Protein AF-A0A928GZ69-F1 (afdb_monomer_lite)

Structure (mmCIF, N/CA/C/O backbone):
data_AF-A0A928GZ69-F1
#
_entry.id   AF-A0A928GZ69-F1
#
loop_
_atom_site.group_PDB
_atom_site.id
_atom_site.type_symbol
_atom_site.label_atom_id
_atom_site.label_alt_id
_atom_site.label_comp_id
_atom_site.label_asym_id
_atom_site.label_entity_id
_atom_site.label_seq_id
_atom_site.pdbx_PDB_ins_code
_atom_site.Cartn_x
_atom_site.Cartn_y
_atom_site.Cartn_z
_atom_site.occupancy
_atom_site.B_iso_or_equiv
_atom_site.auth_seq_id
_atom_site.auth_comp_id
_atom_site.auth_asym_id
_atom_site.auth_atom_id
_atom_site.pdbx_PDB_model_num
ATOM 1 N N . MET A 1 1 ? -12.660 -14.159 14.784 1.00 80.94 1 MET A N 1
ATOM 2 C CA . MET A 1 1 ? -13.234 -13.087 15.618 1.00 80.94 1 MET A CA 1
ATOM 3 C C . MET A 1 1 ? -12.268 -12.817 16.763 1.00 80.94 1 MET A C 1
ATOM 5 O O . MET A 1 1 ? -11.872 -13.768 17.428 1.00 80.94 1 MET A O 1
ATOM 9 N N . GLN A 1 2 ? -11.798 -11.580 16.925 1.00 91.12 2 GLN A N 1
ATOM 10 C CA . GLN A 1 2 ? -10.821 -11.214 17.961 1.00 91.12 2 GLN A CA 1
ATOM 11 C C . GLN A 1 2 ? -11.509 -11.059 19.325 1.00 91.12 2 GLN A C 1
ATOM 13 O O . GLN A 1 2 ? -12.469 -10.303 19.428 1.00 91.12 2 GLN A O 1
ATOM 18 N N . ASN A 1 3 ? -11.020 -11.733 20.370 1.00 96.00 3 ASN A N 1
ATOM 19 C CA . ASN A 1 3 ? -11.512 -11.522 21.735 1.00 96.00 3 ASN A CA 1
ATOM 20 C C . ASN A 1 3 ? -10.852 -10.280 22.341 1.00 96.00 3 ASN A C 1
ATOM 22 O O . ASN A 1 3 ? -9.626 -10.201 22.406 1.00 96.00 3 ASN A O 1
ATOM 26 N N . ILE A 1 4 ? -11.665 -9.338 22.806 1.00 97.19 4 ILE A N 1
ATOM 27 C CA . ILE A 1 4 ? -11.225 -8.090 23.422 1.00 97.19 4 ILE A CA 1
ATOM 28 C C . ILE A 1 4 ? -11.740 -8.084 24.857 1.00 97.19 4 ILE A C 1
ATOM 30 O O . ILE A 1 4 ? -12.937 -7.936 25.082 1.00 97.19 4 ILE A O 1
ATOM 34 N N . ILE A 1 5 ? -10.849 -8.276 25.827 1.00 97.19 5 ILE A N 1
ATOM 35 C CA . ILE A 1 5 ? -11.216 -8.282 27.247 1.00 97.19 5 ILE A CA 1
ATOM 36 C C . ILE A 1 5 ? -11.129 -6.855 27.783 1.00 97.19 5 ILE A C 1
ATOM 38 O O . ILE A 1 5 ? -10.110 -6.187 27.607 1.00 97.19 5 ILE A O 1
ATOM 42 N N . CYS A 1 6 ? -12.174 -6.405 28.468 1.00 97.25 6 CYS A N 1
ATOM 43 C CA . CYS A 1 6 ? -12.145 -5.178 29.253 1.00 97.25 6 CYS A CA 1
ATOM 44 C C . CYS A 1 6 ? -12.834 -5.381 30.595 1.00 97.25 6 CYS A C 1
ATOM 46 O O . CYS A 1 6 ? -13.737 -6.205 30.723 1.00 97.25 6 CYS A O 1
ATOM 48 N N . TYR A 1 7 ? -12.399 -4.619 31.592 1.00 98.19 7 TYR A N 1
ATOM 49 C CA . TYR A 1 7 ? -12.986 -4.629 32.923 1.00 98.19 7 TYR A CA 1
ATOM 50 C C . TYR A 1 7 ? -13.718 -3.310 33.133 1.00 98.19 7 TYR A C 1
ATOM 52 O O . TYR A 1 7 ? -13.179 -2.255 32.801 1.00 98.19 7 TYR A O 1
ATOM 60 N N . VAL A 1 8 ? -14.950 -3.357 33.630 1.00 98.25 8 VAL A N 1
ATOM 61 C CA . VAL A 1 8 ? -15.818 -2.181 33.736 1.00 98.25 8 VAL A CA 1
ATOM 62 C C . VAL A 1 8 ? -16.464 -2.144 35.113 1.00 98.25 8 VAL A C 1
ATOM 64 O O . VAL A 1 8 ? -17.086 -3.113 35.542 1.00 98.25 8 VAL A O 1
ATOM 67 N N . ALA A 1 9 ? -16.333 -1.015 35.806 1.00 97.75 9 ALA A N 1
ATOM 68 C CA . ALA A 1 9 ? -17.126 -0.745 36.999 1.00 97.75 9 ALA A CA 1
ATOM 69 C C . ALA A 1 9 ? -18.565 -0.421 36.579 1.00 97.75 9 ALA A C 1
ATOM 71 O O . ALA A 1 9 ? -18.782 0.561 35.874 1.00 97.75 9 ALA A O 1
ATOM 72 N N . ALA A 1 10 ? -19.523 -1.262 36.975 1.00 96.44 10 ALA A N 1
ATOM 73 C CA . ALA A 1 10 ? -20.925 -1.193 36.556 1.00 96.44 10 ALA A CA 1
ATOM 74 C C . ALA A 1 10 ? -21.869 -0.802 37.709 1.00 96.44 10 ALA A C 1
ATOM 76 O O . ALA A 1 10 ? -23.038 -1.176 37.726 1.00 96.44 10 ALA A O 1
ATOM 77 N N . ASN A 1 11 ? -21.365 -0.054 38.695 1.00 93.81 11 ASN A N 1
ATOM 78 C CA . ASN A 1 11 ? -22.141 0.426 39.845 1.00 93.81 11 ASN A CA 1
ATOM 79 C C . ASN A 1 11 ? -23.187 1.494 39.482 1.00 93.81 11 ASN A C 1
ATOM 81 O O . ASN A 1 11 ? -24.073 1.790 40.281 1.00 93.81 11 ASN A O 1
ATOM 85 N N . GLU A 1 12 ? -23.064 2.099 38.304 1.00 95.56 12 GLU A N 1
ATOM 86 C CA . GLU A 1 12 ? -23.971 3.110 37.771 1.00 95.56 12 GLU A CA 1
ATOM 87 C C . GLU A 1 12 ? -24.101 2.960 36.243 1.00 95.56 12 GLU A C 1
ATOM 89 O O . GLU A 1 12 ? -23.294 2.252 35.634 1.00 95.56 12 GLU A O 1
ATOM 94 N N . PRO A 1 13 ? -25.089 3.615 35.598 1.00 95.62 13 PRO A N 1
ATOM 95 C CA . PRO A 1 13 ? -25.310 3.480 34.158 1.00 95.62 13 PRO A CA 1
ATOM 96 C C . PRO A 1 13 ? -24.117 3.871 33.285 1.00 95.62 13 PRO A C 1
ATOM 98 O O . PRO A 1 13 ? -23.978 3.333 32.194 1.00 95.62 13 PRO A O 1
ATOM 101 N N . LEU A 1 14 ? -23.264 4.801 33.727 1.00 97.12 14 LEU A N 1
ATOM 102 C CA . LEU A 1 14 ? -22.037 5.157 33.016 1.00 97.12 14 LEU A CA 1
ATOM 103 C C . LEU A 1 14 ? -20.860 4.364 33.587 1.00 97.12 14 LEU A C 1
ATOM 105 O O . LEU A 1 14 ? -20.282 4.725 34.608 1.00 97.12 14 LEU A O 1
ATOM 109 N N . GLY A 1 15 ? -20.486 3.295 32.895 1.00 96.69 15 GLY A N 1
ATOM 110 C CA . GLY A 1 15 ? -19.374 2.446 33.277 1.00 96.69 15 GLY A CA 1
ATOM 111 C C . GLY A 1 15 ? -18.018 3.110 33.055 1.00 96.69 15 GLY A C 1
ATOM 112 O O . GLY A 1 15 ? -17.780 3.782 32.049 1.00 96.69 15 GLY A O 1
ATOM 113 N N . THR A 1 16 ? -17.095 2.863 33.982 1.00 97.19 16 THR A N 1
ATOM 114 C CA . THR A 1 16 ? -15.687 3.265 33.849 1.00 97.19 16 THR A CA 1
ATOM 115 C C . THR A 1 16 ? -14.833 2.045 33.541 1.00 97.19 16 THR A C 1
ATOM 117 O O . THR A 1 16 ? -14.914 1.046 34.256 1.00 97.19 16 THR A O 1
ATOM 120 N N . VAL A 1 17 ? -13.993 2.124 32.505 1.00 97.88 17 VAL A N 1
ATOM 121 C CA . VAL A 1 17 ? -13.047 1.050 32.173 1.00 97.88 17 VAL A CA 1
ATOM 122 C C . VAL A 1 17 ? -11.893 1.055 33.171 1.00 97.88 17 VAL A C 1
ATOM 124 O O . VAL A 1 17 ? -11.321 2.100 33.485 1.00 97.88 17 VAL A O 1
ATOM 127 N N . LYS A 1 18 ? -11.568 -0.123 33.693 1.00 97.75 18 LYS A N 1
ATOM 128 C CA . LYS A 1 18 ? -10.624 -0.335 34.787 1.00 97.75 18 LYS A CA 1
ATOM 129 C C . LYS A 1 18 ? -9.581 -1.385 34.411 1.00 97.75 18 LYS A C 1
ATOM 131 O O . LYS A 1 18 ? -9.714 -2.093 33.412 1.00 97.75 18 LYS A O 1
ATOM 136 N N . ASP A 1 19 ? -8.528 -1.480 35.209 1.00 96.69 19 ASP A N 1
ATOM 137 C CA . ASP A 1 19 ? -7.645 -2.642 35.204 1.00 96.69 19 ASP A CA 1
ATOM 138 C C . ASP A 1 19 ? -8.323 -3.871 35.840 1.00 96.69 19 ASP A C 1
ATOM 140 O O . ASP A 1 19 ? -9.409 -3.792 36.416 1.00 96.69 19 ASP A O 1
ATOM 144 N N . TYR A 1 20 ? -7.673 -5.033 35.728 1.00 96.00 20 TYR A N 1
ATOM 145 C CA . TYR A 1 20 ? -8.199 -6.302 36.246 1.00 96.00 20 TYR A CA 1
ATOM 146 C C . TYR A 1 20 ? -8.441 -6.289 37.766 1.00 96.00 20 TYR A C 1
ATOM 148 O O . TYR A 1 20 ? -9.225 -7.093 38.267 1.00 96.00 20 TYR A O 1
ATOM 156 N N . ALA A 1 21 ? -7.789 -5.375 38.490 1.00 95.00 21 ALA A N 1
ATOM 157 C CA . ALA A 1 21 ? -7.876 -5.237 39.938 1.00 95.00 21 ALA A CA 1
ATOM 158 C C . ALA A 1 21 ? -8.849 -4.133 40.407 1.00 95.00 21 ALA A C 1
ATOM 160 O O . ALA A 1 21 ? -8.928 -3.868 41.605 1.00 95.00 21 ALA A O 1
ATOM 161 N N . ASN A 1 22 ? -9.563 -3.465 39.489 1.00 96.50 22 ASN A N 1
ATOM 162 C CA . ASN A 1 22 ? -10.414 -2.300 39.775 1.00 96.50 22 ASN A CA 1
ATOM 163 C C . ASN A 1 22 ? -9.706 -1.171 40.555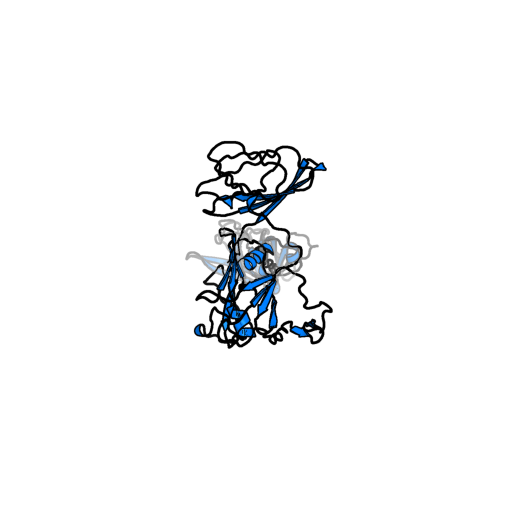 1.00 96.50 22 ASN A C 1
ATOM 165 O O . ASN A 1 22 ? -10.322 -0.442 41.333 1.00 96.50 22 ASN A O 1
ATOM 169 N N . ALA A 1 23 ? -8.395 -1.035 40.376 1.00 94.19 23 ALA A N 1
ATOM 170 C CA . ALA A 1 23 ? -7.560 -0.087 41.101 1.00 94.19 23 ALA A CA 1
ATOM 171 C C . ALA A 1 23 ? -7.291 1.181 40.284 1.00 94.19 23 ALA A C 1
ATOM 173 O O . ALA A 1 23 ? -7.097 2.259 40.848 1.00 94.19 23 ALA A O 1
ATOM 174 N N . LYS A 1 24 ? -7.261 1.072 38.950 1.00 95.50 24 LYS A N 1
ATOM 175 C CA . LYS A 1 24 ? -6.922 2.186 38.053 1.00 95.50 24 LYS A CA 1
ATOM 176 C C . LYS A 1 24 ? -7.869 2.254 36.870 1.00 95.50 24 LYS A C 1
ATOM 178 O O . LYS A 1 24 ? -8.248 1.231 36.311 1.00 95.50 24 LYS A O 1
ATOM 183 N N . THR A 1 25 ? -8.202 3.473 36.456 1.00 96.31 25 THR A N 1
ATOM 184 C CA . THR A 1 25 ? -8.897 3.711 35.188 1.00 96.31 25 THR A CA 1
ATOM 185 C C . THR A 1 25 ? -7.978 3.362 34.020 1.00 96.31 25 THR A C 1
ATOM 187 O O . THR A 1 25 ? -6.791 3.688 34.036 1.00 96.31 25 THR A O 1
ATOM 190 N N . GLN A 1 26 ? -8.540 2.706 33.013 1.00 96.88 26 GLN A N 1
ATOM 191 C CA . GLN A 1 26 ? -7.871 2.316 31.777 1.00 96.88 26 GLN A CA 1
ATOM 192 C C . GLN A 1 26 ? -8.601 2.923 30.580 1.00 96.88 26 GLN A C 1
ATOM 194 O O . GLN A 1 26 ? -9.770 3.297 30.671 1.00 96.88 26 GLN A O 1
ATOM 199 N N . ALA A 1 27 ? -7.911 3.016 29.447 1.00 95.81 27 ALA A N 1
ATOM 200 C CA . ALA A 1 27 ? -8.563 3.377 28.196 1.00 95.81 27 ALA A CA 1
ATOM 201 C C . ALA A 1 27 ? -9.542 2.272 27.773 1.00 95.81 27 ALA A C 1
ATOM 203 O O . ALA A 1 27 ? -9.270 1.082 27.965 1.00 95.81 27 ALA A O 1
ATOM 204 N N . ALA A 1 28 ? -10.665 2.661 27.169 1.00 96.69 28 ALA A N 1
ATOM 205 C CA . ALA A 1 28 ? -11.551 1.687 26.557 1.00 96.69 28 ALA A CA 1
ATOM 206 C C . ALA A 1 28 ? -10.852 0.983 25.376 1.00 96.69 28 ALA A C 1
ATOM 208 O O . ALA A 1 28 ? -9.940 1.542 24.755 1.00 96.69 28 ALA A O 1
ATOM 209 N N . PRO A 1 29 ? -11.241 -0.264 25.065 1.00 96.31 29 PRO A N 1
ATOM 210 C CA . PRO A 1 29 ? -10.559 -1.037 24.044 1.00 96.31 29 PRO A CA 1
ATOM 211 C C . PRO A 1 29 ? -10.583 -0.422 22.648 1.00 96.31 29 PRO A C 1
ATOM 213 O O . PRO A 1 29 ? -11.470 0.349 22.276 1.00 96.31 29 PRO A O 1
ATOM 216 N N . THR A 1 30 ? -9.612 -0.852 21.846 1.00 96.06 30 THR A N 1
ATOM 217 C CA . THR A 1 30 ? -9.536 -0.531 20.422 1.00 96.06 30 THR A CA 1
ATOM 218 C C . THR A 1 30 ? -10.082 -1.678 19.574 1.00 96.06 30 THR A C 1
ATOM 220 O O . THR A 1 30 ? -9.744 -2.838 19.798 1.00 96.06 30 THR A O 1
ATOM 223 N N . MET A 1 31 ? -10.876 -1.341 18.563 1.00 95.25 31 MET A N 1
ATOM 224 C CA . MET A 1 31 ? -11.388 -2.228 17.521 1.00 95.25 31 MET A CA 1
ATOM 225 C C . MET A 1 31 ? -10.881 -1.771 16.148 1.00 95.25 31 MET A C 1
ATOM 227 O O . MET A 1 31 ? -10.373 -0.659 15.999 1.00 95.25 31 MET A O 1
ATOM 231 N N . VAL A 1 32 ? -11.014 -2.618 15.128 1.00 93.88 32 VAL A N 1
ATOM 232 C CA . VAL A 1 32 ? -10.545 -2.325 13.765 1.00 93.88 32 VAL A CA 1
ATOM 233 C C . VAL A 1 32 ? -11.709 -2.438 12.787 1.00 93.8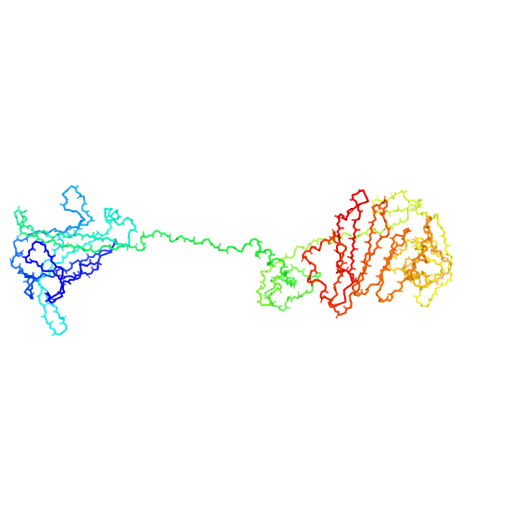8 32 VAL A C 1
ATOM 235 O O . VAL A 1 32 ? -12.452 -3.418 12.815 1.00 93.88 32 VAL A O 1
ATOM 238 N N . LEU A 1 33 ? -11.850 -1.439 11.914 1.00 91.94 33 LEU A N 1
ATOM 239 C CA . LEU A 1 33 ? -12.828 -1.428 10.829 1.00 91.94 33 LEU A CA 1
ATOM 240 C C . LEU A 1 33 ? -12.725 -2.721 9.999 1.00 91.94 33 LEU A C 1
ATOM 242 O O . LEU A 1 33 ? -11.638 -3.121 9.581 1.00 91.94 33 LEU A O 1
ATOM 246 N N . GLY A 1 34 ? -13.860 -3.381 9.782 1.00 89.62 34 GLY A N 1
ATOM 247 C CA . GLY A 1 34 ? -13.978 -4.621 9.013 1.00 89.62 34 GLY A CA 1
ATOM 248 C C . GLY A 1 34 ? -13.470 -5.897 9.689 1.00 89.62 34 GLY A C 1
ATOM 249 O O . GLY A 1 34 ? -13.639 -6.979 9.129 1.00 89.62 34 GLY A O 1
ATOM 250 N N . ALA A 1 35 ? -12.897 -5.825 10.893 1.00 92.31 35 ALA A N 1
ATOM 251 C CA . ALA A 1 35 ? -12.445 -7.004 11.627 1.00 92.31 35 ALA A CA 1
ATOM 252 C C . ALA A 1 35 ? -13.452 -7.399 12.718 1.00 92.31 35 ALA A C 1
ATOM 254 O O . ALA A 1 35 ? -13.575 -6.712 13.726 1.00 92.31 35 ALA A O 1
ATOM 255 N N . ALA A 1 36 ? -14.133 -8.538 12.549 1.00 94.44 36 ALA A N 1
ATOM 256 C CA . ALA A 1 36 ? -15.070 -9.062 13.546 1.00 94.44 36 ALA A CA 1
ATOM 257 C C . ALA A 1 36 ? -14.408 -9.260 14.923 1.00 94.44 36 ALA A C 1
ATOM 259 O O . ALA A 1 36 ? -13.347 -9.898 15.034 1.00 94.44 36 ALA A O 1
ATOM 260 N N . CYS A 1 37 ? -15.073 -8.807 15.983 1.00 97.00 37 CYS A N 1
ATOM 261 C CA . CYS A 1 37 ? -14.581 -8.885 17.356 1.00 97.00 37 CYS A CA 1
ATOM 262 C C . CYS A 1 37 ? -15.648 -9.418 18.322 1.00 97.00 37 CYS A C 1
ATOM 264 O O . CYS A 1 37 ? -16.825 -9.512 17.993 1.00 97.00 37 CYS A O 1
ATOM 266 N N . GLN A 1 38 ? -15.212 -9.813 19.513 1.00 98.19 38 GLN A N 1
ATOM 267 C CA . GLN A 1 38 ? -16.071 -10.161 20.635 1.00 98.19 38 GLN A CA 1
ATOM 268 C C . GLN A 1 38 ? -15.565 -9.406 21.857 1.00 98.19 38 GLN A C 1
ATOM 270 O O . GLN A 1 38 ? -14.460 -9.675 22.338 1.00 98.19 38 GLN A O 1
ATOM 275 N N . ILE A 1 39 ? -16.367 -8.471 22.359 1.00 98.12 39 ILE A N 1
ATOM 276 C CA . ILE A 1 39 ? -16.063 -7.770 23.605 1.00 98.12 39 ILE A CA 1
ATOM 277 C C . ILE A 1 39 ? -16.421 -8.713 24.753 1.00 98.12 39 ILE A C 1
ATOM 279 O O . ILE A 1 39 ? -17.549 -9.183 24.855 1.00 98.12 39 ILE A O 1
ATOM 283 N N . ARG A 1 40 ? -15.449 -9.017 25.606 1.00 98.06 40 ARG A N 1
ATOM 284 C CA . ARG A 1 40 ? -15.626 -9.766 26.851 1.00 98.06 40 ARG A CA 1
ATOM 285 C C . ARG A 1 40 ? -15.531 -8.779 27.997 1.00 98.06 40 ARG A C 1
ATOM 287 O O . ARG A 1 40 ? -14.439 -8.471 28.475 1.00 98.06 40 ARG A O 1
ATOM 294 N N . MET A 1 41 ? -16.682 -8.235 28.367 1.00 98.31 41 MET A N 1
ATOM 295 C CA . MET A 1 41 ? -16.791 -7.203 29.383 1.00 98.31 41 MET A CA 1
ATOM 296 C C . MET A 1 41 ? -16.955 -7.852 30.755 1.00 98.31 41 MET A C 1
ATOM 298 O O . MET A 1 41 ? -17.962 -8.502 31.023 1.00 98.31 41 MET A O 1
ATOM 302 N N . ARG A 1 42 ? -15.958 -7.686 31.618 1.00 98.25 42 ARG A N 1
ATOM 303 C CA . ARG A 1 42 ? -15.937 -8.210 32.986 1.00 98.25 42 ARG A CA 1
ATOM 304 C C . ARG A 1 42 ? -16.367 -7.121 33.954 1.00 98.25 42 ARG A C 1
ATOM 306 O O . ARG A 1 42 ? -15.737 -6.069 34.014 1.00 98.25 42 ARG A O 1
ATOM 313 N N . LEU A 1 43 ? -17.456 -7.355 34.675 1.00 98.31 43 LEU A N 1
ATOM 314 C CA . LEU A 1 43 ? -18.140 -6.323 35.446 1.00 98.31 43 LEU A CA 1
ATOM 315 C C . LEU A 1 43 ? -17.785 -6.378 36.931 1.00 98.31 43 LEU A C 1
ATOM 317 O O . LEU A 1 43 ? -17.931 -7.426 37.566 1.00 98.31 43 LEU A O 1
ATOM 321 N N . PHE A 1 44 ? -17.420 -5.227 37.493 1.00 98.31 44 PHE A N 1
ATOM 322 C CA . PHE A 1 44 ? -17.376 -5.006 38.937 1.00 98.31 44 PHE A CA 1
ATOM 323 C C . PHE A 1 44 ? -18.707 -4.437 39.431 1.00 98.31 44 PHE A C 1
ATOM 325 O O . PHE A 1 44 ? -19.322 -3.601 38.766 1.00 98.31 44 PHE A O 1
ATOM 332 N N . ALA A 1 45 ? -19.137 -4.866 40.617 1.00 96.88 45 ALA A N 1
ATOM 333 C CA . ALA A 1 45 ? -20.349 -4.374 41.271 1.00 96.88 45 ALA A CA 1
ATOM 334 C C . ALA A 1 45 ? -20.218 -2.918 41.742 1.00 96.88 45 ALA A C 1
ATOM 336 O O . ALA A 1 45 ? -21.208 -2.194 41.805 1.00 96.88 45 ALA A O 1
ATOM 337 N N . ASN A 1 46 ? -18.994 -2.507 42.080 1.00 95.62 46 ASN A N 1
ATOM 338 C CA . ASN A 1 46 ? -18.686 -1.267 42.782 1.00 95.62 46 ASN A CA 1
ATOM 339 C C . ASN A 1 46 ? -17.654 -0.430 42.006 1.00 95.62 46 ASN A C 1
ATOM 341 O O . ASN A 1 46 ? -16.884 -0.953 41.196 1.00 95.62 46 ASN A O 1
ATOM 345 N N . ALA A 1 47 ? -17.606 0.875 42.292 1.00 93.75 47 ALA A N 1
ATOM 346 C CA . ALA A 1 47 ? -16.642 1.803 41.683 1.00 93.75 47 ALA A CA 1
ATOM 347 C C . ALA A 1 47 ? -15.174 1.476 42.032 1.00 93.75 47 ALA A C 1
ATOM 349 O O . ALA A 1 47 ? -14.259 1.847 41.290 1.00 93.75 47 ALA A O 1
ATOM 350 N N . GLU A 1 48 ? -14.978 0.782 43.155 1.00 92.31 48 GLU A N 1
ATOM 351 C CA . GLU A 1 48 ? -13.712 0.272 43.675 1.00 92.31 48 GLU A CA 1
ATOM 352 C C . GLU A 1 48 ? -13.935 -1.120 44.285 1.00 92.31 48 GLU A C 1
ATOM 354 O O . GLU A 1 48 ? -15.048 -1.458 44.695 1.00 92.31 48 GLU A O 1
ATOM 359 N N . GLY A 1 49 ? -12.870 -1.919 44.377 1.00 93.12 49 GLY A N 1
ATOM 360 C CA . GLY A 1 49 ? -12.922 -3.275 44.928 1.00 93.12 49 GLY A CA 1
ATOM 361 C C . GLY A 1 49 ? -13.195 -4.357 43.881 1.00 93.12 49 GLY A C 1
ATOM 362 O O . GLY A 1 49 ? -13.548 -4.080 42.738 1.00 93.12 49 GLY A O 1
ATOM 363 N N . LEU A 1 50 ? -12.987 -5.613 44.275 1.00 95.56 50 LEU A N 1
ATOM 364 C CA . LEU A 1 50 ? -12.939 -6.756 43.354 1.00 95.56 50 LEU A CA 1
ATOM 365 C C . LEU A 1 50 ? -14.272 -7.495 43.198 1.00 95.56 50 LEU A C 1
ATOM 367 O O . LEU A 1 50 ? -14.329 -8.474 42.458 1.00 95.56 50 LEU A O 1
ATOM 371 N N . ASP A 1 51 ? -15.325 -7.059 43.890 1.00 97.06 51 ASP A N 1
ATOM 372 C CA . ASP A 1 51 ? -16.599 -7.773 43.887 1.00 97.06 51 ASP A CA 1
ATOM 373 C C . ASP A 1 51 ? -17.191 -7.820 42.467 1.00 97.06 51 ASP A C 1
ATOM 375 O O . ASP A 1 51 ? -17.429 -6.762 41.866 1.00 97.06 51 ASP A O 1
ATOM 379 N N . PRO A 1 52 ? -17.455 -9.017 41.911 1.00 97.81 52 PRO A N 1
ATOM 380 C CA . PRO A 1 52 ? -18.072 -9.138 40.600 1.00 97.81 52 PRO A CA 1
ATOM 381 C C . PRO A 1 52 ? -19.522 -8.655 40.643 1.00 97.81 52 PRO A C 1
ATOM 383 O O . PRO A 1 52 ? -20.233 -8.862 41.629 1.00 97.81 52 PRO A O 1
ATOM 386 N N . TYR A 1 53 ? -19.989 -8.048 39.551 1.00 97.88 53 TYR A N 1
ATOM 387 C CA . TYR A 1 53 ? -21.392 -7.646 39.439 1.00 97.88 53 TYR A CA 1
ATOM 388 C C . TYR A 1 53 ? -22.312 -8.869 39.616 1.00 97.88 53 TYR A C 1
ATOM 390 O O . TYR A 1 53 ? -22.083 -9.878 38.950 1.00 97.88 53 TYR A O 1
ATOM 398 N N . PRO A 1 54 ? -23.349 -8.851 40.469 1.00 96.69 54 PRO A N 1
ATOM 399 C CA . PRO A 1 54 ? -24.106 -10.066 40.769 1.00 96.69 54 PRO A CA 1
ATOM 400 C C . PRO A 1 54 ? -24.825 -10.640 39.538 1.00 96.69 54 PRO A C 1
ATOM 402 O O . PRO A 1 54 ? -25.730 -10.010 38.997 1.00 96.69 54 PRO A O 1
ATOM 405 N N . VAL A 1 55 ? -24.501 -11.875 39.128 1.00 95.62 55 VAL A N 1
ATOM 406 C CA . VAL A 1 55 ? -25.197 -12.559 38.012 1.00 95.62 55 VAL A CA 1
ATOM 407 C C . VAL A 1 55 ? -26.701 -12.696 38.288 1.00 95.62 55 VAL A C 1
ATOM 409 O O . VAL A 1 55 ? -27.517 -12.611 37.375 1.00 95.62 55 VAL A O 1
ATOM 412 N N . SER A 1 56 ? -27.092 -12.843 39.558 1.00 94.88 56 SER A N 1
ATOM 413 C CA . SER A 1 56 ? -28.498 -12.889 39.976 1.00 94.88 56 SER A CA 1
ATOM 414 C C . SER A 1 56 ? -29.266 -11.601 39.669 1.00 94.88 56 SER A C 1
ATOM 416 O O . SER A 1 56 ? -30.463 -11.674 39.399 1.00 94.88 56 SER A O 1
ATOM 418 N N . ALA A 1 57 ? -28.601 -10.441 39.649 1.00 94.81 57 ALA A N 1
ATOM 419 C CA . ALA A 1 57 ? -29.221 -9.174 39.261 1.00 94.81 57 ALA A CA 1
ATOM 420 C C . ALA A 1 57 ? -29.549 -9.123 37.758 1.00 94.81 57 ALA A C 1
ATOM 422 O O . ALA A 1 57 ? -30.399 -8.344 37.340 1.00 94.81 57 ALA A O 1
ATOM 423 N N . LEU A 1 58 ? -28.919 -9.986 36.956 1.00 96.38 58 LEU A N 1
ATOM 424 C CA . LEU A 1 58 ? -29.127 -10.088 35.512 1.00 96.38 58 LEU A CA 1
ATOM 425 C C . LEU A 1 58 ? -30.121 -11.201 35.133 1.00 96.38 58 LEU A C 1
ATOM 427 O O . LEU A 1 58 ? -30.463 -11.348 33.965 1.00 96.38 58 LEU A O 1
ATOM 431 N N . ALA A 1 59 ? -30.617 -11.975 36.106 1.00 94.50 59 ALA A N 1
ATOM 432 C CA . ALA A 1 59 ? -31.433 -13.167 35.858 1.00 94.50 59 ALA A CA 1
ATOM 433 C C . ALA A 1 59 ? -32.814 -12.877 35.240 1.00 94.50 59 ALA A C 1
ATOM 435 O O . ALA A 1 59 ? -33.398 -13.756 34.612 1.00 94.50 59 ALA A O 1
ATOM 436 N N . ALA A 1 60 ? -33.347 -11.664 35.426 1.00 94.38 60 ALA A N 1
ATOM 437 C CA . ALA A 1 60 ? -34.633 -11.255 34.857 1.00 94.38 60 ALA A CA 1
ATOM 438 C C . ALA A 1 60 ? -34.540 -10.836 33.377 1.00 94.38 60 ALA A C 1
ATOM 440 O O . ALA A 1 60 ? -35.572 -10.658 32.729 1.00 94.38 60 ALA A O 1
ATOM 441 N N . ILE A 1 61 ? -33.325 -10.665 32.845 1.00 97.81 61 ILE A N 1
ATOM 442 C CA . ILE A 1 61 ? -33.089 -10.195 31.480 1.00 97.81 61 ILE A CA 1
ATOM 443 C C . ILE A 1 61 ? -33.243 -11.368 30.514 1.00 97.81 61 ILE A C 1
ATOM 445 O O . ILE A 1 61 ? -32.573 -12.391 30.636 1.00 97.81 61 ILE A O 1
ATOM 449 N N . THR A 1 62 ? -34.132 -11.207 29.540 1.00 96.94 62 THR A N 1
ATOM 450 C CA . THR A 1 62 ? -34.468 -12.236 28.546 1.00 96.94 62 THR A CA 1
ATOM 451 C C . THR A 1 62 ? -33.838 -11.977 27.184 1.00 96.94 62 THR A C 1
ATOM 453 O O . THR A 1 62 ? -33.623 -12.914 26.418 1.00 96.94 62 THR A O 1
ATOM 456 N N . SER A 1 63 ? -33.502 -10.721 26.890 1.00 97.69 63 SER A N 1
ATOM 457 C CA . SER A 1 63 ? -32.802 -10.336 25.670 1.00 97.69 63 SER A CA 1
ATOM 458 C C . SER A 1 63 ? -31.860 -9.173 25.928 1.00 97.69 63 SER A C 1
ATOM 460 O O . SER A 1 63 ? -32.163 -8.279 26.723 1.00 97.69 63 SER A O 1
ATOM 462 N N . TRP A 1 64 ? -30.749 -9.175 25.205 1.00 98.44 64 TRP A N 1
ATOM 463 C CA . TRP A 1 64 ? -29.724 -8.148 25.265 1.00 98.44 64 TRP A CA 1
ATOM 464 C C . TRP A 1 64 ? -29.658 -7.388 23.953 1.00 98.44 64 TRP A C 1
ATOM 466 O O . TRP A 1 64 ? -29.940 -7.941 22.892 1.00 98.44 64 TRP A O 1
ATOM 476 N N . GLN A 1 65 ? -29.237 -6.135 24.030 1.00 97.69 65 GLN A N 1
ATOM 477 C CA . GLN A 1 65 ? -28.916 -5.334 22.867 1.00 97.69 65 GLN A CA 1
ATOM 478 C C . GLN A 1 65 ? -27.639 -4.546 23.122 1.00 97.69 65 GLN A C 1
ATOM 480 O O . GLN A 1 65 ? -27.515 -3.906 24.164 1.00 97.69 65 GLN A O 1
ATOM 485 N N . TRP A 1 66 ? -26.711 -4.577 22.168 1.00 97.56 66 TRP A N 1
ATOM 486 C CA . TRP A 1 66 ? -25.522 -3.731 22.193 1.00 97.56 66 TRP A CA 1
ATOM 487 C C . TRP A 1 66 ? -25.432 -2.893 20.926 1.00 97.56 66 TRP A C 1
ATOM 489 O O . TRP A 1 66 ? -25.438 -3.423 19.814 1.00 97.56 66 TRP A O 1
ATOM 499 N N . GLN A 1 67 ? -25.328 -1.581 21.109 1.00 95.12 67 GLN A N 1
ATOM 500 C CA . GLN A 1 67 ? -25.239 -0.603 20.027 1.00 95.12 67 GLN A CA 1
ATOM 501 C C . GLN A 1 67 ? -24.074 0.343 20.291 1.00 95.12 67 GLN A C 1
ATOM 503 O O . GLN A 1 67 ? -23.754 0.630 21.445 1.00 95.12 67 GLN A O 1
ATOM 508 N N . MET A 1 68 ? -23.454 0.852 19.227 1.00 96.94 68 MET A N 1
ATOM 509 C CA . MET A 1 68 ? -22.414 1.870 19.339 1.00 96.94 68 MET A CA 1
ATOM 510 C C . MET A 1 68 ? -22.661 3.033 18.385 1.00 96.94 68 MET A C 1
ATOM 512 O O . MET A 1 68 ? -23.001 2.842 17.212 1.00 96.94 68 MET A O 1
ATOM 516 N N . ASP A 1 69 ? -22.462 4.245 18.897 1.00 95.81 69 ASP A N 1
ATOM 517 C CA . ASP A 1 69 ? -22.614 5.486 18.143 1.00 95.81 69 ASP A CA 1
ATOM 518 C C . ASP A 1 69 ? -21.778 6.634 18.743 1.00 95.81 69 ASP A C 1
ATOM 520 O O . ASP A 1 69 ? -21.230 6.542 19.845 1.00 95.81 69 ASP A O 1
ATOM 524 N N . THR A 1 70 ? -21.630 7.716 17.983 1.00 94.31 70 THR A N 1
ATOM 525 C CA . THR A 1 70 ? -20.979 8.962 18.414 1.00 94.31 70 THR A CA 1
ATOM 526 C C . THR A 1 70 ? -21.952 9.946 19.049 1.00 94.31 70 THR A C 1
ATOM 528 O O . THR A 1 70 ? -21.530 10.887 19.721 1.00 94.31 70 THR A O 1
ATOM 531 N N . ASP A 1 71 ? -23.248 9.749 18.824 1.00 87.12 71 ASP A N 1
ATOM 532 C CA . ASP A 1 71 ? -24.321 10.552 19.387 1.00 87.12 71 ASP A CA 1
ATOM 533 C C . ASP A 1 71 ? -25.374 9.666 20.063 1.00 87.12 71 ASP A C 1
ATOM 535 O O . ASP A 1 71 ? -25.483 8.472 19.813 1.00 87.12 71 ASP A O 1
ATOM 539 N N . PHE A 1 72 ? -26.146 10.264 20.966 1.00 86.62 72 PHE A N 1
ATOM 540 C CA . PHE A 1 72 ? -27.187 9.568 21.726 1.00 86.62 72 PHE A CA 1
ATOM 541 C C . PHE A 1 72 ? -28.588 9.910 21.197 1.00 86.62 72 PHE A C 1
ATOM 543 O O . PHE A 1 72 ? -29.560 9.891 21.950 1.00 86.62 72 PHE A O 1
ATOM 550 N N . THR A 1 73 ? -28.713 10.284 19.916 1.00 85.62 73 THR A N 1
ATOM 551 C CA . THR A 1 73 ? -30.028 10.573 19.324 1.00 85.62 73 THR A CA 1
ATOM 552 C C . THR A 1 73 ? -30.654 9.302 18.760 1.00 85.62 73 THR A C 1
ATOM 554 O O . THR A 1 73 ? -29.976 8.425 18.237 1.00 85.62 73 THR A O 1
ATOM 557 N N . ALA A 1 74 ? -31.973 9.172 18.890 1.00 80.25 74 ALA A N 1
ATOM 558 C CA . ALA A 1 74 ? -32.717 8.042 18.331 1.00 80.25 74 ALA A CA 1
ATOM 559 C C . ALA A 1 74 ? -32.983 8.191 16.821 1.00 80.25 74 ALA A C 1
ATOM 561 O O . ALA A 1 74 ? -33.474 7.261 16.191 1.00 80.25 74 ALA A O 1
ATOM 562 N N . ALA A 1 75 ? -32.702 9.367 16.246 1.00 83.19 75 ALA A N 1
ATOM 563 C CA . ALA A 1 75 ? -32.946 9.657 14.834 1.00 83.19 75 ALA A CA 1
ATOM 564 C C . ALA A 1 75 ? -31.796 9.227 13.904 1.00 83.19 75 ALA A C 1
ATOM 566 O O . ALA A 1 75 ? -31.973 9.226 12.687 1.00 83.19 75 ALA A O 1
ATOM 567 N N . THR A 1 76 ? -30.620 8.912 14.450 1.00 85.25 76 THR A N 1
ATOM 568 C CA . THR A 1 76 ? -29.437 8.497 13.690 1.00 85.25 76 THR A CA 1
ATOM 569 C C . THR A 1 76 ? -29.360 6.980 13.617 1.00 85.25 76 THR A C 1
ATOM 571 O O . THR A 1 76 ? -29.618 6.269 14.590 1.00 85.25 76 THR A O 1
ATOM 574 N N . THR A 1 77 ? -28.988 6.470 12.443 1.00 90.44 77 THR A N 1
ATOM 575 C CA . THR A 1 77 ? -28.642 5.058 12.304 1.00 90.44 77 THR A CA 1
ATOM 576 C C . THR A 1 77 ? -27.359 4.777 13.073 1.00 90.44 77 THR A C 1
ATOM 578 O O . THR A 1 77 ? -26.372 5.524 12.967 1.00 90.44 77 THR A O 1
ATOM 581 N N . ARG A 1 78 ? -27.389 3.682 13.832 1.00 92.31 78 ARG A N 1
ATOM 582 C CA . ARG A 1 78 ? -26.260 3.218 14.632 1.00 92.31 78 ARG A CA 1
ATOM 583 C C . ARG A 1 78 ? -25.075 2.887 13.751 1.00 92.31 78 ARG A C 1
ATOM 585 O O . ARG A 1 78 ? -25.240 2.400 12.639 1.00 92.31 78 ARG A O 1
ATOM 592 N N . LYS A 1 79 ? -23.872 3.141 14.264 1.00 95.06 79 LYS A N 1
ATOM 593 C CA . LYS A 1 79 ? -22.642 2.833 13.525 1.00 95.06 79 LYS A CA 1
ATOM 594 C C . LYS A 1 79 ? -22.284 1.363 13.642 1.00 95.06 79 LYS A C 1
ATOM 596 O O . LYS A 1 79 ? -21.722 0.809 12.715 1.00 95.06 79 LYS A O 1
ATOM 601 N N . ILE A 1 80 ? -22.563 0.744 14.785 1.00 95.69 80 ILE A N 1
ATOM 602 C CA . ILE A 1 80 ? -22.321 -0.681 15.017 1.00 95.69 80 ILE A CA 1
ATOM 603 C C . ILE A 1 80 ? -23.482 -1.231 15.841 1.00 95.69 80 ILE A C 1
ATOM 605 O O . ILE A 1 80 ? -23.917 -0.601 16.807 1.00 95.69 80 ILE A O 1
ATOM 609 N N . GLU A 1 81 ? -23.935 -2.429 15.490 1.00 95.44 81 GLU A N 1
ATOM 610 C CA . GLU A 1 81 ? -24.823 -3.249 16.308 1.00 95.44 81 GLU A CA 1
ATOM 611 C C . GLU A 1 81 ? -24.197 -4.639 16.480 1.00 95.44 81 GLU A C 1
ATOM 613 O O . GLU A 1 81 ? -23.581 -5.174 15.555 1.00 95.44 81 GLU A O 1
ATOM 618 N N . ALA A 1 82 ? -24.291 -5.195 17.687 1.00 97.31 82 ALA A N 1
ATOM 619 C CA . ALA A 1 82 ? -23.804 -6.540 17.970 1.00 97.31 82 ALA A CA 1
ATOM 620 C C . ALA A 1 82 ? -24.741 -7.619 17.413 1.00 97.31 82 ALA A C 1
ATOM 622 O O . ALA A 1 82 ? -25.901 -7.374 17.080 1.00 97.31 82 ALA A O 1
ATOM 623 N N . ASP A 1 83 ? -24.272 -8.865 17.424 1.00 97.75 83 ASP A N 1
ATOM 624 C CA . ASP A 1 83 ? -25.124 -10.028 17.204 1.00 97.75 83 ASP A CA 1
ATOM 625 C C . ASP A 1 83 ? -25.961 -10.277 18.477 1.00 97.75 83 ASP A C 1
ATOM 627 O O . ASP A 1 83 ? -25.687 -11.189 19.253 1.00 97.75 83 ASP A O 1
ATOM 631 N N . ASN A 1 84 ? -26.967 -9.432 18.720 1.00 97.50 84 ASN A N 1
ATOM 632 C CA . ASN A 1 84 ? -27.727 -9.331 19.977 1.00 97.50 84 ASN A CA 1
ATOM 633 C C . ASN A 1 84 ? -28.226 -10.677 20.535 1.00 97.50 84 ASN A C 1
ATOM 635 O O . ASN A 1 84 ? -28.142 -10.937 21.734 1.00 97.50 84 ASN A O 1
ATOM 639 N N . SER A 1 85 ? -28.703 -11.562 19.654 1.00 96.88 85 SER A N 1
ATOM 640 C CA . SER A 1 85 ? -29.189 -12.904 20.019 1.00 96.88 85 SER A CA 1
ATOM 641 C C . SER A 1 85 ? -28.101 -13.840 20.561 1.00 96.88 85 SER A C 1
ATOM 643 O O . SER A 1 85 ? -28.422 -14.832 21.210 1.00 96.88 85 SER A O 1
ATOM 645 N N . ASN A 1 86 ? -26.830 -13.513 20.323 1.00 97.69 86 ASN A N 1
ATOM 646 C CA . ASN A 1 86 ? -25.659 -14.282 20.732 1.00 97.69 86 ASN A CA 1
ATOM 647 C C . ASN A 1 86 ? -24.911 -13.640 21.913 1.00 97.69 86 ASN A C 1
ATOM 649 O O . ASN A 1 86 ? -23.827 -14.107 22.267 1.00 97.69 86 ASN A O 1
ATOM 653 N N . ILE A 1 87 ? -25.447 -12.576 22.522 1.00 98.56 87 ILE A N 1
ATOM 654 C CA . ILE A 1 87 ? -24.872 -12.003 23.742 1.00 98.56 87 ILE A CA 1
ATOM 655 C C . ILE A 1 87 ? -25.111 -12.975 24.901 1.00 98.56 87 ILE A C 1
ATOM 657 O O . ILE A 1 87 ? -26.246 -13.362 25.181 1.00 98.56 87 ILE A O 1
ATOM 661 N N . THR A 1 88 ? -24.041 -13.356 25.599 1.00 97.81 88 THR A N 1
ATOM 662 C CA . THR A 1 88 ? -24.108 -14.309 26.718 1.00 97.81 88 THR A CA 1
ATOM 663 C C . THR A 1 88 ? -23.563 -13.704 28.001 1.00 97.81 88 THR A C 1
ATOM 665 O O . THR A 1 88 ? -22.573 -12.976 27.967 1.00 97.81 88 THR A O 1
ATOM 668 N N . VAL A 1 89 ? -24.155 -14.078 29.134 1.00 97.94 89 VAL A N 1
ATOM 669 C CA . VAL A 1 89 ? -23.707 -13.695 30.479 1.00 97.94 89 VAL A CA 1
ATOM 670 C C . VAL A 1 89 ? -23.252 -14.942 31.226 1.00 97.94 89 VAL A C 1
ATOM 672 O O . VAL A 1 89 ? -23.928 -15.970 31.184 1.00 97.94 89 VAL A O 1
ATOM 675 N N . GLY A 1 90 ? -22.130 -14.859 31.932 1.00 96.62 90 GLY A N 1
ATOM 676 C CA . GLY A 1 90 ? -21.634 -15.957 32.753 1.00 96.62 90 GLY A CA 1
ATOM 677 C C . GLY A 1 90 ? -20.692 -15.498 33.855 1.00 96.62 90 GLY A C 1
ATOM 678 O O . GLY A 1 90 ? -20.320 -14.331 33.933 1.00 96.62 90 GLY A O 1
ATOM 679 N N . SER A 1 91 ? -20.301 -16.442 34.708 1.00 97.06 91 SER A N 1
ATOM 680 C CA . SER A 1 91 ? -19.182 -16.264 35.632 1.00 97.06 91 SER A CA 1
ATOM 681 C C . SER A 1 91 ? -17.922 -16.840 34.993 1.00 97.06 91 SER A C 1
ATOM 683 O O . SER A 1 91 ? -17.968 -17.938 34.432 1.00 97.06 91 SER A O 1
ATOM 685 N N . VAL A 1 92 ? -16.812 -16.114 35.066 1.00 97.56 92 VAL A N 1
ATOM 686 C CA . VAL A 1 92 ? -15.504 -16.563 34.587 1.00 97.56 92 VAL A CA 1
ATOM 687 C C . VAL A 1 92 ? -14.479 -16.417 35.700 1.00 97.56 92 VAL A C 1
ATOM 689 O O . VAL A 1 92 ? -14.381 -15.363 36.325 1.00 97.56 92 VAL A O 1
ATOM 692 N N . THR A 1 93 ? -13.696 -17.466 35.922 1.00 97.38 93 THR A N 1
ATOM 693 C CA . THR A 1 93 ? -12.537 -17.433 36.814 1.00 97.38 93 THR A CA 1
ATOM 694 C C . THR A 1 93 ? -11.277 -17.435 35.963 1.00 97.38 93 THR A C 1
ATOM 696 O O . THR A 1 93 ? -11.168 -18.205 35.007 1.00 97.38 93 THR A O 1
ATOM 699 N N . VAL A 1 94 ? -10.351 -16.533 36.269 1.00 95.94 94 VAL A N 1
ATOM 700 C CA . VAL A 1 94 ? -9.058 -16.413 35.595 1.00 95.94 94 VAL A CA 1
ATOM 701 C C . VAL A 1 94 ? -7.946 -16.313 36.620 1.00 95.94 94 VAL A C 1
ATOM 703 O O . VAL A 1 94 ? -8.112 -15.689 37.663 1.00 95.94 94 VAL A O 1
ATOM 706 N N . GLU A 1 95 ? -6.806 -16.899 36.292 1.00 96.44 95 GLU A N 1
ATOM 707 C CA . GLU A 1 95 ? -5.587 -16.785 37.081 1.00 96.44 95 GLU A CA 1
ATOM 708 C C . GLU A 1 95 ? -4.732 -15.641 36.524 1.00 96.44 95 GLU A C 1
ATOM 710 O O . GLU A 1 95 ? -4.467 -15.584 35.319 1.00 96.44 95 GLU A O 1
ATOM 715 N N . ILE A 1 96 ? -4.354 -14.698 37.384 1.00 93.94 96 ILE A N 1
ATOM 716 C CA . ILE A 1 96 ? -3.478 -13.566 37.067 1.00 93.94 96 ILE A CA 1
ATOM 717 C C . ILE A 1 96 ? -2.452 -13.483 38.195 1.00 93.94 96 ILE A C 1
ATOM 719 O O . ILE A 1 96 ? -2.841 -13.381 39.354 1.00 93.94 96 ILE A O 1
ATOM 723 N N . ASP A 1 97 ? -1.162 -13.538 37.861 1.00 93.31 97 ASP A N 1
ATOM 724 C CA . ASP A 1 97 ? -0.057 -13.519 38.832 1.00 93.31 97 ASP A CA 1
ATOM 725 C C . ASP A 1 97 ? -0.226 -14.557 39.968 1.00 93.31 97 ASP A C 1
ATOM 727 O O . ASP A 1 97 ? -0.110 -14.228 41.147 1.00 93.31 97 ASP A O 1
ATOM 731 N N . ASP A 1 98 ? -0.544 -15.807 39.603 1.00 93.88 98 ASP A N 1
ATOM 732 C CA . ASP A 1 98 ? -0.791 -16.942 40.513 1.00 93.88 98 ASP A CA 1
ATOM 733 C C . ASP A 1 98 ? -1.976 -16.746 41.491 1.00 93.88 98 ASP A C 1
ATOM 735 O O . ASP A 1 98 ? -2.115 -17.472 42.481 1.00 93.88 98 ASP A O 1
ATOM 739 N N . GLN A 1 99 ? -2.855 -15.770 41.229 1.00 95.06 99 GLN A N 1
ATOM 740 C CA . GLN A 1 99 ? -4.071 -15.521 41.999 1.00 95.06 99 GLN A CA 1
ATOM 741 C C . GLN A 1 99 ? -5.321 -15.689 41.128 1.00 95.06 99 GLN A C 1
ATOM 743 O O . GLN A 1 99 ? -5.420 -15.150 40.026 1.00 95.06 99 GLN A O 1
ATOM 748 N N . GLU A 1 100 ? -6.316 -16.410 41.646 1.00 96.50 100 GLU A N 1
ATOM 749 C CA . GLU A 1 100 ? -7.615 -16.547 40.990 1.00 96.50 100 GLU A CA 1
ATOM 750 C C . GLU A 1 100 ? -8.501 -15.321 41.236 1.00 96.50 100 GLU A C 1
ATOM 752 O O . GLU A 1 100 ? -8.719 -14.883 42.369 1.00 96.50 100 GLU A O 1
ATOM 757 N N . TYR A 1 101 ? -9.078 -14.809 40.155 1.00 96.38 101 TYR A N 1
ATOM 758 C CA . TYR A 1 101 ? -10.070 -13.745 40.158 1.00 96.38 101 TYR A CA 1
ATOM 759 C C . TYR A 1 101 ? -11.326 -14.228 39.448 1.00 96.38 101 TYR A C 1
ATOM 761 O O . TYR A 1 101 ? -11.256 -14.815 38.369 1.00 96.38 101 TYR A O 1
ATOM 769 N N . THR A 1 102 ? -12.487 -13.963 40.042 1.00 97.44 102 THR A N 1
ATOM 770 C CA . THR A 1 102 ? -13.784 -14.318 39.459 1.00 97.44 102 THR A CA 1
ATOM 771 C C . THR A 1 102 ? -14.536 -13.061 39.057 1.00 97.44 102 THR A C 1
ATOM 773 O O . THR A 1 102 ? -14.672 -12.135 39.852 1.00 97.44 102 THR A O 1
ATOM 776 N N . TYR A 1 103 ? -15.048 -13.051 37.830 1.00 98.25 103 TYR A N 1
ATOM 777 C CA . TYR A 1 103 ? -15.771 -11.931 37.244 1.00 98.25 103 TYR A CA 1
ATOM 778 C C . TYR A 1 103 ? -17.101 -12.389 36.658 1.00 98.25 103 TYR A C 1
ATOM 780 O O . TYR A 1 103 ? -17.214 -13.496 36.134 1.00 98.25 103 TYR A O 1
ATOM 788 N N . THR A 1 104 ? -18.080 -11.490 36.649 1.00 98.38 104 THR A N 1
ATOM 789 C CA . THR A 1 104 ? -19.241 -11.622 35.763 1.00 98.38 104 THR A CA 1
ATOM 790 C C . THR A 1 104 ? -18.843 -11.124 34.383 1.00 98.38 104 THR A C 1
ATOM 792 O O . THR A 1 104 ? -18.482 -9.959 34.238 1.00 98.38 104 THR A O 1
ATOM 795 N N . GLU A 1 105 ? -18.866 -11.996 33.378 1.00 98.50 105 GLU A N 1
ATOM 796 C CA . GLU A 1 105 ? -18.496 -11.688 31.996 1.00 98.50 105 GLU A CA 1
ATOM 797 C C . GLU A 1 105 ? -19.746 -11.608 31.120 1.00 98.50 105 GLU A C 1
ATOM 799 O O . GLU A 1 105 ? -20.554 -12.539 31.074 1.00 98.50 105 GLU A O 1
ATOM 804 N N . ILE A 1 106 ? -19.874 -10.499 30.394 1.00 98.44 106 ILE A N 1
ATOM 805 C CA . ILE A 1 106 ? -20.804 -10.350 29.280 1.00 98.44 106 ILE A CA 1
ATOM 806 C C . ILE A 1 106 ? -19.990 -10.444 27.993 1.00 98.44 106 ILE A C 1
ATOM 808 O O . ILE A 1 106 ? -19.125 -9.610 27.717 1.00 98.44 106 ILE A O 1
ATOM 812 N N . ALA A 1 107 ? -20.251 -11.488 27.217 1.00 98.38 107 ALA A N 1
ATOM 813 C CA . ALA A 1 107 ? -19.647 -11.705 25.914 1.00 98.38 107 ALA A CA 1
ATOM 814 C C . ALA A 1 107 ? -20.566 -11.145 24.826 1.00 98.38 107 ALA A C 1
ATOM 816 O O . ALA A 1 107 ? -21.696 -11.599 24.667 1.00 98.38 107 ALA A O 1
ATOM 817 N N . ILE A 1 108 ? -20.052 -10.171 24.079 1.00 98.56 108 ILE A N 1
ATOM 818 C CA . ILE A 1 108 ? -20.780 -9.381 23.087 1.00 98.56 108 ILE A CA 1
ATOM 819 C C . ILE A 1 108 ? -20.113 -9.597 21.722 1.00 98.56 108 ILE A C 1
ATOM 821 O O . ILE A 1 108 ? -19.108 -8.943 21.420 1.00 98.56 108 ILE A O 1
ATOM 825 N N . PRO A 1 109 ? -20.591 -10.561 20.919 1.00 98.31 109 PRO A N 1
ATOM 826 C CA . PRO A 1 109 ? -20.077 -10.793 19.573 1.00 98.31 109 PRO A CA 1
ATOM 827 C C . PRO A 1 109 ? -20.535 -9.694 18.608 1.00 98.31 109 PRO A C 1
ATOM 829 O O . PRO A 1 109 ? -21.700 -9.306 18.594 1.00 98.31 109 PRO A O 1
ATOM 832 N N . ILE A 1 110 ? -19.605 -9.199 17.795 1.00 97.56 110 ILE A N 1
ATOM 833 C CA . ILE A 1 110 ? -19.839 -8.193 16.760 1.00 97.56 110 ILE A CA 1
ATOM 834 C C . ILE A 1 110 ? -19.242 -8.732 15.459 1.00 97.56 110 ILE A C 1
ATOM 836 O O . ILE A 1 110 ? -18.047 -8.580 15.173 1.00 97.56 110 ILE A O 1
ATOM 840 N N . SER A 1 111 ? -20.071 -9.426 14.680 1.00 94.19 111 SER A N 1
ATOM 841 C CA . SER A 1 111 ? -19.657 -10.016 13.406 1.00 94.19 111 SER A CA 1
ATOM 842 C C . SER A 1 111 ? -19.440 -8.974 12.304 1.00 94.19 111 SER A C 1
ATOM 844 O O . SER A 1 111 ? -18.499 -9.109 11.518 1.00 94.19 111 SER A O 1
ATOM 846 N N . ASN A 1 112 ? -20.262 -7.919 12.266 1.00 92.19 112 ASN A N 1
ATOM 847 C CA . ASN A 1 112 ? -20.230 -6.904 11.219 1.00 92.19 112 ASN A CA 1
ATOM 848 C C . ASN A 1 112 ? -19.594 -5.590 11.693 1.00 92.19 112 ASN A C 1
ATOM 850 O O . ASN A 1 112 ? -20.263 -4.696 12.201 1.00 92.19 112 ASN A O 1
ATOM 854 N N . MET A 1 113 ? -18.287 -5.463 11.465 1.00 93.56 113 MET A N 1
ATOM 855 C CA . MET A 1 113 ? -17.525 -4.230 11.703 1.00 93.56 113 MET A CA 1
ATOM 856 C C . MET A 1 113 ? -17.316 -3.401 10.419 1.00 93.56 113 MET A C 1
ATOM 858 O O . MET A 1 113 ? -16.481 -2.498 10.417 1.00 93.56 113 MET A O 1
ATOM 862 N N . LEU A 1 114 ? -18.017 -3.711 9.317 1.00 91.69 114 LEU A N 1
ATOM 863 C CA . LEU A 1 114 ? -17.931 -3.005 8.028 1.00 91.69 114 LEU A CA 1
ATOM 864 C C . LEU A 1 114 ? -19.310 -2.491 7.582 1.00 91.69 114 LEU A C 1
ATOM 866 O O . LEU A 1 114 ? -19.819 -2.841 6.521 1.00 91.69 114 LEU A O 1
ATOM 870 N N . THR A 1 115 ? -19.933 -1.670 8.415 1.00 93.19 115 THR A N 1
ATOM 871 C CA . THR A 1 115 ? -21.191 -0.975 8.095 1.00 93.19 115 THR A CA 1
ATOM 872 C C . THR A 1 115 ? -20.921 0.298 7.288 1.00 93.19 115 THR A C 1
ATOM 874 O O . THR A 1 115 ? -19.887 0.942 7.500 1.00 93.19 115 THR A O 1
ATOM 877 N N . GLU A 1 116 ? -21.868 0.734 6.458 1.00 93.06 116 GLU A N 1
ATOM 878 C CA . GLU A 1 116 ? -21.759 1.986 5.693 1.00 93.06 116 GLU A CA 1
ATOM 879 C C . GLU A 1 116 ? -21.565 3.205 6.606 1.00 93.06 116 GLU A C 1
ATOM 881 O O . GLU A 1 116 ? -20.731 4.071 6.338 1.00 93.06 116 GLU A O 1
ATOM 886 N N . GLU A 1 117 ? -22.269 3.243 7.735 1.00 94.75 117 GLU A N 1
ATOM 887 C CA . GLU A 1 117 ? -22.247 4.353 8.679 1.00 94.75 117 GLU A CA 1
ATOM 888 C C . GLU A 1 117 ? -20.893 4.479 9.387 1.00 94.75 117 GLU A C 1
ATOM 890 O O . GLU A 1 117 ? -20.373 5.586 9.545 1.00 94.75 117 GLU A O 1
ATOM 895 N N . LEU A 1 118 ? -20.287 3.357 9.791 1.00 92.81 118 LEU A N 1
ATOM 896 C CA . LEU A 1 118 ? -18.941 3.351 10.368 1.00 92.81 118 LEU A CA 1
ATOM 897 C C . LEU A 1 118 ? -17.871 3.724 9.335 1.00 92.81 118 LEU A C 1
ATOM 899 O O . LEU A 1 118 ? -16.959 4.484 9.658 1.00 92.81 118 LEU A O 1
ATOM 903 N N . VAL A 1 119 ? -17.984 3.248 8.089 1.00 91.69 119 VAL A N 1
ATOM 904 C CA . VAL A 1 119 ? -17.084 3.657 6.995 1.00 91.69 119 VAL A CA 1
ATOM 905 C C . VAL A 1 119 ? -17.183 5.168 6.762 1.00 91.69 119 VAL A C 1
ATOM 907 O O . VAL A 1 119 ? -16.155 5.845 6.673 1.00 91.69 119 VAL A O 1
ATOM 910 N N . ALA A 1 120 ? -18.403 5.713 6.744 1.00 92.88 120 ALA A N 1
ATOM 911 C CA . ALA A 1 120 ? -18.648 7.146 6.617 1.00 92.88 120 ALA A CA 1
ATOM 912 C C . ALA A 1 120 ? -18.110 7.949 7.815 1.00 92.88 120 ALA A C 1
ATOM 914 O O . ALA A 1 120 ? -17.570 9.037 7.627 1.00 92.88 120 ALA A O 1
ATOM 915 N N . LEU A 1 121 ? -18.200 7.421 9.040 1.00 92.44 121 LEU A N 1
ATOM 916 C CA . LEU A 1 121 ? -17.617 8.058 10.226 1.00 92.44 121 LEU A CA 1
ATOM 917 C C . LEU A 1 121 ? -16.081 8.100 10.158 1.00 92.44 121 LEU A C 1
ATOM 919 O O . LEU A 1 121 ? -15.458 9.122 10.493 1.00 92.44 121 LEU A O 1
ATOM 923 N N . MET A 1 122 ? -15.482 6.989 9.720 1.00 92.62 122 MET A N 1
ATOM 924 C CA . MET A 1 122 ? -14.040 6.851 9.559 1.00 92.62 122 MET A CA 1
ATOM 925 C C . MET A 1 122 ? -13.521 7.801 8.482 1.00 92.62 122 MET A C 1
ATOM 927 O O . MET A 1 122 ? -12.551 8.496 8.748 1.00 92.62 122 MET A O 1
ATOM 931 N N . ASN A 1 123 ? -14.164 7.895 7.313 1.00 88.75 123 ASN A N 1
ATOM 932 C CA . ASN A 1 123 ? -13.828 8.844 6.236 1.00 88.75 123 ASN A CA 1
ATOM 933 C C . ASN A 1 123 ? -12.308 9.002 5.979 1.00 88.75 123 ASN A C 1
ATOM 935 O O . ASN A 1 123 ? -11.786 10.115 5.912 1.00 88.75 123 ASN A O 1
ATOM 939 N N . GLY A 1 124 ? -11.569 7.888 5.937 1.00 81.69 124 GLY A N 1
ATOM 940 C CA . GLY A 1 124 ? -10.111 7.878 5.738 1.00 81.69 124 GLY A CA 1
ATOM 941 C C . GLY A 1 124 ? -9.255 8.301 6.944 1.00 81.69 124 GLY A C 1
ATOM 942 O O . GLY A 1 124 ? -8.035 8.375 6.817 1.00 81.69 124 GLY A O 1
ATOM 943 N N . LYS A 1 125 ? -9.847 8.562 8.114 1.00 89.62 125 LYS A N 1
ATOM 944 C CA . LYS A 1 125 ? -9.120 8.818 9.368 1.00 89.62 125 LYS A CA 1
ATOM 945 C C . LYS A 1 125 ? -8.390 7.559 9.835 1.00 89.62 125 LYS A C 1
ATOM 947 O O . LYS A 1 125 ? -8.875 6.442 9.666 1.00 89.62 125 LYS A O 1
ATOM 952 N N . GLU A 1 126 ? -7.259 7.751 10.512 1.00 92.19 126 GLU A N 1
ATOM 953 C CA . GLU A 1 126 ? -6.542 6.656 11.176 1.00 92.19 126 GLU A CA 1
ATOM 954 C C . GLU A 1 126 ? -7.388 6.024 12.293 1.00 92.19 126 GLU A C 1
ATOM 956 O O . GLU A 1 126 ? -7.392 4.802 12.462 1.00 92.19 126 GLU A O 1
ATOM 961 N N . SER A 1 127 ? -8.116 6.847 13.050 1.00 95.62 127 SER A N 1
ATOM 962 C CA . SER A 1 127 ? -8.978 6.397 14.136 1.00 95.62 127 SER A CA 1
ATOM 963 C C . SER A 1 127 ? -10.128 7.361 14.435 1.00 95.62 127 SER A C 1
ATOM 965 O O . SER A 1 127 ? -10.117 8.533 14.045 1.00 95.62 127 SER A O 1
ATOM 967 N N . THR A 1 128 ? -11.138 6.858 15.143 1.00 96.12 128 THR A N 1
ATOM 968 C CA . THR A 1 128 ? -12.228 7.646 15.727 1.00 96.12 128 THR A CA 1
ATOM 969 C C . THR A 1 128 ? -12.667 7.054 17.069 1.00 96.12 128 THR A C 1
ATOM 971 O O . THR A 1 128 ? -12.348 5.903 17.368 1.00 96.12 128 THR A O 1
ATOM 974 N N . SER A 1 129 ? -13.370 7.847 17.879 1.00 96.38 129 SER A N 1
ATOM 975 C CA . SER A 1 129 ? -13.908 7.438 19.180 1.00 96.38 129 SER A CA 1
ATOM 976 C C . SER A 1 129 ? -15.414 7.217 19.075 1.00 96.38 129 SER A C 1
ATOM 978 O O . SER A 1 129 ? -16.099 7.995 18.408 1.00 96.38 129 SER A O 1
ATOM 980 N N . ILE A 1 130 ? -15.924 6.173 19.724 1.00 96.44 130 ILE A N 1
ATOM 981 C CA . ILE A 1 130 ? -17.341 5.814 19.740 1.00 96.44 130 ILE A CA 1
ATOM 982 C C . ILE A 1 130 ? -17.762 5.341 21.141 1.00 96.44 130 ILE A C 1
ATOM 984 O O . ILE A 1 130 ? -16.972 4.737 21.869 1.00 96.44 130 ILE A O 1
ATOM 988 N N . ALA A 1 131 ? -19.003 5.621 21.539 1.00 97.06 131 ALA A N 1
ATOM 989 C CA . ALA A 1 131 ? -19.582 5.105 22.776 1.00 97.06 131 ALA A CA 1
ATOM 990 C C . ALA A 1 131 ? -20.385 3.832 22.492 1.00 97.06 131 ALA A C 1
ATOM 992 O O . ALA A 1 131 ? -20.957 3.688 21.415 1.00 97.06 131 ALA A O 1
ATOM 993 N N . GLY A 1 132 ? -20.426 2.915 23.455 1.00 96.38 132 GLY A N 1
ATOM 994 C CA . GLY A 1 132 ? -21.250 1.711 23.411 1.00 96.38 132 GLY A CA 1
ATOM 995 C C . GLY A 1 132 ? -22.280 1.694 24.535 1.00 96.38 132 GLY A C 1
ATOM 996 O O . GLY A 1 132 ? -22.017 2.204 25.624 1.00 96.38 132 GLY A O 1
ATOM 997 N N . GLU A 1 133 ? -23.437 1.101 24.275 1.00 96.31 133 GLU A N 1
ATOM 998 C CA . GLU A 1 133 ? -24.524 0.935 25.236 1.00 96.31 133 GLU A CA 1
ATOM 999 C C . GLU A 1 133 ? -25.006 -0.515 25.236 1.00 96.31 133 GLU A C 1
ATOM 1001 O O . GLU A 1 133 ? -25.378 -1.052 24.192 1.00 96.31 133 GLU A O 1
ATOM 1006 N N . LEU A 1 134 ? -25.003 -1.132 26.420 1.00 97.88 134 LEU A N 1
ATOM 1007 C CA . LEU A 1 134 ? -25.601 -2.433 26.684 1.00 97.88 134 LEU A CA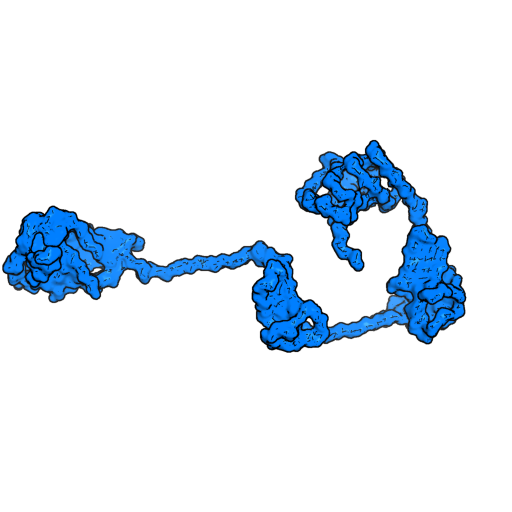 1
ATOM 1008 C C . LEU A 1 134 ? -26.960 -2.241 27.342 1.00 97.88 134 LEU A C 1
ATOM 1010 O O . LEU A 1 134 ? -27.035 -1.720 28.453 1.00 97.88 134 LEU A O 1
ATOM 1014 N N . CYS A 1 135 ? -28.003 -2.745 26.701 1.00 97.81 135 CYS A N 1
ATOM 1015 C CA . CYS A 1 135 ? -29.369 -2.738 27.198 1.00 97.81 135 CYS A CA 1
ATOM 1016 C C . CYS A 1 135 ? -29.830 -4.169 27.485 1.00 97.81 135 CYS A C 1
ATOM 1018 O O . CYS A 1 135 ? -29.684 -5.059 26.646 1.00 97.81 135 CYS A O 1
ATOM 1020 N N . GLY A 1 136 ? -30.391 -4.387 28.672 1.00 98.06 136 GLY A N 1
ATOM 1021 C CA . GLY A 1 136 ? -31.015 -5.642 29.076 1.00 98.06 136 GLY A CA 1
ATOM 1022 C C . GLY A 1 136 ? -32.517 -5.465 29.251 1.00 98.06 136 GLY A C 1
ATOM 1023 O O . GLY A 1 136 ? -32.955 -4.627 30.045 1.00 98.06 136 GLY A O 1
ATOM 1024 N N . PHE A 1 137 ? -33.299 -6.263 28.525 1.00 97.94 137 PHE A N 1
ATOM 1025 C CA . PHE A 1 137 ? -34.759 -6.221 28.557 1.00 97.94 137 PHE A CA 1
ATOM 1026 C C . PHE A 1 137 ? -35.341 -7.436 29.272 1.00 97.94 137 PHE A C 1
ATOM 1028 O O . PHE A 1 137 ? -34.912 -8.571 29.041 1.00 97.94 137 PHE A O 1
ATOM 1035 N N . ASP A 1 138 ? -36.334 -7.212 30.127 1.00 97.19 138 ASP A N 1
ATOM 1036 C CA . ASP A 1 138 ? -37.054 -8.294 30.797 1.00 97.19 138 ASP A CA 1
ATOM 1037 C C . ASP A 1 138 ? -38.059 -8.997 29.867 1.00 97.19 138 ASP A C 1
ATOM 1039 O O . ASP A 1 138 ? -38.224 -8.635 28.701 1.00 97.19 138 ASP A O 1
ATOM 1043 N N . GLY A 1 139 ? -38.753 -10.018 30.378 1.00 94.81 139 GLY A N 1
ATOM 1044 C CA . GLY A 1 139 ? -39.747 -10.777 29.607 1.00 94.81 139 GLY A CA 1
ATOM 1045 C C . GLY A 1 139 ? -40.990 -9.981 29.181 1.00 94.81 139 GLY A C 1
ATOM 1046 O O . GLY A 1 139 ? -41.809 -10.502 28.428 1.00 94.81 139 GLY A O 1
ATOM 1047 N N . THR A 1 140 ? -41.148 -8.739 29.652 1.00 95.44 140 THR A N 1
ATOM 1048 C CA . THR A 1 140 ? -42.201 -7.808 29.215 1.00 95.44 140 THR A CA 1
ATOM 1049 C C . THR A 1 140 ? -41.717 -6.839 28.132 1.00 95.44 140 THR A C 1
ATOM 1051 O O . THR A 1 140 ? -42.526 -6.109 27.561 1.00 95.44 140 THR A O 1
ATOM 1054 N N . GLY A 1 141 ? -40.414 -6.845 27.831 1.00 91.94 141 GLY A N 1
ATOM 1055 C CA . GLY A 1 141 ? -39.765 -5.898 26.928 1.00 91.94 141 GLY A CA 1
ATOM 1056 C C . GLY A 1 141 ? -39.376 -4.578 27.598 1.00 91.94 141 GLY A C 1
ATOM 1057 O O . GLY A 1 141 ? -38.987 -3.641 26.902 1.00 91.94 141 GLY A O 1
ATOM 1058 N N . ALA A 1 142 ? -39.470 -4.471 28.927 1.00 95.50 142 ALA A N 1
ATOM 1059 C CA . ALA A 1 142 ? -39.027 -3.283 29.643 1.00 95.50 142 ALA A CA 1
ATOM 1060 C C . ALA A 1 142 ? -37.498 -3.268 29.756 1.00 95.50 142 ALA A C 1
ATOM 1062 O O . ALA A 1 142 ? -36.879 -4.292 30.047 1.00 95.50 142 ALA A O 1
ATOM 1063 N N . LEU A 1 143 ? -36.886 -2.099 29.553 1.00 96.31 143 LEU A N 1
ATOM 1064 C CA . LEU A 1 143 ? -35.464 -1.890 29.815 1.00 96.31 143 LEU A CA 1
ATOM 1065 C C . LEU A 1 143 ? -35.228 -1.919 31.332 1.00 96.31 143 LEU A C 1
ATOM 1067 O O . LEU A 1 143 ? -35.667 -1.014 32.040 1.00 96.31 143 LEU A O 1
ATOM 1071 N N . VAL A 1 144 ? -34.539 -2.949 31.820 1.00 96.62 144 VAL A N 1
ATOM 1072 C CA . VAL A 1 144 ? -34.289 -3.170 33.259 1.00 96.62 144 VAL A CA 1
ATOM 1073 C C . VAL A 1 144 ? -32.811 -3.101 33.633 1.00 96.62 144 VAL A C 1
ATOM 1075 O O . VAL A 1 144 ? -32.475 -3.047 34.813 1.00 96.62 144 VAL A O 1
ATOM 1078 N N . PHE A 1 145 ? -31.924 -3.070 32.639 1.00 97.12 145 PHE A N 1
ATOM 1079 C CA . PHE A 1 145 ? -30.492 -2.881 32.827 1.00 97.12 145 PHE A CA 1
ATOM 1080 C C . PHE A 1 145 ? -29.926 -2.029 31.697 1.00 97.12 145 PHE A C 1
ATOM 1082 O O . PHE A 1 145 ? -30.255 -2.250 30.532 1.00 97.12 145 PHE A O 1
ATOM 1089 N N . ILE A 1 146 ? -29.056 -1.083 32.040 1.00 96.88 146 ILE A N 1
ATOM 1090 C CA . ILE A 1 146 ? -28.346 -0.255 31.072 1.00 96.88 146 ILE A CA 1
ATOM 1091 C C . ILE A 1 146 ? -26.921 0.004 31.557 1.00 96.88 146 ILE A C 1
ATOM 1093 O O . ILE A 1 146 ? -26.711 0.363 32.716 1.00 96.88 146 ILE A O 1
ATOM 1097 N N . LEU A 1 147 ? -25.952 -0.172 30.662 1.00 97.94 147 LEU A N 1
ATOM 1098 C CA . LEU A 1 147 ? -24.552 0.156 30.902 1.00 97.94 147 LEU A CA 1
ATOM 1099 C C . LEU A 1 147 ? -23.952 0.808 29.657 1.00 97.94 147 LEU A C 1
ATOM 1101 O O . LEU A 1 147 ? -23.809 0.176 28.613 1.00 97.94 147 LEU A O 1
ATOM 1105 N N . GLN A 1 148 ? -23.575 2.070 29.785 1.00 97.31 148 GLN A N 1
ATOM 1106 C CA . GLN A 1 148 ? -22.898 2.852 28.765 1.00 97.31 148 GLN A CA 1
ATOM 1107 C C . GLN A 1 148 ? -21.403 2.897 29.054 1.00 97.31 148 GLN A C 1
ATOM 1109 O O . GLN A 1 148 ? -20.992 3.121 30.189 1.00 97.31 148 GLN A O 1
ATOM 1114 N N . VAL A 1 149 ? -20.577 2.743 28.026 1.00 97.38 149 VAL A N 1
ATOM 1115 C CA . VAL A 1 149 ? -19.122 2.883 28.123 1.00 97.38 149 VAL A CA 1
ATOM 1116 C C . VAL A 1 149 ? -18.649 3.794 26.997 1.00 97.38 149 VAL A C 1
ATOM 1118 O O . VAL A 1 149 ? -19.022 3.620 25.836 1.00 97.38 149 VAL A O 1
ATOM 1121 N N . LYS A 1 150 ? -17.847 4.798 27.346 1.00 96.19 150 LYS A N 1
ATOM 1122 C CA . LYS A 1 150 ? -17.344 5.803 26.404 1.00 96.19 150 LYS A CA 1
ATOM 1123 C C . LYS A 1 150 ? -15.961 5.439 25.877 1.00 96.19 150 LYS A C 1
ATOM 1125 O O . LYS A 1 150 ? -15.258 4.609 26.447 1.00 96.19 150 LYS A O 1
ATOM 1130 N N . ASP A 1 151 ? -15.584 6.129 24.810 1.00 95.75 151 ASP A N 1
ATOM 1131 C CA . ASP A 1 151 ? -14.217 6.218 24.302 1.00 95.75 151 ASP A CA 1
ATOM 1132 C C . ASP A 1 151 ? -13.609 4.933 23.729 1.00 95.75 151 ASP A C 1
ATOM 1134 O O . ASP A 1 151 ? -12.385 4.787 23.681 1.00 95.75 151 ASP A O 1
ATOM 1138 N N . PHE A 1 152 ? -14.438 4.013 23.221 1.00 97.25 152 PHE A N 1
ATOM 1139 C CA . PHE A 1 152 ? -13.914 2.930 22.392 1.00 97.25 152 PHE A CA 1
ATOM 1140 C C . PHE A 1 152 ? -13.261 3.521 21.149 1.00 97.25 152 PHE A C 1
ATOM 1142 O O . PHE A 1 152 ? -13.851 4.342 20.450 1.00 97.25 152 PHE A O 1
ATOM 1149 N N . THR A 1 153 ? -12.052 3.069 20.839 1.00 97.44 153 THR A N 1
ATOM 1150 C CA . THR A 1 153 ? -11.354 3.523 19.635 1.00 97.44 153 THR A CA 1
ATOM 1151 C C . THR A 1 153 ? -11.642 2.566 18.487 1.00 97.44 153 THR A C 1
ATOM 1153 O O . THR A 1 153 ? -11.459 1.363 18.629 1.00 97.44 153 THR A O 1
ATOM 1156 N N . VAL A 1 154 ? -12.033 3.073 17.321 1.00 96.06 154 VAL A N 1
ATOM 1157 C CA . VAL A 1 154 ? -12.064 2.297 16.073 1.00 96.06 154 VAL A CA 1
ATOM 1158 C C . VAL A 1 154 ? -10.922 2.770 15.188 1.00 96.06 154 VAL A C 1
ATOM 1160 O O . VAL A 1 154 ? -10.799 3.967 14.935 1.00 96.06 154 VAL A O 1
ATOM 1163 N N . ARG A 1 155 ? -10.074 1.849 14.722 1.00 94.94 155 ARG A N 1
ATOM 1164 C CA . ARG A 1 155 ? -8.973 2.141 13.793 1.00 94.94 155 ARG A CA 1
ATOM 1165 C C . ARG A 1 155 ? -9.316 1.764 12.362 1.00 94.94 155 ARG A C 1
ATOM 1167 O O . ARG A 1 155 ? -9.990 0.764 12.110 1.00 94.94 155 ARG A O 1
ATOM 1174 N N . GLY A 1 156 ? -8.801 2.557 11.430 1.00 89.44 156 GLY A N 1
ATOM 1175 C CA . GLY A 1 156 ? -8.876 2.290 10.003 1.00 89.44 156 GLY A CA 1
ATOM 1176 C C . GLY A 1 156 ? -8.053 1.063 9.631 1.00 89.44 156 GLY A C 1
ATOM 1177 O O . GLY A 1 156 ? -7.048 0.740 10.270 1.00 89.44 156 GLY A O 1
ATOM 1178 N N . ARG A 1 157 ? -8.484 0.370 8.578 1.00 81.69 157 ARG A N 1
ATOM 1179 C CA . ARG A 1 157 ? -7.795 -0.802 8.046 1.00 81.69 157 ARG A CA 1
ATOM 1180 C C . ARG A 1 157 ? -6.976 -0.398 6.824 1.00 81.69 157 ARG A C 1
ATOM 1182 O O . ARG A 1 157 ? -7.532 0.033 5.822 1.00 81.69 157 ARG A O 1
ATOM 1189 N N . ILE A 1 158 ? -5.655 -0.577 6.895 1.00 75.56 158 ILE A N 1
ATOM 1190 C CA . ILE A 1 158 ? -4.742 -0.248 5.784 1.00 75.56 158 ILE A CA 1
ATOM 1191 C C . ILE A 1 158 ? -5.047 -1.112 4.554 1.00 75.56 158 ILE A C 1
ATOM 1193 O O . ILE A 1 158 ? -5.019 -0.621 3.436 1.00 75.56 158 ILE A O 1
ATOM 1197 N N . SER A 1 159 ? -5.399 -2.385 4.734 1.00 65.19 159 SER A N 1
ATOM 1198 C CA . SER A 1 159 ? -5.651 -3.284 3.599 1.00 65.19 159 SER A CA 1
ATOM 1199 C C . SER A 1 159 ? -6.937 -2.988 2.815 1.00 65.19 159 SER A C 1
ATOM 1201 O O . SER A 1 159 ? -7.104 -3.567 1.751 1.00 65.19 159 SER A O 1
ATOM 1203 N N . ASP A 1 160 ? -7.827 -2.132 3.332 1.00 60.62 160 ASP A N 1
ATOM 1204 C CA . ASP A 1 160 ? -9.013 -1.649 2.601 1.00 60.62 160 ASP A CA 1
ATOM 1205 C C . ASP A 1 160 ? -8.782 -0.251 1.995 1.00 60.62 160 ASP A C 1
ATOM 1207 O O . ASP A 1 160 ? -9.675 0.321 1.371 1.00 60.62 160 ASP A O 1
ATOM 1211 N N . THR A 1 161 ? -7.576 0.309 2.154 1.00 57.44 161 THR A N 1
ATOM 1212 C CA . THR A 1 161 ? -7.140 1.452 1.347 1.00 57.44 161 THR A CA 1
ATOM 1213 C C . THR A 1 161 ? -6.799 0.934 -0.049 1.00 57.44 161 THR A C 1
ATOM 1215 O O . THR A 1 161 ? -6.280 -0.174 -0.182 1.00 57.44 161 THR A O 1
ATOM 1218 N N . GLY A 1 162 ? -7.185 1.677 -1.091 1.00 58.50 162 GLY A N 1
ATOM 1219 C CA . GLY A 1 162 ? -7.030 1.249 -2.484 1.00 58.50 162 GLY A CA 1
ATOM 1220 C C . GLY A 1 162 ? -5.604 0.811 -2.837 1.00 58.50 162 GLY A C 1
ATOM 1221 O O . GLY A 1 162 ? -4.661 1.003 -2.073 1.00 58.50 162 GLY A O 1
ATOM 1222 N N . THR A 1 163 ? -5.436 0.221 -4.020 1.00 63.50 163 THR A N 1
ATOM 1223 C CA . THR A 1 163 ? -4.115 -0.194 -4.513 1.00 63.50 163 THR A CA 1
ATOM 1224 C C . THR A 1 163 ? -3.103 0.947 -4.358 1.00 63.50 163 THR A C 1
ATOM 1226 O O . THR A 1 163 ? -3.408 2.055 -4.816 1.00 63.50 163 THR A O 1
ATOM 1229 N N . PRO A 1 164 ? -1.931 0.712 -3.731 1.00 66.00 164 PRO A N 1
ATOM 1230 C CA . PRO A 1 164 ? -0.892 1.727 -3.626 1.00 66.00 164 PRO A CA 1
ATOM 1231 C C . PRO A 1 164 ? -0.611 2.333 -4.998 1.00 66.00 164 PRO A C 1
ATOM 1233 O O . PRO A 1 164 ? -0.489 1.600 -5.980 1.00 66.00 164 PRO A O 1
ATOM 1236 N N . THR A 1 165 ? -0.528 3.659 -5.080 1.00 62.28 165 THR A N 1
ATOM 1237 C CA . THR A 1 165 ? -0.140 4.320 -6.326 1.00 62.28 165 THR A CA 1
ATOM 1238 C C . THR A 1 165 ? 1.270 3.871 -6.690 1.00 62.28 165 THR A C 1
ATOM 1240 O O . THR A 1 165 ? 2.212 4.136 -5.941 1.00 62.28 165 THR A O 1
ATOM 1243 N N . GLU A 1 166 ? 1.423 3.196 -7.828 1.00 55.91 166 GLU A N 1
ATOM 1244 C CA . GLU A 1 166 ? 2.746 2.905 -8.371 1.00 55.91 166 GLU A CA 1
ATOM 1245 C C . GLU A 1 166 ? 3.439 4.227 -8.713 1.00 55.91 166 GLU A C 1
ATOM 1247 O O . GLU A 1 166 ? 2.894 5.074 -9.426 1.00 55.91 166 GLU A O 1
ATOM 1252 N N . LEU A 1 167 ? 4.641 4.425 -8.172 1.00 58.09 167 LEU A N 1
ATOM 1253 C CA . LEU A 1 167 ? 5.487 5.533 -8.594 1.00 58.09 167 LEU A CA 1
ATOM 1254 C C . LEU A 1 167 ? 5.902 5.292 -10.055 1.00 58.09 167 LEU A C 1
ATOM 1256 O O . LEU A 1 167 ? 6.236 4.155 -10.400 1.00 58.09 167 LEU A O 1
ATOM 1260 N N . PRO A 1 168 ? 5.906 6.324 -10.920 1.00 56.03 168 PRO A N 1
ATOM 1261 C CA . PRO A 1 168 ? 6.433 6.191 -12.269 1.00 56.03 168 PRO A CA 1
ATOM 1262 C C . PRO A 1 168 ? 7.866 5.674 -12.188 1.00 56.03 168 PRO A C 1
ATOM 1264 O O . PRO A 1 168 ? 8.683 6.243 -11.464 1.00 56.03 168 PRO A O 1
ATOM 1267 N N . VAL A 1 169 ? 8.176 4.607 -12.922 1.00 54.53 169 VAL A N 1
ATOM 1268 C CA . VAL A 1 169 ? 9.564 4.178 -13.099 1.00 54.53 169 VAL A CA 1
ATOM 1269 C C . VAL A 1 169 ? 10.372 5.374 -13.610 1.00 54.53 169 VAL A C 1
ATOM 1271 O O . VAL A 1 169 ? 9.998 6.009 -14.600 1.00 54.53 169 VAL A O 1
ATOM 1274 N N . GLU A 1 170 ? 11.447 5.726 -12.906 1.00 58.31 170 GLU A N 1
ATOM 1275 C CA . GLU A 1 170 ? 12.375 6.760 -13.356 1.00 58.31 170 GLU A CA 1
ATOM 1276 C C . GLU A 1 170 ? 13.069 6.251 -14.622 1.00 58.31 170 GLU A C 1
ATOM 1278 O O . GLU A 1 170 ? 14.080 5.551 -14.579 1.00 58.31 170 GLU A O 1
ATOM 1283 N N . TYR A 1 171 ? 12.492 6.559 -15.783 1.00 65.88 171 TYR A N 1
ATOM 1284 C CA . TYR A 1 171 ? 13.199 6.397 -17.040 1.00 65.88 171 TYR A CA 1
ATOM 1285 C C . TYR A 1 171 ? 14.421 7.308 -17.018 1.00 65.88 171 TYR A C 1
ATOM 1287 O O . TYR A 1 171 ? 14.342 8.464 -16.592 1.00 65.88 171 TYR A O 1
ATOM 1295 N N . LEU A 1 172 ? 15.542 6.800 -17.530 1.00 71.69 172 LEU A N 1
ATOM 1296 C CA . LEU A 1 172 ? 16.691 7.641 -17.832 1.00 71.69 172 LEU A CA 1
ATOM 1297 C C . LEU A 1 172 ? 16.209 8.844 -18.646 1.00 71.69 172 LEU A C 1
ATOM 1299 O O . LEU A 1 172 ? 15.528 8.704 -19.665 1.00 71.69 172 LEU A O 1
ATOM 1303 N N . THR A 1 173 ? 16.562 10.040 -18.191 1.00 82.06 173 THR A N 1
ATOM 1304 C CA . THR A 1 173 ? 16.257 11.268 -18.919 1.00 82.06 173 THR A CA 1
ATOM 1305 C C . THR A 1 173 ? 16.886 11.218 -20.310 1.00 82.06 173 THR A C 1
ATOM 1307 O O . THR A 1 173 ? 17.912 10.571 -20.532 1.00 82.06 173 THR A O 1
ATOM 1310 N N . ALA A 1 174 ? 16.339 11.980 -21.258 1.00 77.25 174 ALA A N 1
ATOM 1311 C CA . ALA A 1 174 ? 16.925 12.087 -22.595 1.00 77.25 174 ALA A CA 1
ATOM 1312 C C . ALA A 1 174 ? 18.397 12.552 -22.575 1.00 77.25 174 ALA A C 1
ATOM 1314 O O . ALA A 1 174 ? 19.123 12.306 -23.536 1.00 77.25 174 ALA A O 1
ATOM 1315 N N . ALA A 1 175 ? 18.837 13.241 -21.516 1.00 74.88 175 ALA A N 1
ATOM 1316 C CA . ALA A 1 175 ? 20.235 13.613 -21.313 1.00 74.88 175 ALA A CA 1
ATOM 1317 C C . ALA A 1 175 ? 21.086 12.411 -20.877 1.00 74.88 175 ALA A C 1
ATOM 1319 O O . ALA A 1 175 ? 22.152 12.191 -21.442 1.00 74.88 175 ALA A O 1
ATOM 1320 N N . GLN A 1 176 ? 20.597 11.595 -19.940 1.00 78.50 176 GLN A N 1
ATOM 1321 C CA . GLN A 1 176 ? 21.280 10.375 -19.499 1.00 78.50 176 GLN A CA 1
ATOM 1322 C C . GLN A 1 176 ? 21.348 9.321 -20.611 1.00 78.50 176 GLN A C 1
ATOM 1324 O O . GLN A 1 176 ? 22.401 8.729 -20.820 1.00 78.50 176 GLN A O 1
ATOM 1329 N N . VAL A 1 177 ? 20.274 9.137 -21.388 1.00 83.12 177 VAL A N 1
ATOM 1330 C CA . VAL A 1 177 ? 20.295 8.251 -22.566 1.00 83.12 177 VAL A CA 1
ATOM 1331 C C . VAL A 1 177 ? 21.303 8.752 -23.600 1.00 83.12 177 VAL A C 1
ATOM 1333 O O . VAL A 1 177 ? 22.099 7.969 -24.109 1.00 83.12 177 VAL A O 1
ATOM 1336 N N . ARG A 1 178 ? 21.332 10.063 -23.878 1.00 84.88 178 ARG A N 1
ATOM 1337 C CA . ARG A 1 178 ? 22.334 10.647 -24.783 1.00 84.88 178 ARG A CA 1
ATOM 1338 C C . ARG A 1 178 ? 23.757 10.486 -24.259 1.00 84.88 178 ARG A C 1
ATOM 1340 O O . ARG A 1 178 ? 24.640 10.200 -25.054 1.00 84.88 178 ARG A O 1
ATOM 1347 N N . ALA A 1 179 ? 23.980 10.615 -22.953 1.00 83.00 179 ALA A N 1
ATOM 1348 C CA . ALA A 1 179 ? 25.288 10.379 -22.350 1.00 83.00 179 ALA A CA 1
ATOM 1349 C C . ALA A 1 179 ? 25.746 8.923 -22.531 1.00 83.00 179 ALA A C 1
ATOM 1351 O O . ALA A 1 179 ? 26.896 8.696 -22.892 1.00 83.00 179 ALA A O 1
ATOM 1352 N N . LEU A 1 180 ? 24.845 7.949 -22.364 1.00 83.38 180 LEU A N 1
ATOM 1353 C CA . LEU A 1 180 ? 25.150 6.534 -22.597 1.00 83.38 180 LEU A CA 1
ATOM 1354 C C . LEU A 1 180 ? 25.454 6.238 -24.069 1.00 83.38 180 LEU A C 1
ATOM 1356 O O . LEU A 1 180 ? 26.423 5.546 -24.357 1.00 83.38 180 LEU A O 1
ATOM 1360 N N . VAL A 1 181 ? 24.673 6.795 -25.001 1.00 83.94 181 VAL A N 1
ATOM 1361 C CA . VAL A 1 181 ? 24.924 6.641 -26.446 1.00 83.94 181 VAL A CA 1
ATOM 1362 C C . VAL A 1 181 ? 26.245 7.304 -26.853 1.00 83.94 181 VAL A C 1
ATOM 1364 O O . VAL A 1 181 ? 27.015 6.717 -27.608 1.00 83.94 181 VAL A O 1
ATOM 1367 N N . ASN A 1 182 ? 26.543 8.493 -26.320 1.00 85.44 182 ASN A N 1
ATOM 1368 C CA . ASN A 1 182 ? 27.799 9.204 -26.581 1.00 85.44 182 ASN A CA 1
ATOM 1369 C C . ASN A 1 182 ? 29.017 8.515 -25.951 1.00 85.44 182 ASN A C 1
ATOM 1371 O O . ASN A 1 182 ? 30.128 8.704 -26.435 1.00 85.44 182 ASN A O 1
ATOM 1375 N N . GLY A 1 183 ? 28.818 7.716 -24.898 1.00 84.38 183 GLY A N 1
ATOM 1376 C CA . GLY A 1 183 ? 29.864 6.896 -24.283 1.00 84.38 183 GLY A CA 1
ATOM 1377 C C . GLY A 1 183 ? 30.408 5.795 -25.199 1.00 84.38 183 GLY A C 1
ATOM 1378 O O . GLY A 1 183 ? 31.433 5.200 -24.879 1.00 84.38 183 GLY A O 1
ATOM 1379 N N . GLY A 1 184 ? 29.756 5.548 -26.340 1.00 88.62 184 GLY A N 1
ATOM 1380 C CA . GLY A 1 184 ? 30.202 4.598 -27.349 1.00 88.62 184 GLY A CA 1
ATOM 1381 C C . GLY A 1 184 ? 29.932 3.140 -26.979 1.00 88.62 184 GLY A C 1
ATOM 1382 O O . GLY A 1 184 ? 29.544 2.801 -25.856 1.00 88.62 184 GLY A O 1
ATOM 1383 N N . PHE A 1 185 ? 30.141 2.264 -27.961 1.00 91.25 185 PHE A N 1
ATOM 1384 C CA . PHE A 1 185 ? 29.921 0.831 -27.819 1.00 91.25 185 PHE A CA 1
ATOM 1385 C C . PHE A 1 185 ? 31.153 0.039 -28.249 1.00 91.25 185 PHE A C 1
ATOM 1387 O O . PHE A 1 185 ? 31.719 0.303 -29.309 1.00 91.25 185 PHE A O 1
ATOM 1394 N N . ASP A 1 186 ? 31.506 -0.973 -27.460 1.00 93.12 186 ASP A N 1
ATOM 1395 C CA . ASP A 1 186 ? 32.365 -2.061 -27.922 1.00 93.12 186 ASP A CA 1
ATOM 1396 C C . ASP A 1 186 ? 31.531 -2.989 -28.804 1.00 93.12 186 ASP A C 1
ATOM 1398 O O . ASP A 1 186 ? 30.386 -3.294 -28.459 1.00 93.12 186 ASP A O 1
ATOM 1402 N N . VAL A 1 187 ? 32.107 -3.485 -29.902 1.00 93.94 187 VAL A N 1
ATOM 1403 C CA . VAL A 1 187 ? 31.438 -4.410 -30.828 1.00 93.94 187 VAL A CA 1
ATOM 1404 C C . VAL A 1 187 ? 32.321 -5.627 -31.086 1.00 93.94 187 VAL A C 1
ATOM 1406 O O . VAL A 1 187 ? 33.522 -5.496 -31.318 1.00 93.94 187 VAL A O 1
ATOM 1409 N N . VAL A 1 188 ? 31.715 -6.813 -31.063 1.00 95.06 188 VAL A N 1
ATOM 1410 C CA . VAL A 1 188 ? 32.348 -8.080 -31.462 1.00 95.06 188 VAL A CA 1
ATOM 1411 C C . VAL A 1 188 ? 31.514 -8.789 -32.522 1.00 95.06 188 VAL A C 1
ATOM 1413 O O . VAL A 1 188 ? 30.297 -8.608 -32.597 1.00 95.06 188 VAL A O 1
ATOM 1416 N N . PHE A 1 189 ? 32.177 -9.609 -33.330 1.00 95.75 189 PHE A N 1
ATOM 1417 C CA . PHE A 1 189 ? 31.651 -10.227 -34.543 1.00 95.75 189 PHE A CA 1
ATOM 1418 C C . PHE A 1 189 ? 31.744 -11.752 -34.470 1.00 95.75 189 PHE A C 1
ATOM 1420 O O . PHE A 1 189 ? 32.644 -12.287 -33.823 1.00 95.75 189 PHE A O 1
ATOM 1427 N N . ALA A 1 190 ? 30.819 -12.441 -35.139 1.00 95.81 190 ALA A N 1
ATOM 1428 C CA . ALA A 1 190 ? 30.844 -13.891 -35.296 1.00 95.81 190 ALA A CA 1
ATOM 1429 C C . ALA A 1 190 ? 30.213 -14.345 -36.624 1.00 95.81 190 ALA A C 1
ATOM 1431 O O . ALA A 1 190 ? 29.312 -13.706 -37.181 1.00 95.81 190 ALA A O 1
ATOM 1432 N N . GLN A 1 191 ? 30.638 -15.516 -37.105 1.00 94.00 191 GLN A N 1
ATOM 1433 C CA . GLN A 1 191 ? 30.105 -16.149 -38.321 1.00 94.00 191 GLN A CA 1
ATOM 1434 C C . GLN A 1 191 ? 28.762 -16.855 -38.087 1.00 94.00 191 GLN A C 1
ATOM 1436 O O . GLN A 1 191 ? 27.948 -16.975 -39.002 1.00 94.00 191 GLN A O 1
ATOM 1441 N N . THR A 1 192 ? 28.509 -17.320 -36.862 1.00 91.75 192 THR A N 1
ATOM 1442 C CA . THR A 1 192 ? 27.282 -18.034 -36.475 1.00 91.75 192 THR A CA 1
ATOM 1443 C C . THR A 1 192 ? 26.661 -17.407 -35.229 1.00 91.75 192 THR A C 1
ATOM 1445 O O . THR A 1 192 ? 27.327 -16.669 -34.505 1.00 91.75 192 THR A O 1
ATOM 1448 N N . ALA A 1 193 ? 25.386 -17.702 -34.959 1.00 91.19 193 ALA A N 1
ATOM 1449 C CA . ALA A 1 193 ? 24.694 -17.267 -33.745 1.00 91.19 193 ALA A CA 1
ATOM 1450 C C . ALA A 1 193 ? 25.141 -18.095 -32.521 1.00 91.19 193 ALA A C 1
ATOM 1452 O O . ALA A 1 193 ? 24.343 -18.802 -31.906 1.00 91.19 193 ALA A O 1
ATOM 1453 N N . SER A 1 194 ? 26.438 -18.056 -32.205 1.00 86.94 194 SER A N 1
ATOM 1454 C CA . SER A 1 194 ? 27.039 -18.853 -31.138 1.00 86.94 194 SER A CA 1
ATOM 1455 C C . SER A 1 194 ? 26.909 -18.182 -29.772 1.00 86.94 194 SER A C 1
ATOM 1457 O O . SER A 1 194 ? 27.127 -16.979 -29.608 1.00 86.94 194 SER A O 1
ATOM 1459 N N . THR A 1 195 ? 26.604 -18.986 -28.758 1.00 89.06 195 THR A N 1
ATOM 1460 C CA . THR A 1 195 ? 26.636 -18.584 -27.347 1.00 89.06 195 THR A CA 1
ATOM 1461 C C . THR A 1 195 ? 28.018 -18.769 -26.712 1.00 89.06 195 THR A C 1
ATOM 1463 O O . THR A 1 195 ? 28.227 -18.323 -25.584 1.00 89.06 195 THR A O 1
ATOM 1466 N N . THR A 1 196 ? 28.971 -19.385 -27.419 1.00 90.69 196 THR A N 1
ATOM 1467 C CA . THR A 1 196 ? 30.325 -19.655 -26.921 1.00 90.69 196 THR A CA 1
ATOM 1468 C C . THR A 1 196 ? 31.221 -18.423 -27.094 1.00 90.69 196 THR A C 1
ATOM 1470 O O . THR A 1 196 ? 31.378 -17.957 -28.221 1.00 90.69 196 THR A O 1
ATOM 1473 N N . PRO A 1 197 ? 31.876 -17.905 -26.035 1.00 87.69 197 PRO A N 1
ATOM 1474 C CA . PRO A 1 197 ? 32.706 -16.697 -26.126 1.00 87.69 197 PRO A CA 1
ATOM 1475 C C . PRO A 1 197 ? 33.875 -16.772 -27.119 1.00 87.69 197 PRO A C 1
ATOM 1477 O O . PRO A 1 197 ? 34.250 -15.752 -27.681 1.00 87.69 197 PRO A O 1
ATOM 1480 N N . ALA A 1 198 ? 34.440 -17.962 -27.349 1.00 91.19 198 ALA A N 1
ATOM 1481 C CA . ALA A 1 198 ? 35.593 -18.155 -28.235 1.00 91.19 198 ALA A CA 1
ATOM 1482 C C . ALA A 1 198 ? 35.285 -17.928 -29.727 1.00 91.19 198 ALA A C 1
ATOM 1484 O O . ALA A 1 198 ? 36.208 -17.720 -30.508 1.00 91.19 198 ALA A O 1
ATOM 1485 N N . ASP A 1 199 ? 34.007 -17.949 -30.114 1.00 93.62 199 ASP A N 1
ATOM 1486 C CA . ASP A 1 199 ? 33.582 -17.741 -31.503 1.00 93.62 199 ASP A CA 1
ATOM 1487 C C . ASP A 1 199 ? 33.450 -16.250 -31.865 1.00 93.62 199 ASP A C 1
ATOM 1489 O O . ASP A 1 199 ? 33.183 -15.914 -33.020 1.00 93.62 199 ASP A O 1
ATOM 1493 N N . TRP A 1 200 ? 33.625 -15.363 -30.878 1.00 95.81 200 TRP A N 1
ATOM 1494 C CA . TRP A 1 200 ? 33.499 -13.916 -31.014 1.00 95.81 200 TRP A CA 1
ATOM 1495 C C . TRP A 1 200 ? 34.869 -13.245 -31.063 1.00 95.81 200 TRP A C 1
ATOM 1497 O O . TRP A 1 200 ? 35.754 -13.540 -30.260 1.00 95.81 200 TRP A O 1
ATOM 1507 N N . HIS A 1 201 ? 35.038 -12.296 -31.981 1.00 94.75 201 HIS A N 1
ATOM 1508 C CA . HIS A 1 201 ? 36.297 -11.574 -32.174 1.00 94.75 201 HIS A CA 1
ATOM 1509 C C . HIS A 1 201 ? 36.052 -10.091 -32.489 1.00 94.75 201 HIS A C 1
ATOM 1511 O O . HIS A 1 201 ? 34.937 -9.686 -32.807 1.00 94.75 201 HIS A O 1
ATOM 1517 N N . SER A 1 202 ? 37.074 -9.249 -32.337 1.00 93.19 202 SER A N 1
ATOM 1518 C CA . SER A 1 202 ? 36.941 -7.785 -32.423 1.00 93.19 202 SER A CA 1
ATOM 1519 C C . SER A 1 202 ? 37.134 -7.204 -33.829 1.00 93.19 202 SER A C 1
ATOM 1521 O O . SER A 1 202 ? 36.884 -6.020 -34.031 1.00 93.19 202 SER A O 1
ATOM 1523 N N . THR A 1 203 ? 37.596 -7.995 -34.803 1.00 93.56 203 THR A N 1
ATOM 1524 C CA . THR A 1 203 ? 37.950 -7.503 -36.146 1.00 93.56 203 THR A CA 1
ATOM 1525 C C . THR A 1 203 ? 36.994 -8.056 -37.188 1.00 93.56 203 THR A C 1
ATOM 1527 O O . THR A 1 203 ? 37.074 -9.227 -37.528 1.00 93.56 203 THR A O 1
ATOM 1530 N N . GLN A 1 204 ? 36.124 -7.221 -37.750 1.00 91.44 204 GLN A N 1
ATOM 1531 C CA . GLN A 1 204 ? 35.140 -7.675 -38.731 1.00 91.44 204 GLN A CA 1
ATOM 1532 C C . GLN A 1 204 ? 35.780 -8.328 -39.970 1.00 91.44 204 GLN A C 1
ATOM 1534 O O . GLN A 1 204 ? 36.706 -7.794 -40.580 1.00 91.44 204 GLN A O 1
ATOM 1539 N N . THR A 1 205 ? 35.213 -9.455 -40.392 1.00 89.62 205 THR A N 1
ATOM 1540 C CA . THR A 1 205 ? 35.557 -10.183 -41.616 1.00 89.62 205 THR A CA 1
ATOM 1541 C C . THR A 1 205 ? 34.346 -10.309 -42.542 1.00 89.62 205 THR A C 1
ATOM 1543 O O . THR A 1 205 ? 33.194 -10.135 -42.143 1.00 89.62 205 THR A O 1
ATOM 1546 N N . THR A 1 206 ? 34.582 -10.670 -43.805 1.00 86.94 206 THR A N 1
ATOM 1547 C CA . THR A 1 206 ? 33.511 -10.902 -44.794 1.00 86.94 206 THR A CA 1
ATOM 1548 C C . THR A 1 206 ? 32.637 -12.123 -44.480 1.00 86.94 206 THR A C 1
ATOM 1550 O O . THR A 1 206 ? 31.516 -12.231 -44.995 1.00 86.94 206 THR A O 1
ATOM 1553 N N . ALA A 1 207 ? 33.136 -13.036 -43.641 1.00 88.56 207 ALA A N 1
ATOM 1554 C CA . ALA A 1 207 ? 32.430 -14.236 -43.207 1.00 88.56 207 ALA A CA 1
ATOM 1555 C C . ALA A 1 207 ? 31.459 -13.973 -42.047 1.00 88.56 207 ALA A C 1
ATOM 1557 O O . ALA A 1 207 ? 30.567 -14.789 -41.816 1.00 88.56 207 ALA A O 1
ATOM 1558 N N . ASP A 1 208 ? 31.602 -12.855 -41.328 1.00 92.12 208 ASP A N 1
ATOM 1559 C CA . ASP A 1 208 ? 30.760 -12.571 -40.171 1.00 92.12 208 ASP A CA 1
ATOM 1560 C C . ASP A 1 208 ? 29.313 -12.279 -40.584 1.00 92.12 208 ASP A C 1
ATOM 1562 O O . ASP A 1 208 ? 29.012 -11.676 -41.624 1.00 92.12 208 ASP A O 1
ATOM 1566 N N . ARG A 1 209 ? 28.394 -12.766 -39.753 1.00 92.88 209 ARG A N 1
ATOM 1567 C CA . ARG A 1 209 ? 26.943 -12.671 -39.950 1.00 92.88 209 ARG A CA 1
ATOM 1568 C C . ARG A 1 209 ? 26.217 -12.173 -38.710 1.00 92.88 209 ARG A C 1
ATOM 1570 O O . ARG A 1 209 ? 25.028 -11.885 -38.798 1.00 92.88 209 ARG A O 1
ATOM 1577 N N . TYR A 1 210 ? 26.915 -12.036 -37.585 1.00 94.81 210 TYR A N 1
ATOM 1578 C CA . TYR A 1 210 ? 26.338 -11.619 -36.316 1.00 94.81 210 TYR A CA 1
ATOM 1579 C C . TYR A 1 210 ? 27.246 -10.638 -35.575 1.00 94.81 210 TYR A C 1
ATOM 1581 O O . TYR A 1 210 ? 28.470 -10.715 -35.688 1.00 94.81 210 TYR A O 1
ATOM 1589 N N . ILE A 1 211 ? 26.631 -9.743 -34.803 1.00 95.25 211 ILE A N 1
ATOM 1590 C CA . ILE A 1 211 ? 27.299 -8.823 -33.882 1.00 95.25 211 ILE A CA 1
ATOM 1591 C C . ILE A 1 211 ? 26.711 -8.921 -32.478 1.00 95.25 211 ILE A C 1
ATOM 1593 O O . ILE A 1 211 ? 25.547 -9.282 -32.286 1.00 95.25 211 ILE A O 1
ATOM 1597 N N . LYS A 1 212 ? 27.526 -8.525 -31.508 1.00 95.12 212 LYS A N 1
ATOM 1598 C CA . LYS A 1 212 ? 27.109 -8.136 -30.164 1.00 95.12 212 LYS A CA 1
ATOM 1599 C C . LYS A 1 212 ? 27.763 -6.815 -29.817 1.00 95.12 212 LYS A C 1
ATOM 1601 O O . LYS A 1 212 ? 28.871 -6.540 -30.273 1.00 95.12 212 LYS A O 1
ATOM 1606 N N . PHE A 1 213 ? 27.094 -6.024 -28.991 1.00 93.38 213 PHE A N 1
ATOM 1607 C CA . PHE A 1 213 ? 27.635 -4.761 -28.513 1.00 93.38 213 PHE A CA 1
ATOM 1608 C C . PHE A 1 213 ? 27.389 -4.564 -27.018 1.00 93.38 213 PHE A C 1
ATOM 1610 O O . PHE A 1 213 ? 26.496 -5.178 -26.438 1.00 93.38 213 PHE A O 1
ATOM 1617 N N . ARG A 1 214 ? 28.197 -3.722 -26.380 1.00 92.38 214 ARG A N 1
ATOM 1618 C CA . ARG A 1 214 ? 28.033 -3.288 -24.981 1.00 92.38 214 ARG A CA 1
ATOM 1619 C C . ARG A 1 214 ? 28.559 -1.868 -24.818 1.00 92.38 214 ARG A C 1
ATOM 1621 O O . ARG A 1 214 ? 29.269 -1.389 -25.695 1.00 92.38 214 ARG A O 1
ATOM 1628 N N . LEU A 1 215 ? 28.239 -1.203 -23.712 1.00 90.25 215 LEU A N 1
ATOM 1629 C CA . LEU A 1 215 ? 28.769 0.134 -23.420 1.00 90.25 215 LEU A CA 1
ATOM 1630 C C . LEU A 1 215 ? 30.299 0.089 -23.296 1.00 90.25 215 LEU A C 1
ATOM 1632 O O . LEU A 1 215 ? 30.824 -0.700 -22.516 1.00 90.25 215 LEU A O 1
ATOM 1636 N N . ALA A 1 216 ? 31.005 0.949 -24.032 1.00 86.06 216 ALA A N 1
ATOM 1637 C CA . ALA A 1 216 ? 32.473 0.963 -24.042 1.00 86.06 216 ALA A CA 1
ATOM 1638 C C . ALA A 1 216 ? 33.075 1.425 -22.700 1.00 86.06 216 ALA A C 1
ATOM 1640 O O . ALA A 1 216 ? 34.160 1.000 -22.310 1.00 86.06 216 ALA A O 1
ATOM 1641 N N . GLY A 1 217 ? 32.349 2.268 -21.957 1.00 79.44 217 GLY A N 1
ATOM 1642 C CA . GLY A 1 217 ? 32.773 2.780 -20.649 1.00 79.44 217 GLY A CA 1
ATOM 1643 C C . GLY A 1 217 ? 32.790 1.747 -19.515 1.00 79.44 217 GLY A C 1
ATOM 1644 O O . GLY A 1 217 ? 33.228 2.077 -18.416 1.00 79.44 217 GLY A O 1
ATOM 1645 N N . ASP A 1 218 ? 32.322 0.518 -19.756 1.00 83.38 218 ASP A N 1
ATOM 1646 C CA . ASP A 1 218 ? 32.299 -0.554 -18.762 1.00 83.38 218 ASP A CA 1
ATOM 1647 C C . ASP A 1 218 ? 32.697 -1.900 -19.389 1.00 83.38 218 ASP A C 1
ATOM 1649 O O . ASP A 1 218 ? 31.888 -2.635 -19.957 1.00 83.38 218 ASP A O 1
ATOM 1653 N N . ALA A 1 219 ? 33.969 -2.268 -19.220 1.00 82.44 219 ALA A N 1
ATOM 1654 C CA . ALA A 1 219 ? 34.509 -3.535 -19.709 1.00 82.44 219 ALA A CA 1
ATOM 1655 C C . ALA A 1 219 ? 33.909 -4.780 -19.020 1.00 82.44 219 ALA A C 1
ATOM 1657 O O . ALA A 1 219 ? 34.132 -5.900 -19.491 1.00 82.44 219 ALA A O 1
ATOM 1658 N N . SER A 1 220 ? 33.164 -4.607 -17.924 1.00 85.12 220 SER A N 1
ATOM 1659 C CA . SER A 1 220 ? 32.429 -5.669 -17.231 1.00 85.12 220 SER A CA 1
ATOM 1660 C C . SER A 1 220 ? 30.955 -5.751 -17.635 1.00 85.12 220 SER A C 1
ATOM 1662 O O . SER A 1 220 ? 30.276 -6.708 -17.257 1.00 85.12 220 SER A O 1
ATOM 1664 N N . ALA A 1 221 ? 30.472 -4.805 -18.450 1.00 85.38 221 ALA A N 1
ATOM 1665 C CA . ALA A 1 221 ? 29.103 -4.804 -18.932 1.00 85.38 221 ALA A CA 1
ATOM 1666 C C . ALA A 1 221 ? 28.788 -6.077 -19.726 1.00 85.38 221 ALA A C 1
ATOM 1668 O O . ALA A 1 221 ? 29.601 -6.587 -20.511 1.00 85.38 221 ALA A O 1
ATOM 1669 N N . ALA A 1 222 ? 27.565 -6.569 -19.528 1.00 89.56 222 ALA A N 1
ATOM 1670 C CA . ALA A 1 222 ? 27.036 -7.685 -20.290 1.00 89.56 222 ALA A CA 1
ATOM 1671 C C . ALA A 1 222 ? 26.927 -7.314 -21.776 1.00 89.56 222 ALA A C 1
ATOM 1673 O O . ALA A 1 222 ? 26.548 -6.198 -22.134 1.00 89.56 222 ALA A O 1
ATOM 1674 N N . TRP A 1 223 ? 27.241 -8.275 -22.642 1.00 92.56 223 TRP A N 1
ATOM 1675 C CA . TRP A 1 223 ? 26.988 -8.147 -24.072 1.00 92.56 223 TRP A CA 1
ATOM 1676 C C . TRP A 1 223 ? 25.489 -8.149 -24.361 1.00 92.56 223 TRP A C 1
ATOM 1678 O O . TRP A 1 223 ? 24.734 -8.862 -23.699 1.00 92.56 223 TRP A O 1
ATOM 1688 N N . SER A 1 224 ? 25.085 -7.406 -25.391 1.00 93.38 224 SER A N 1
ATOM 1689 C CA . SER A 1 224 ? 23.740 -7.474 -25.956 1.00 93.38 224 SER A CA 1
ATOM 1690 C C . SER A 1 224 ? 23.370 -8.900 -26.372 1.00 93.38 224 SER A C 1
ATOM 1692 O O . SER A 1 224 ? 24.225 -9.780 -26.542 1.00 93.38 224 SER A O 1
ATOM 1694 N N . ASP A 1 225 ? 22.086 -9.099 -26.657 1.00 95.12 225 ASP A N 1
ATOM 1695 C CA . ASP A 1 225 ? 21.647 -10.238 -27.454 1.00 95.12 225 ASP A CA 1
ATOM 1696 C C . ASP A 1 225 ? 22.329 -10.243 -28.831 1.00 95.12 225 ASP A C 1
ATOM 1698 O O . ASP A 1 225 ? 22.856 -9.231 -29.308 1.00 95.12 225 ASP A O 1
ATOM 1702 N N . ILE A 1 226 ? 22.349 -11.419 -29.458 1.00 95.19 226 ILE A N 1
ATOM 1703 C CA . ILE A 1 226 ? 22.943 -11.619 -30.780 1.00 95.19 226 ILE A CA 1
ATOM 1704 C C . ILE A 1 226 ? 22.107 -10.873 -31.821 1.00 95.19 226 ILE A C 1
ATOM 1706 O O . ILE A 1 226 ? 20.917 -11.145 -31.976 1.00 95.19 226 ILE A O 1
ATOM 1710 N N . VAL A 1 227 ? 22.745 -9.988 -32.585 1.00 94.00 227 VAL A N 1
ATOM 1711 C CA . VAL A 1 227 ? 22.109 -9.251 -33.682 1.00 94.00 227 VAL A CA 1
ATOM 1712 C C . VAL A 1 227 ? 22.642 -9.766 -35.013 1.00 94.00 227 VAL A C 1
ATOM 1714 O O . VAL A 1 227 ? 23.850 -9.811 -35.228 1.00 94.00 227 VAL A O 1
ATOM 1717 N N . ALA A 1 228 ? 21.752 -10.158 -35.922 1.00 92.81 228 ALA A N 1
ATOM 1718 C CA . ALA A 1 228 ? 22.138 -10.569 -37.269 1.00 92.81 228 ALA A CA 1
ATOM 1719 C C . ALA A 1 228 ? 22.511 -9.350 -38.130 1.00 92.81 228 ALA A C 1
ATOM 1721 O O . ALA A 1 228 ? 21.781 -8.360 -38.181 1.00 92.81 228 ALA A O 1
ATOM 1722 N N . LEU A 1 229 ? 23.634 -9.441 -38.840 1.00 87.06 229 LEU A N 1
ATOM 1723 C CA . LEU A 1 229 ? 24.045 -8.464 -39.845 1.00 87.06 229 LEU A CA 1
ATOM 1724 C C . LEU A 1 229 ? 23.197 -8.634 -41.107 1.00 87.06 229 LEU A C 1
ATOM 1726 O O . LEU A 1 229 ? 23.115 -9.724 -41.677 1.00 87.06 229 LEU A O 1
ATOM 1730 N N . VAL A 1 230 ? 22.624 -7.534 -41.594 1.00 78.81 230 VAL A N 1
ATOM 1731 C CA . VAL A 1 230 ? 22.036 -7.492 -42.935 1.00 78.81 230 VAL A CA 1
ATOM 1732 C C . VAL A 1 230 ? 23.174 -7.344 -43.939 1.00 78.81 230 VAL A C 1
ATOM 1734 O O . VAL A 1 230 ? 23.770 -6.278 -44.070 1.00 78.81 230 VAL A O 1
ATOM 1737 N N . VAL A 1 231 ? 23.497 -8.429 -44.637 1.00 69.81 231 VAL A N 1
ATOM 1738 C CA . VAL A 1 231 ? 24.543 -8.429 -45.664 1.00 69.81 231 VAL A CA 1
ATOM 1739 C C . VAL A 1 231 ? 23.902 -8.040 -46.993 1.00 69.81 231 VAL A C 1
ATOM 1741 O O . VAL A 1 231 ? 23.157 -8.821 -47.584 1.00 69.81 231 VAL A O 1
ATOM 1744 N N . GLY A 1 232 ? 24.163 -6.813 -47.443 1.00 66.50 232 GLY A N 1
ATOM 1745 C CA . GLY A 1 232 ? 23.782 -6.368 -48.780 1.00 66.50 232 GLY A CA 1
ATOM 1746 C C . GLY A 1 232 ? 24.658 -7.009 -49.865 1.00 66.50 232 GLY A C 1
ATOM 1747 O O . GLY A 1 232 ? 25.769 -7.458 -49.572 1.00 66.50 232 GLY A O 1
ATOM 1748 N N . PRO A 1 233 ? 24.196 -7.049 -51.128 1.00 63.59 233 PRO A N 1
ATOM 1749 C CA . PRO A 1 233 ? 25.069 -7.359 -52.254 1.00 63.59 233 PRO A CA 1
ATOM 1750 C C . PRO A 1 233 ? 26.234 -6.364 -52.291 1.00 63.59 233 PRO A C 1
ATOM 1752 O O . PRO A 1 233 ? 26.028 -5.173 -52.049 1.00 63.59 233 PRO A O 1
ATOM 1755 N N . ASN A 1 234 ? 27.439 -6.821 -52.637 1.00 61.78 234 ASN A N 1
ATOM 1756 C CA . ASN A 1 234 ? 28.513 -5.884 -52.964 1.00 61.78 234 ASN A CA 1
ATOM 1757 C C . ASN A 1 234 ? 28.049 -4.957 -54.096 1.00 61.78 234 ASN A C 1
ATOM 1759 O O . ASN A 1 234 ? 27.400 -5.405 -55.047 1.00 61.78 234 ASN A O 1
ATOM 1763 N N . GLY A 1 235 ? 28.401 -3.672 -54.001 1.00 65.81 235 GLY A N 1
ATOM 1764 C CA . GLY A 1 235 ? 28.252 -2.753 -55.125 1.00 65.81 235 GLY A CA 1
ATOM 1765 C C . GLY A 1 235 ? 29.019 -3.281 -56.338 1.00 65.81 235 GLY A C 1
ATOM 1766 O O . GLY A 1 235 ? 30.068 -3.910 -56.188 1.00 65.81 235 GLY A O 1
ATOM 1767 N N . ALA A 1 236 ? 28.488 -3.055 -57.540 1.00 63.41 236 ALA A N 1
ATOM 1768 C CA . ALA A 1 236 ? 29.218 -3.372 -58.760 1.00 63.41 236 ALA A CA 1
ATOM 1769 C C . ALA A 1 236 ? 30.541 -2.587 -58.790 1.00 63.41 236 ALA A C 1
ATOM 1771 O O . ALA A 1 236 ? 30.593 -1.439 -58.342 1.00 63.41 236 ALA A O 1
ATOM 1772 N N . ASN A 1 237 ? 31.598 -3.198 -59.329 1.00 63.41 237 ASN A N 1
ATOM 1773 C CA . ASN A 1 237 ? 32.861 -2.498 -59.548 1.00 63.41 237 ASN A CA 1
ATOM 1774 C C . ASN A 1 237 ? 32.618 -1.241 -60.399 1.00 63.41 237 ASN A C 1
ATOM 1776 O O . ASN A 1 237 ? 31.835 -1.272 -61.352 1.00 63.41 237 ASN A O 1
ATOM 1780 N N . GLY A 1 238 ? 33.297 -0.142 -60.062 1.00 62.06 238 GLY A N 1
ATOM 1781 C CA . GLY A 1 238 ? 33.283 1.063 -60.889 1.00 62.06 238 GLY A CA 1
ATOM 1782 C C . GLY A 1 238 ? 33.881 0.796 -62.274 1.00 62.06 238 GLY A C 1
ATOM 1783 O O . GLY A 1 238 ? 34.746 -0.067 -62.429 1.00 62.06 238 GLY A O 1
ATOM 1784 N N . VAL A 1 239 ? 33.421 1.539 -63.280 1.00 67.75 239 VAL A N 1
ATOM 1785 C CA . VAL A 1 239 ? 34.017 1.533 -64.623 1.00 67.75 239 VAL A CA 1
ATOM 1786 C C . VAL A 1 239 ? 35.130 2.576 -64.646 1.00 67.75 239 VAL A C 1
ATOM 1788 O O . VAL A 1 239 ? 34.871 3.749 -64.377 1.00 67.75 239 VAL A O 1
ATOM 1791 N N . SER A 1 240 ? 36.362 2.163 -64.946 1.00 65.56 240 SER A N 1
ATOM 1792 C CA . SER A 1 240 ? 37.465 3.101 -65.177 1.00 65.56 240 SER A CA 1
ATOM 1793 C C . SER A 1 240 ? 37.211 3.900 -66.464 1.00 65.56 240 SER A C 1
ATOM 1795 O O . SER A 1 240 ? 36.858 3.284 -67.475 1.00 65.56 240 SER A O 1
ATOM 1797 N N . PRO A 1 241 ? 37.391 5.235 -66.468 1.00 76.88 241 PRO A N 1
ATOM 1798 C CA . PRO A 1 241 ? 37.298 6.033 -67.688 1.00 76.88 241 PRO A CA 1
ATOM 1799 C C . PRO A 1 241 ? 38.293 5.562 -68.758 1.00 76.88 241 PRO A C 1
ATOM 1801 O O . PRO A 1 241 ? 39.388 5.107 -68.423 1.00 76.88 241 PRO A O 1
ATOM 1804 N N . TYR A 1 242 ? 37.938 5.693 -70.038 1.00 72.56 242 TYR A N 1
ATOM 1805 C CA . TYR A 1 242 ? 38.800 5.334 -71.174 1.00 72.56 242 TYR A CA 1
ATOM 1806 C C . TYR A 1 242 ? 38.709 6.369 -72.302 1.00 72.56 242 TYR A C 1
ATOM 1808 O O . TYR A 1 242 ? 37.801 7.194 -72.318 1.00 72.56 242 TYR A O 1
ATOM 1816 N N . ILE A 1 243 ? 39.654 6.347 -73.246 1.00 76.06 243 ILE A N 1
ATOM 1817 C CA . ILE A 1 243 ? 39.637 7.234 -74.419 1.00 76.06 243 ILE A CA 1
ATOM 1818 C C . ILE A 1 243 ? 38.920 6.518 -75.568 1.00 76.06 243 ILE A C 1
ATOM 1820 O O . ILE A 1 243 ? 39.311 5.420 -75.968 1.00 76.06 243 ILE A O 1
ATOM 1824 N N . GLY A 1 244 ? 37.857 7.128 -76.087 1.00 75.69 244 GLY A N 1
ATOM 1825 C CA . GLY A 1 244 ? 37.085 6.596 -77.207 1.00 75.69 244 GLY A CA 1
ATOM 1826 C C . GLY A 1 244 ? 37.782 6.771 -78.556 1.00 75.69 244 GLY A C 1
ATOM 1827 O O . GLY A 1 244 ? 38.706 7.565 -78.711 1.00 75.69 244 GLY A O 1
ATOM 1828 N N . ALA A 1 245 ? 37.301 6.062 -79.582 1.00 74.81 245 ALA A N 1
ATOM 1829 C CA . ALA A 1 245 ? 37.877 6.103 -80.935 1.00 74.81 245 ALA A CA 1
ATOM 1830 C C . ALA A 1 245 ? 37.805 7.488 -81.616 1.00 74.81 245 ALA A C 1
ATOM 1832 O O . ALA A 1 245 ? 38.516 7.735 -82.586 1.00 74.81 245 ALA A O 1
ATOM 1833 N N . ASN A 1 246 ? 36.951 8.385 -81.121 1.00 78.88 246 ASN A N 1
ATOM 1834 C CA . ASN A 1 246 ? 36.861 9.784 -81.542 1.00 78.88 246 ASN A CA 1
ATOM 1835 C C . ASN A 1 246 ? 37.833 10.714 -80.794 1.00 78.88 246 ASN A C 1
ATOM 1837 O O . ASN A 1 246 ? 37.814 11.916 -81.036 1.00 78.88 246 ASN A O 1
ATOM 1841 N N . GLY A 1 247 ? 38.658 10.177 -79.890 1.00 72.00 247 GLY A N 1
ATOM 1842 C CA . GLY A 1 247 ? 39.619 10.944 -79.106 1.00 72.00 247 GLY A CA 1
ATOM 1843 C C . GLY A 1 247 ? 39.008 11.695 -77.925 1.00 72.00 247 GLY A C 1
ATOM 1844 O O . GLY A 1 247 ? 39.643 12.613 -77.431 1.00 72.00 247 GLY A O 1
ATOM 1845 N N . HIS A 1 248 ? 37.798 11.355 -77.471 1.00 81.56 248 HIS A N 1
ATOM 1846 C CA . HIS A 1 248 ? 37.177 11.941 -76.277 1.00 81.56 248 HIS A CA 1
ATOM 1847 C C . HIS A 1 248 ? 37.314 11.035 -75.045 1.00 81.56 248 HIS A C 1
ATOM 1849 O O . HIS A 1 248 ? 37.524 9.828 -75.171 1.00 81.56 248 HIS A O 1
ATOM 1855 N N . TRP A 1 249 ? 37.150 11.601 -73.849 1.00 78.75 249 TRP A N 1
ATOM 1856 C CA . TRP A 1 249 ? 36.993 10.838 -72.609 1.00 78.75 249 TRP A CA 1
ATOM 1857 C C . TRP A 1 249 ? 35.621 10.155 -72.549 1.00 78.75 249 TRP A C 1
ATOM 1859 O O . TRP A 1 249 ? 34.598 10.793 -72.797 1.00 78.75 249 TRP A O 1
ATOM 1869 N N . PHE A 1 250 ? 35.597 8.877 -72.176 1.00 80.44 250 PHE A N 1
ATOM 1870 C CA . PHE A 1 250 ? 34.394 8.081 -71.930 1.00 80.44 250 PHE A CA 1
ATOM 1871 C C . PHE A 1 250 ? 34.326 7.659 -70.463 1.00 80.44 250 PHE A C 1
ATOM 1873 O O . PHE A 1 250 ? 35.341 7.277 -69.875 1.00 80.44 250 PHE A O 1
ATOM 1880 N N . ASP A 1 251 ? 33.122 7.671 -69.895 1.00 83.00 251 ASP A N 1
ATOM 1881 C CA . ASP A 1 251 ? 32.819 7.099 -68.583 1.00 83.00 251 ASP A CA 1
ATOM 1882 C C . ASP A 1 251 ? 31.745 5.995 -68.683 1.00 83.00 251 ASP A C 1
ATOM 1884 O O . ASP A 1 251 ? 31.481 5.452 -69.760 1.00 83.00 251 ASP A O 1
ATOM 1888 N N . LYS A 1 252 ? 31.136 5.619 -67.549 1.00 78.31 252 LYS A N 1
ATOM 1889 C CA . LYS A 1 252 ? 30.077 4.596 -67.502 1.00 78.31 252 LYS A CA 1
ATOM 1890 C C . LYS A 1 252 ? 28.821 4.963 -68.310 1.00 78.31 252 LYS A C 1
ATOM 1892 O O . LYS A 1 252 ? 28.060 4.062 -68.654 1.00 78.31 252 LYS A O 1
ATOM 1897 N N . ASP A 1 253 ? 28.595 6.249 -68.570 1.00 82.62 253 ASP A N 1
ATOM 1898 C CA . ASP A 1 253 ? 27.421 6.781 -69.262 1.00 82.62 253 ASP A CA 1
ATOM 1899 C C . ASP A 1 253 ? 27.714 7.080 -70.747 1.00 82.62 253 ASP A C 1
ATOM 1901 O O . ASP A 1 253 ? 26.792 7.364 -71.515 1.00 82.62 253 ASP A O 1
ATOM 1905 N N . GLY A 1 254 ? 28.972 6.922 -71.177 1.00 83.88 254 GLY A N 1
ATOM 1906 C CA . GLY A 1 254 ? 29.400 6.998 -72.572 1.00 83.88 254 GLY A CA 1
ATOM 1907 C C . GLY A 1 254 ? 30.359 8.154 -72.840 1.00 83.88 254 GLY A C 1
ATOM 1908 O O . GLY A 1 254 ? 31.168 8.514 -71.990 1.00 83.88 254 GLY A O 1
ATOM 1909 N N . ASP A 1 255 ? 30.305 8.695 -74.058 1.00 84.94 255 ASP A N 1
ATOM 1910 C CA . ASP A 1 255 ? 31.139 9.825 -74.475 1.00 84.94 255 ASP A CA 1
ATOM 1911 C C . ASP A 1 255 ? 30.803 11.069 -73.645 1.00 84.94 255 ASP A C 1
ATOM 1913 O O . ASP A 1 255 ? 29.661 11.533 -73.639 1.00 84.94 255 ASP A O 1
ATOM 1917 N N . THR A 1 256 ? 31.800 11.639 -72.975 1.00 77.75 256 THR A N 1
ATOM 1918 C CA . THR A 1 256 ? 31.627 12.863 -72.180 1.00 77.75 256 THR A CA 1
ATOM 1919 C C . THR A 1 256 ? 31.586 14.131 -73.039 1.00 77.75 256 THR A C 1
ATOM 1921 O O . THR A 1 256 ? 31.252 15.205 -72.541 1.00 77.75 256 THR A O 1
ATOM 1924 N N . GLY A 1 257 ? 31.955 14.045 -74.322 1.00 76.25 257 GLY A N 1
ATOM 1925 C CA . GLY A 1 257 ? 32.125 15.194 -75.212 1.00 76.25 257 GLY A CA 1
ATOM 1926 C C . GLY A 1 257 ? 33.378 16.021 -74.915 1.00 76.25 257 GLY A C 1
ATOM 1927 O O . GLY A 1 257 ? 33.578 17.061 -75.541 1.00 76.25 257 GLY A O 1
ATOM 1928 N N . VAL A 1 258 ? 34.211 15.583 -73.965 1.00 66.12 258 VAL A N 1
ATOM 1929 C CA . VAL A 1 258 ? 35.474 16.230 -73.608 1.00 66.12 258 VAL A CA 1
ATOM 1930 C C . VAL A 1 258 ? 36.590 15.600 -74.439 1.00 66.12 258 VAL A C 1
ATOM 1932 O O . VAL A 1 258 ? 36.891 14.422 -74.233 1.00 66.12 258 VAL A O 1
ATOM 1935 N N . PRO A 1 259 ? 37.244 16.351 -75.343 1.00 66.75 259 PRO A N 1
ATOM 1936 C CA . PRO A 1 259 ? 38.410 15.855 -76.057 1.00 66.75 259 PRO A CA 1
ATOM 1937 C C . PRO A 1 259 ? 39.503 15.428 -75.074 1.00 66.75 259 PRO A C 1
ATOM 1939 O O . PRO A 1 259 ? 39.868 16.176 -74.166 1.00 66.75 259 PRO A O 1
ATOM 1942 N N . ALA A 1 260 ? 40.053 14.234 -75.268 1.00 65.69 260 ALA A N 1
ATOM 1943 C CA . ALA A 1 260 ? 41.267 13.757 -74.618 1.00 65.69 260 ALA A CA 1
ATOM 1944 C C . ALA A 1 260 ? 42.499 14.369 -75.311 1.00 65.69 260 ALA A C 1
ATOM 1946 O O . ALA A 1 260 ? 43.419 13.676 -75.738 1.00 65.69 260 ALA A O 1
ATOM 1947 N N . GLU A 1 261 ? 42.492 15.695 -75.447 1.00 64.81 261 GLU A N 1
ATOM 1948 C CA . GLU A 1 261 ? 43.575 16.485 -76.019 1.00 64.81 261 GLU A CA 1
ATOM 1949 C C . GLU A 1 261 ? 44.263 17.289 -74.912 1.00 64.81 261 GLU A C 1
ATOM 1951 O O . GLU A 1 261 ? 43.611 17.874 -74.044 1.00 64.81 261 GLU A O 1
ATOM 1956 N N . ILE A 1 262 ? 45.594 17.373 -74.958 1.00 57.47 262 ILE A N 1
ATOM 1957 C CA . ILE A 1 262 ? 46.348 18.355 -74.175 1.00 57.47 262 ILE A CA 1
ATOM 1958 C C . ILE A 1 262 ? 46.927 19.415 -75.112 1.00 57.47 262 ILE A C 1
ATOM 1960 O O . ILE A 1 262 ? 47.751 19.127 -75.974 1.00 57.47 262 ILE A O 1
ATOM 1964 N N . SER A 1 263 ? 46.553 20.672 -74.866 1.00 53.34 263 SER A N 1
ATOM 1965 C CA . SER A 1 263 ? 47.244 21.865 -75.366 1.00 53.34 263 SER A CA 1
ATOM 1966 C C . SER A 1 263 ? 48.075 22.467 -74.229 1.00 53.34 263 SER A C 1
ATOM 1968 O O . SER A 1 263 ? 47.736 23.529 -73.717 1.00 53.34 263 SER A O 1
ATOM 1970 N N . GLY A 1 264 ? 49.123 21.770 -73.781 1.00 59.28 264 GLY A N 1
ATOM 1971 C CA . GLY A 1 264 ? 49.956 22.159 -72.637 1.00 59.28 264 GLY A CA 1
ATOM 1972 C C . GLY A 1 264 ? 51.449 21.942 -72.888 1.00 59.28 264 GLY A C 1
ATOM 1973 O O . GLY A 1 264 ? 51.833 21.116 -73.716 1.00 59.28 264 GLY A O 1
ATOM 1974 N N . SER A 1 265 ? 52.298 22.697 -72.183 1.00 68.38 265 SER A N 1
ATOM 1975 C CA . SER A 1 265 ? 53.755 22.505 -72.206 1.00 68.38 265 SER A CA 1
ATOM 1976 C C . SER A 1 265 ? 54.120 21.119 -71.668 1.00 68.38 265 SER A C 1
ATOM 1978 O O . SER A 1 265 ? 53.464 20.620 -70.752 1.00 68.38 265 SER A O 1
ATOM 1980 N N . TYR A 1 266 ? 55.180 20.509 -72.201 1.00 79.31 266 TYR A N 1
ATOM 1981 C CA . TYR A 1 266 ? 55.661 19.199 -71.760 1.00 79.31 266 TYR A CA 1
ATOM 1982 C C . TYR A 1 266 ? 57.170 19.186 -71.516 1.00 79.31 266 TYR A C 1
ATOM 1984 O O . TYR A 1 266 ? 57.907 20.027 -72.032 1.00 79.31 266 TYR A O 1
ATOM 1992 N N . VAL A 1 267 ? 57.618 18.197 -70.744 1.00 82.19 267 VAL A N 1
ATOM 1993 C CA . VAL A 1 267 ? 59.029 17.822 -70.602 1.00 82.19 267 VAL A CA 1
ATOM 1994 C C . VAL A 1 267 ? 59.212 16.410 -71.148 1.00 82.19 267 VAL A C 1
ATOM 1996 O O . VAL A 1 267 ? 58.457 15.506 -70.795 1.00 82.19 267 VAL A O 1
ATOM 1999 N N . GLU A 1 268 ? 60.205 16.229 -72.016 1.00 88.44 268 GLU A N 1
ATOM 2000 C CA . GLU A 1 268 ? 60.632 14.912 -72.497 1.00 88.44 268 GLU A CA 1
ATOM 2001 C C . GLU A 1 268 ? 61.678 14.312 -71.563 1.00 88.44 268 GLU A C 1
ATOM 2003 O O . GLU A 1 268 ? 62.588 15.004 -71.099 1.00 88.44 268 GLU A O 1
ATOM 2008 N N . PHE A 1 269 ? 61.557 13.012 -71.313 1.00 89.44 269 PHE A N 1
ATOM 2009 C CA . PHE A 1 269 ? 62.540 12.256 -70.557 1.00 89.44 269 PHE A CA 1
ATOM 2010 C C . PHE A 1 269 ? 62.708 10.850 -71.120 1.00 89.44 269 PHE A C 1
ATOM 2012 O O . PHE A 1 269 ? 61.758 10.220 -71.577 1.00 89.44 269 PHE A O 1
ATOM 2019 N N . SER A 1 270 ? 63.946 10.368 -71.092 1.00 92.00 270 SER A N 1
ATOM 2020 C CA . SER A 1 270 ? 64.343 9.083 -71.675 1.00 92.00 270 SER A CA 1
ATOM 2021 C C . SER A 1 270 ? 65.108 8.200 -70.686 1.00 92.00 270 SER A C 1
ATOM 2023 O O . SER A 1 270 ? 65.744 7.222 -71.078 1.00 92.00 270 SER A O 1
ATOM 2025 N N . SER A 1 271 ? 65.086 8.545 -69.398 1.00 91.12 271 SER A N 1
ATOM 2026 C CA . SER A 1 271 ? 65.675 7.746 -68.325 1.00 91.12 271 SER A CA 1
ATOM 2027 C C . SER A 1 271 ? 64.969 7.983 -66.988 1.00 91.12 271 SER A C 1
ATOM 2029 O O . SER A 1 271 ? 64.415 9.055 -66.738 1.00 91.12 271 SER A O 1
ATOM 2031 N N . VAL A 1 272 ? 65.018 6.966 -66.126 1.00 91.94 272 VAL A N 1
ATOM 2032 C CA . VAL A 1 272 ? 64.547 6.980 -64.733 1.00 91.94 272 VAL A CA 1
ATOM 2033 C C . VAL A 1 272 ? 65.657 6.463 -63.815 1.00 91.94 272 VAL A C 1
ATOM 2035 O O . VAL A 1 272 ? 66.593 5.806 -64.279 1.00 91.94 272 VAL A O 1
ATOM 2038 N N . ASP A 1 273 ? 65.583 6.772 -62.523 1.00 91.44 273 ASP A N 1
ATOM 2039 C CA . ASP A 1 273 ? 66.515 6.244 -61.526 1.00 91.44 273 ASP A CA 1
ATOM 2040 C C . ASP A 1 273 ? 66.285 4.746 -61.227 1.00 91.44 273 ASP A C 1
ATOM 2042 O O . ASP A 1 273 ? 65.351 4.115 -61.726 1.00 91.44 273 ASP A O 1
ATOM 2046 N N . ALA A 1 274 ? 67.144 4.157 -60.386 1.00 85.88 274 ALA A N 1
ATOM 2047 C CA . ALA A 1 274 ? 67.073 2.738 -60.020 1.00 85.88 274 ALA A CA 1
ATOM 2048 C C . ALA A 1 274 ? 65.786 2.342 -59.269 1.00 85.88 274 ALA A C 1
ATOM 2050 O O . ALA A 1 274 ? 65.487 1.156 -59.159 1.00 85.88 274 ALA A O 1
ATOM 2051 N N . SER A 1 275 ? 65.041 3.321 -58.747 1.00 87.62 275 SER A N 1
ATOM 2052 C CA . SER A 1 275 ? 63.751 3.119 -58.082 1.00 87.62 275 SER A CA 1
ATOM 2053 C C . SER A 1 275 ? 62.565 3.363 -59.024 1.00 87.62 275 SER A C 1
ATOM 2055 O O . SER A 1 275 ? 61.423 3.293 -58.582 1.00 87.62 275 SER A O 1
ATOM 2057 N N . GLY A 1 276 ? 62.816 3.633 -60.310 1.00 89.00 276 GLY A N 1
ATOM 2058 C CA . GLY A 1 276 ? 61.775 3.893 -61.300 1.00 89.00 276 GLY A CA 1
ATOM 2059 C C . GLY A 1 276 ? 61.210 5.310 -61.236 1.00 89.00 276 GLY A C 1
ATOM 2060 O O . GLY A 1 276 ? 60.067 5.524 -61.635 1.00 89.00 276 GLY A O 1
ATOM 2061 N N . ASN A 1 277 ? 61.977 6.286 -60.744 1.00 91.75 277 ASN A N 1
ATOM 2062 C CA . ASN A 1 277 ? 61.519 7.667 -60.679 1.00 91.75 277 ASN A CA 1
ATOM 2063 C C . ASN A 1 277 ? 62.202 8.565 -61.712 1.00 91.75 277 ASN A C 1
ATOM 2065 O O . ASN A 1 277 ? 63.418 8.523 -61.904 1.00 91.75 277 ASN A O 1
ATOM 2069 N N . PHE A 1 278 ? 61.422 9.448 -62.328 1.00 90.38 278 PHE A N 1
ATOM 2070 C CA . PHE A 1 278 ? 61.922 10.595 -63.073 1.00 90.38 278 PHE A CA 1
ATOM 2071 C C . PHE A 1 278 ? 61.795 11.851 -62.208 1.00 90.38 278 PHE A C 1
ATOM 2073 O O . PHE A 1 278 ? 60.704 12.164 -61.739 1.00 90.38 278 PHE A O 1
ATOM 2080 N N . THR A 1 279 ? 62.892 12.584 -62.001 1.00 86.25 279 THR A N 1
ATOM 2081 C CA . THR A 1 279 ? 62.877 13.848 -61.248 1.00 86.25 279 THR A CA 1
ATOM 2082 C C . THR A 1 279 ? 63.251 15.011 -62.149 1.00 86.25 279 THR A C 1
ATOM 2084 O O . THR A 1 279 ? 64.310 15.007 -62.774 1.00 86.25 279 THR A O 1
ATOM 2087 N N . PHE A 1 280 ? 62.404 16.036 -62.161 1.00 79.94 280 PHE A N 1
ATOM 2088 C CA . PHE A 1 280 ? 62.641 17.284 -62.872 1.00 79.94 280 PHE A CA 1
ATOM 2089 C C . PHE A 1 280 ? 62.768 18.443 -61.875 1.00 79.94 280 PHE A C 1
ATOM 2091 O O . PHE A 1 280 ? 61.978 18.568 -60.936 1.00 79.94 280 PHE A O 1
ATOM 2098 N N . ALA A 1 281 ? 63.794 19.275 -62.062 1.00 74.75 281 ALA A N 1
ATOM 2099 C CA . ALA A 1 281 ? 64.133 20.386 -61.177 1.00 74.75 281 ALA A CA 1
ATOM 2100 C C . ALA A 1 281 ? 63.711 21.736 -61.770 1.00 74.75 281 ALA A C 1
ATOM 2102 O O . ALA A 1 281 ? 63.651 21.901 -62.986 1.00 74.75 281 ALA A O 1
ATOM 2103 N N . GLY A 1 282 ? 63.482 22.727 -60.905 1.00 59.47 282 GLY A N 1
ATOM 2104 C CA . GLY A 1 282 ? 63.232 24.104 -61.336 1.00 59.47 282 GLY A CA 1
ATOM 2105 C C . GLY A 1 282 ? 61.763 24.428 -61.606 1.00 59.47 282 GLY A C 1
ATOM 2106 O O . GLY A 1 282 ? 61.484 25.419 -62.279 1.00 59.47 282 GLY A O 1
ATOM 2107 N N . THR A 1 283 ? 60.826 23.629 -61.088 1.00 56.09 283 THR A N 1
ATOM 2108 C CA . THR A 1 283 ? 59.387 23.856 -61.263 1.00 56.09 283 THR A CA 1
ATOM 2109 C C . THR A 1 283 ? 58.577 23.529 -60.012 1.00 56.09 283 THR A C 1
ATOM 2111 O O . THR A 1 283 ? 58.898 22.602 -59.271 1.00 56.09 283 THR A O 1
ATOM 2114 N N . THR A 1 284 ? 57.487 24.274 -59.827 1.00 53.28 284 THR A N 1
ATOM 2115 C CA . THR A 1 284 ? 56.415 24.012 -58.852 1.00 53.28 284 THR A CA 1
ATOM 2116 C C . THR A 1 284 ? 55.112 23.593 -59.539 1.00 53.28 284 THR A C 1
ATOM 2118 O O . THR A 1 284 ? 54.088 23.406 -58.883 1.00 53.28 284 THR A O 1
ATOM 2121 N N . THR A 1 285 ? 55.126 23.463 -60.869 1.00 61.00 285 THR A N 1
ATOM 2122 C CA . THR A 1 285 ? 53.951 23.086 -61.651 1.00 61.00 285 THR A CA 1
ATOM 2123 C C . THR A 1 285 ? 53.690 21.595 -61.506 1.00 61.00 285 THR A C 1
ATOM 2125 O O . THR A 1 285 ? 54.572 20.773 -61.754 1.00 61.00 285 THR A O 1
ATOM 2128 N N . VAL A 1 286 ? 52.468 21.243 -61.113 1.00 67.38 286 VAL A N 1
ATOM 2129 C CA . VAL A 1 286 ? 52.064 19.844 -60.966 1.00 67.38 286 VAL A CA 1
ATOM 2130 C C . VAL A 1 286 ? 51.748 19.281 -62.355 1.00 67.38 286 VAL A C 1
ATOM 2132 O O . VAL A 1 286 ? 50.962 19.893 -63.087 1.00 67.38 286 VAL A O 1
ATOM 2135 N N . PRO A 1 287 ? 52.361 18.155 -62.750 1.00 74.69 287 PRO A N 1
ATOM 2136 C CA . PRO A 1 287 ? 52.033 17.509 -64.007 1.00 74.69 287 PRO A CA 1
ATOM 2137 C C . PRO A 1 287 ? 50.606 16.970 -63.964 1.00 74.69 287 PRO A C 1
ATOM 2139 O O . PRO A 1 287 ? 50.115 16.537 -62.922 1.00 74.69 287 PRO A O 1
ATOM 2142 N N . THR A 1 288 ? 49.943 16.992 -65.111 1.00 73.06 288 THR A N 1
ATOM 2143 C CA . THR A 1 288 ? 48.553 16.550 -65.245 1.00 73.06 288 THR A CA 1
ATOM 2144 C C . THR A 1 288 ? 48.430 15.231 -65.986 1.00 73.06 288 THR A C 1
ATOM 2146 O O . THR A 1 288 ? 47.466 14.502 -65.754 1.00 73.06 288 THR A O 1
ATOM 2149 N N . ALA A 1 289 ? 49.397 14.893 -66.843 1.00 79.56 289 ALA A N 1
ATOM 2150 C CA . ALA A 1 289 ? 49.369 13.644 -67.592 1.00 79.56 289 ALA A CA 1
ATOM 2151 C C . ALA A 1 289 ? 50.754 13.148 -68.019 1.00 79.56 289 ALA A C 1
ATOM 2153 O O . ALA A 1 289 ? 51.711 13.918 -68.114 1.00 79.56 289 ALA A O 1
ATOM 2154 N N . VAL A 1 290 ? 50.820 11.856 -68.330 1.00 85.62 290 VAL A N 1
ATOM 2155 C CA . VAL A 1 290 ? 51.988 11.146 -68.851 1.00 85.62 290 VAL A CA 1
ATOM 2156 C C . VAL A 1 290 ? 51.628 10.555 -70.213 1.00 85.62 290 VAL A C 1
ATOM 2158 O O . VAL A 1 290 ? 50.618 9.868 -70.337 1.00 85.62 290 VAL A O 1
ATOM 2161 N N . LEU A 1 291 ? 52.455 10.801 -71.227 1.00 84.38 291 LEU A N 1
ATOM 2162 C CA . LEU A 1 291 ? 52.427 10.077 -72.498 1.00 84.38 291 LEU A CA 1
ATOM 2163 C C . LEU A 1 291 ? 53.627 9.137 -72.541 1.00 84.38 291 LEU A C 1
ATOM 2165 O O . LEU A 1 291 ? 54.773 9.585 -72.435 1.00 84.38 291 LEU A O 1
ATOM 2169 N N . THR A 1 292 ? 53.354 7.850 -72.692 1.00 90.25 292 THR A N 1
ATOM 2170 C CA . THR A 1 292 ? 54.385 6.817 -72.758 1.00 90.25 292 THR A CA 1
ATOM 2171 C C . THR A 1 292 ? 54.924 6.664 -74.180 1.00 90.25 292 THR A C 1
ATOM 2173 O O . THR A 1 292 ? 54.314 7.122 -75.148 1.00 90.25 292 THR A O 1
ATOM 2176 N N . ASP A 1 293 ? 56.072 5.999 -74.326 1.00 88.19 293 ASP A N 1
ATOM 2177 C CA . ASP A 1 293 ? 56.676 5.702 -75.638 1.00 88.19 293 ASP A CA 1
ATOM 2178 C C . ASP A 1 293 ? 55.779 4.812 -76.521 1.00 88.19 293 ASP A C 1
ATOM 2180 O O . ASP A 1 293 ? 55.840 4.880 -77.746 1.00 88.19 293 ASP A O 1
ATOM 2184 N N . ALA A 1 294 ? 54.872 4.038 -75.909 1.00 82.88 294 ALA A N 1
ATOM 2185 C CA . ALA A 1 294 ? 53.842 3.271 -76.613 1.00 82.88 294 ALA A CA 1
ATOM 2186 C C . ALA A 1 294 ? 52.748 4.158 -77.245 1.00 82.88 294 ALA A C 1
ATOM 2188 O O . ALA A 1 294 ? 51.871 3.659 -77.948 1.00 82.88 294 ALA A O 1
ATOM 2189 N N . GLY A 1 295 ? 52.787 5.473 -77.000 1.00 79.75 295 GLY A N 1
ATOM 2190 C CA . GLY A 1 295 ? 51.786 6.431 -77.458 1.00 79.75 295 GLY A CA 1
ATOM 2191 C C . GLY A 1 295 ? 50.525 6.460 -76.594 1.00 79.75 295 GLY A C 1
ATOM 2192 O O . GLY A 1 295 ? 49.553 7.113 -76.974 1.00 79.75 295 GLY A O 1
ATOM 2193 N N . HIS A 1 296 ? 50.520 5.777 -75.444 1.00 80.31 296 HIS A N 1
ATOM 2194 C CA . HIS A 1 296 ? 49.393 5.786 -74.518 1.00 80.31 296 HIS A CA 1
ATOM 2195 C C . HIS A 1 296 ? 49.456 6.984 -73.580 1.00 80.31 296 HIS A C 1
ATOM 2197 O O . HIS A 1 296 ? 50.518 7.368 -73.086 1.00 80.31 296 HIS A O 1
ATOM 2203 N N . PHE A 1 297 ? 48.291 7.572 -73.337 1.00 78.06 297 PHE A N 1
ATOM 2204 C CA . PHE A 1 297 ? 48.141 8.786 -72.558 1.00 78.06 297 PHE A CA 1
ATOM 2205 C C . PHE A 1 297 ? 47.371 8.496 -71.270 1.00 78.06 297 PHE A C 1
ATOM 2207 O O . PHE A 1 297 ? 46.233 8.028 -71.312 1.00 78.06 297 PHE A O 1
ATOM 2214 N N . TYR A 1 298 ? 47.982 8.811 -70.131 1.00 76.62 298 TYR A N 1
ATOM 2215 C CA . TYR A 1 298 ? 47.435 8.546 -68.807 1.00 76.62 298 TYR A CA 1
ATOM 2216 C C . TYR A 1 298 ? 47.347 9.833 -67.983 1.00 76.62 298 TYR A C 1
ATOM 2218 O O . TYR A 1 298 ? 48.288 10.632 -67.997 1.00 76.62 298 TYR A O 1
ATOM 2226 N N . PRO A 1 299 ? 46.260 10.049 -67.222 1.00 79.38 299 PRO A N 1
ATOM 2227 C CA . PRO A 1 299 ? 46.243 11.102 -66.218 1.00 79.38 299 PRO A CA 1
ATOM 2228 C C . PRO A 1 299 ? 47.268 10.771 -65.131 1.00 79.38 299 PRO A C 1
ATOM 2230 O O . PRO A 1 299 ? 47.542 9.599 -64.865 1.00 79.38 299 PRO A O 1
ATOM 2233 N N . VAL A 1 300 ? 47.822 11.794 -64.481 1.00 78.25 300 VAL A N 1
ATOM 2234 C CA . VAL A 1 300 ? 48.728 11.554 -63.355 1.00 78.25 300 VAL A CA 1
ATOM 2235 C C . VAL A 1 300 ? 47.990 10.823 -62.235 1.00 78.25 300 VAL A C 1
ATOM 2237 O O . VAL A 1 300 ? 46.991 11.301 -61.696 1.00 78.25 300 VAL A O 1
ATOM 2240 N N . GLU A 1 301 ? 48.509 9.662 -61.861 1.00 75.50 301 GLU A N 1
ATOM 2241 C CA . GLU A 1 301 ? 47.966 8.843 -60.795 1.00 75.50 301 GLU A CA 1
ATOM 2242 C C . GLU A 1 301 ? 48.162 9.451 -59.414 1.00 75.50 301 GLU A C 1
ATOM 2244 O O . GLU A 1 301 ? 49.236 9.964 -59.071 1.00 75.50 301 GLU A O 1
ATOM 2249 N N . LYS A 1 302 ? 47.148 9.278 -58.564 1.00 65.62 302 LYS A N 1
ATOM 2250 C CA . LYS A 1 302 ? 47.220 9.643 -57.151 1.00 65.62 302 LYS A CA 1
ATOM 2251 C C . LYS A 1 302 ? 48.373 8.892 -56.475 1.00 65.62 302 LYS A C 1
ATOM 2253 O O . LYS A 1 302 ? 48.376 7.670 -56.421 1.00 65.62 302 LYS A O 1
ATOM 2258 N N . GLY A 1 303 ? 49.327 9.639 -55.921 1.00 73.69 303 GLY A N 1
ATOM 2259 C CA . GLY A 1 303 ? 50.497 9.083 -55.228 1.00 73.69 303 GLY A CA 1
ATOM 2260 C C . GLY A 1 303 ? 51.677 8.726 -56.138 1.00 73.69 303 GLY A C 1
ATOM 2261 O O . GLY A 1 303 ? 52.750 8.426 -55.626 1.00 73.69 303 GLY A O 1
ATOM 2262 N N . SER A 1 304 ? 51.524 8.820 -57.464 1.00 78.19 304 SER A N 1
ATOM 2263 C CA . SER A 1 304 ? 52.637 8.636 -58.408 1.00 78.19 304 SER A CA 1
ATOM 2264 C C . SER A 1 304 ? 53.533 9.871 -58.533 1.00 78.19 304 SER A C 1
ATOM 2266 O O . SER A 1 304 ? 54.617 9.780 -59.097 1.00 78.19 304 SER A O 1
ATOM 2268 N N . VAL A 1 305 ? 53.109 11.024 -58.006 1.00 81.00 305 VAL A N 1
ATOM 2269 C CA . VAL A 1 305 ? 53.872 12.275 -58.050 1.00 81.00 305 VAL A CA 1
ATOM 2270 C C . VAL A 1 305 ? 54.156 12.783 -56.648 1.00 81.00 305 VAL A C 1
ATOM 2272 O O . VAL A 1 305 ? 53.245 12.971 -55.841 1.00 81.00 305 VAL A O 1
ATOM 2275 N N . LEU A 1 306 ? 55.430 13.060 -56.392 1.00 78.50 306 LEU A N 1
ATOM 2276 C CA . LEU A 1 306 ? 55.911 13.742 -55.203 1.00 78.50 306 LEU A CA 1
ATOM 2277 C C . LEU A 1 306 ? 56.374 15.147 -55.593 1.00 78.50 306 LEU A C 1
ATOM 2279 O O . LEU A 1 306 ? 57.226 15.311 -56.465 1.00 78.50 306 LEU A O 1
ATOM 2283 N N . VAL A 1 307 ? 55.839 16.165 -54.924 1.00 72.56 307 VAL A N 1
ATOM 2284 C CA . VAL A 1 307 ? 56.311 17.546 -55.066 1.00 72.56 307 VAL A CA 1
ATOM 2285 C C . VAL A 1 307 ? 57.155 17.881 -53.845 1.00 72.56 307 VAL A C 1
ATOM 2287 O O . VAL A 1 307 ? 56.636 17.979 -52.734 1.00 72.56 307 VAL A O 1
ATOM 2290 N N . ASN A 1 308 ? 58.461 18.057 -54.039 1.00 67.19 308 ASN A N 1
ATOM 2291 C CA . ASN A 1 308 ? 59.359 18.497 -52.982 1.00 67.19 308 ASN A CA 1
ATOM 2292 C C . ASN A 1 308 ? 59.580 20.007 -53.096 1.00 67.19 308 ASN A C 1
ATOM 2294 O O . ASN A 1 308 ? 60.407 20.488 -53.875 1.00 67.19 308 ASN A O 1
ATOM 2298 N N . LEU A 1 309 ? 58.831 20.743 -52.276 1.00 58.66 309 LEU A N 1
ATOM 2299 C CA . LEU A 1 309 ? 58.838 22.204 -52.246 1.00 58.66 309 LEU A CA 1
ATOM 2300 C C . LEU A 1 309 ? 60.186 22.781 -51.786 1.00 58.66 309 LEU A C 1
ATOM 2302 O O . LEU A 1 309 ? 60.601 23.822 -52.282 1.00 58.66 309 LEU A O 1
ATOM 2306 N N . ASN A 1 310 ? 60.902 22.085 -50.897 1.00 59.81 310 ASN A N 1
ATOM 2307 C CA . ASN A 1 310 ? 62.178 22.557 -50.345 1.00 59.81 310 ASN A CA 1
ATOM 2308 C C . ASN A 1 310 ? 63.327 22.428 -51.352 1.00 59.81 310 ASN A C 1
ATOM 2310 O O . ASN A 1 310 ? 64.237 23.251 -51.374 1.00 59.81 310 ASN A O 1
ATOM 2314 N N . ALA A 1 311 ? 63.283 21.389 -52.188 1.00 63.78 311 ALA A N 1
ATOM 2315 C CA . ALA A 1 311 ? 64.277 21.139 -53.228 1.00 63.78 311 ALA A CA 1
ATOM 2316 C C . ALA A 1 311 ? 63.864 21.689 -54.607 1.00 63.78 311 ALA A C 1
ATOM 2318 O O . ALA A 1 311 ? 64.633 21.569 -55.557 1.00 63.78 311 ALA A O 1
ATOM 2319 N N . ASN A 1 312 ? 62.662 22.269 -54.730 1.00 70.56 312 ASN A N 1
ATOM 2320 C CA . ASN A 1 312 ? 62.062 22.731 -55.986 1.00 70.56 312 ASN A CA 1
ATOM 2321 C C . ASN A 1 312 ? 62.095 21.659 -57.097 1.00 70.56 312 ASN A C 1
ATOM 2323 O O . ASN A 1 312 ? 62.534 21.909 -58.227 1.00 70.56 312 ASN A O 1
ATOM 2327 N N . THR A 1 313 ? 61.687 20.439 -56.734 1.00 76.38 313 THR A N 1
ATOM 2328 C CA . THR A 1 313 ? 61.686 19.264 -57.617 1.00 76.38 313 THR A CA 1
ATOM 2329 C C . THR A 1 313 ? 60.324 18.587 -57.638 1.00 76.38 313 THR A C 1
ATOM 2331 O O . THR A 1 313 ? 59.613 18.538 -56.632 1.00 76.38 313 THR A O 1
ATOM 2334 N N . VAL A 1 314 ? 59.983 18.034 -58.799 1.00 78.50 314 VAL A N 1
ATOM 2335 C CA . VAL A 1 314 ? 58.843 17.138 -58.981 1.00 78.50 314 VAL A CA 1
ATOM 2336 C C . VAL A 1 314 ? 59.380 15.777 -59.390 1.00 78.50 314 VAL A C 1
ATOM 2338 O O . VAL A 1 314 ? 60.153 15.674 -60.345 1.00 78.50 314 VAL A O 1
ATOM 2341 N N . THR A 1 315 ? 58.957 14.743 -58.674 1.00 85.75 315 THR A N 1
ATOM 2342 C CA . THR A 1 315 ? 59.354 13.359 -58.915 1.00 85.75 315 THR A CA 1
ATOM 2343 C C . THR A 1 315 ? 58.135 12.546 -59.324 1.00 85.75 315 THR A C 1
ATOM 2345 O O . THR A 1 315 ? 57.157 12.486 -58.584 1.00 85.75 315 THR A O 1
ATOM 2348 N N . LEU A 1 316 ? 58.197 11.922 -60.497 1.00 88.81 316 LEU A N 1
ATOM 2349 C CA . LEU A 1 316 ? 57.201 10.990 -61.016 1.00 88.81 316 LEU A CA 1
ATOM 2350 C C . LEU A 1 316 ? 57.711 9.556 -60.850 1.00 88.81 316 LEU A C 1
ATOM 2352 O O . LEU A 1 316 ? 58.750 9.212 -61.407 1.00 88.81 316 LEU A O 1
ATOM 2356 N N . ASN A 1 317 ? 56.952 8.714 -60.161 1.00 92.06 317 ASN A N 1
ATOM 2357 C CA . ASN A 1 317 ? 57.119 7.267 -60.171 1.00 92.06 317 ASN A CA 1
ATOM 2358 C C . ASN A 1 317 ? 56.441 6.688 -61.421 1.00 92.06 317 ASN A C 1
ATOM 2360 O O . ASN A 1 317 ? 55.225 6.817 -61.580 1.00 92.06 317 ASN A O 1
ATOM 2364 N N . VAL A 1 318 ? 57.214 6.044 -62.301 1.00 91.19 318 VAL A N 1
ATOM 2365 C CA . VAL A 1 318 ? 56.688 5.530 -63.577 1.00 91.19 318 VAL A CA 1
ATOM 2366 C C . VAL A 1 318 ? 56.057 4.138 -63.476 1.00 91.19 318 VAL A C 1
ATOM 2368 O O . VAL A 1 318 ? 55.418 3.692 -64.428 1.00 91.19 318 VAL A O 1
ATOM 2371 N N . ALA A 1 319 ? 56.226 3.439 -62.348 1.00 90.19 319 ALA A N 1
ATOM 2372 C CA . ALA A 1 319 ? 55.816 2.043 -62.192 1.00 90.19 319 ALA A CA 1
ATOM 2373 C C . ALA A 1 319 ? 54.333 1.767 -62.516 1.00 90.19 319 ALA A C 1
ATOM 2375 O O . ALA A 1 319 ? 54.070 0.766 -63.187 1.00 90.19 319 ALA A O 1
ATOM 2376 N N . PRO A 1 320 ? 53.368 2.622 -62.122 1.00 87.56 320 PRO A N 1
ATOM 2377 C CA . PRO A 1 320 ? 51.965 2.366 -62.437 1.00 87.56 320 PRO A CA 1
ATOM 2378 C C . PRO A 1 320 ? 51.669 2.390 -63.943 1.00 87.56 320 PRO A C 1
ATOM 2380 O O . PRO A 1 320 ? 51.003 1.503 -64.470 1.00 87.56 320 PRO A O 1
ATOM 2383 N N . TYR A 1 321 ? 52.268 3.333 -64.671 1.00 88.56 321 TYR A N 1
ATOM 2384 C CA . TYR A 1 321 ? 52.079 3.470 -66.118 1.00 88.56 321 TYR A CA 1
ATOM 2385 C C . TYR A 1 321 ? 52.745 2.337 -66.906 1.00 88.56 321 TYR A C 1
ATOM 2387 O O . TYR A 1 321 ? 52.211 1.890 -67.917 1.00 88.56 321 TYR A O 1
ATOM 2395 N N . LEU A 1 322 ? 53.882 1.819 -66.423 1.00 89.12 322 LEU A N 1
ATOM 2396 C CA . LEU A 1 322 ? 54.488 0.608 -66.988 1.00 89.12 322 LEU A CA 1
ATOM 2397 C C . LEU A 1 322 ? 53.566 -0.604 -66.838 1.00 89.12 322 LEU A C 1
ATOM 2399 O O . LEU A 1 322 ? 53.453 -1.401 -67.768 1.00 89.12 322 LEU A O 1
ATOM 2403 N N . ALA A 1 323 ? 52.877 -0.726 -65.700 1.00 86.62 323 ALA A N 1
ATOM 2404 C CA . ALA A 1 323 ? 51.902 -1.789 -65.493 1.00 86.62 323 ALA A CA 1
ATOM 2405 C C . ALA A 1 323 ? 50.709 -1.666 -66.455 1.00 86.62 323 ALA A C 1
ATOM 2407 O O . ALA A 1 323 ? 50.243 -2.688 -66.960 1.00 86.62 323 ALA A O 1
ATOM 2408 N N . TYR A 1 324 ? 50.257 -0.445 -66.765 1.00 83.69 324 TYR A N 1
ATOM 2409 C CA . TYR A 1 324 ? 49.199 -0.222 -67.759 1.00 83.69 324 TYR A CA 1
ATOM 2410 C C . TYR A 1 324 ? 49.612 -0.576 -69.180 1.00 83.69 324 TYR A C 1
ATOM 2412 O O . TYR A 1 324 ? 48.840 -1.207 -69.898 1.00 83.69 324 TYR A O 1
ATOM 2420 N N . ASP A 1 325 ? 50.844 -0.252 -69.558 1.00 84.44 325 ASP A N 1
ATOM 2421 C CA . ASP A 1 325 ? 51.389 -0.619 -70.866 1.00 84.44 325 ASP A CA 1
ATOM 2422 C C . ASP A 1 325 ? 51.804 -2.098 -70.954 1.00 84.44 325 ASP A C 1
ATOM 2424 O O . ASP A 1 325 ? 52.218 -2.565 -72.015 1.00 84.44 325 ASP A O 1
ATOM 2428 N N . GLY A 1 326 ? 51.720 -2.852 -69.850 1.00 87.69 326 GLY A N 1
ATOM 2429 C CA . GLY A 1 326 ? 52.218 -4.227 -69.777 1.00 87.69 326 GLY A CA 1
ATOM 2430 C C . GLY A 1 326 ? 53.736 -4.328 -69.976 1.00 87.69 326 GLY A C 1
ATOM 2431 O O . GLY A 1 326 ? 54.239 -5.372 -70.396 1.00 87.69 326 GLY A O 1
ATOM 2432 N N . ALA A 1 327 ? 54.474 -3.251 -69.699 1.00 87.31 327 ALA A N 1
ATOM 2433 C CA . ALA A 1 327 ? 55.914 -3.154 -69.886 1.00 87.31 327 ALA A CA 1
ATOM 2434 C C . ALA A 1 327 ? 56.672 -3.556 -68.609 1.00 87.31 327 ALA A C 1
ATOM 2436 O O . ALA A 1 327 ? 56.385 -3.083 -67.513 1.00 87.31 327 ALA A O 1
ATOM 2437 N N . ALA A 1 328 ? 57.694 -4.407 -68.749 1.00 87.00 328 ALA A N 1
ATOM 2438 C CA . ALA A 1 328 ? 58.491 -4.884 -67.613 1.00 87.00 328 ALA A CA 1
ATOM 2439 C C . ALA A 1 328 ? 59.519 -3.854 -67.097 1.00 87.00 328 ALA A C 1
ATOM 2441 O O . ALA A 1 328 ? 60.008 -3.979 -65.976 1.00 87.00 328 ALA A O 1
ATOM 2442 N N . SER A 1 329 ? 59.877 -2.858 -67.912 1.00 89.81 329 SER A N 1
ATOM 2443 C CA . SER A 1 329 ? 60.877 -1.837 -67.580 1.00 89.81 329 SER A CA 1
ATOM 2444 C C . SER A 1 329 ? 60.681 -0.568 -68.407 1.00 89.81 329 SER A C 1
ATOM 2446 O O . SER A 1 329 ? 60.207 -0.638 -69.541 1.00 89.81 329 SER A O 1
ATOM 2448 N N . PHE A 1 330 ? 61.112 0.578 -67.873 1.00 92.94 330 PHE A N 1
ATOM 2449 C CA . PHE A 1 330 ? 61.106 1.848 -68.599 1.00 92.94 330 PHE A CA 1
ATOM 2450 C C . PHE A 1 330 ? 62.011 1.791 -69.837 1.00 92.94 330 PHE A C 1
ATOM 2452 O O . PHE A 1 330 ? 63.164 1.366 -69.757 1.00 92.94 330 PHE A O 1
ATOM 2459 N N . SER A 1 331 ? 61.491 2.237 -70.980 1.00 91.12 331 SER A N 1
ATOM 2460 C CA . SER A 1 331 ? 62.240 2.369 -72.230 1.00 91.12 331 SER A CA 1
ATOM 2461 C C . SER A 1 331 ? 61.615 3.443 -73.120 1.00 91.12 331 SER A C 1
ATOM 2463 O O . SER A 1 331 ? 60.444 3.789 -72.943 1.00 91.12 331 SER A O 1
ATOM 2465 N N . GLY A 1 332 ? 62.407 3.958 -74.061 1.00 91.06 332 GLY A N 1
ATOM 2466 C CA . GLY A 1 332 ? 61.966 4.972 -75.016 1.00 91.06 332 GLY A CA 1
ATOM 2467 C C . GLY A 1 332 ? 61.923 6.390 -74.445 1.00 91.06 332 GLY A C 1
ATOM 2468 O O . GLY A 1 332 ? 62.547 6.678 -73.420 1.00 91.06 332 GLY A O 1
ATOM 2469 N N . THR A 1 333 ? 61.210 7.281 -75.136 1.00 92.94 333 THR A N 1
ATOM 2470 C CA . THR A 1 333 ? 61.067 8.690 -74.743 1.00 92.94 333 THR A CA 1
ATOM 2471 C C . THR A 1 333 ? 59.634 8.960 -74.323 1.00 92.94 333 THR A C 1
ATOM 2473 O O . THR A 1 333 ? 58.704 8.842 -75.115 1.00 92.94 333 THR A O 1
ATOM 2476 N N . TRP A 1 334 ? 59.455 9.352 -73.067 1.00 92.62 334 TRP A N 1
ATOM 2477 C CA . TRP A 1 334 ? 58.152 9.672 -72.497 1.00 92.62 334 TRP A CA 1
ATOM 2478 C C . TRP A 1 334 ? 57.998 11.187 -72.371 1.00 92.62 334 TRP A C 1
ATOM 2480 O O . TRP A 1 334 ? 58.984 11.929 -72.304 1.00 92.62 334 TRP A O 1
ATOM 2490 N N . ARG A 1 335 ? 56.750 11.660 -72.325 1.00 87.75 335 ARG A N 1
ATOM 2491 C CA . ARG A 1 335 ? 56.423 13.075 -72.106 1.00 87.75 335 ARG A CA 1
ATOM 2492 C C . ARG A 1 335 ? 55.595 13.247 -70.848 1.00 87.75 335 ARG A C 1
ATOM 2494 O O . ARG A 1 335 ? 54.574 12.590 -70.670 1.00 87.75 335 ARG A O 1
ATOM 2501 N N . LEU A 1 336 ? 56.013 14.185 -70.010 1.00 84.31 336 LEU A N 1
ATOM 2502 C CA . LEU A 1 336 ? 55.255 14.652 -68.858 1.00 84.31 336 LEU A CA 1
ATOM 2503 C C . LEU A 1 336 ? 54.597 15.987 -69.207 1.00 84.31 336 LEU A C 1
ATOM 2505 O O . LEU A 1 336 ? 55.296 16.960 -69.491 1.00 84.31 336 LEU A O 1
ATOM 2509 N N . TYR A 1 337 ? 53.268 16.028 -69.206 1.00 77.00 337 TYR A N 1
ATOM 2510 C CA . TYR A 1 337 ? 52.483 17.200 -69.584 1.00 77.00 337 TYR A CA 1
ATOM 2511 C C . TYR A 1 337 ? 52.031 18.009 -68.369 1.00 77.00 337 TYR A C 1
ATOM 2513 O O . TYR A 1 337 ? 51.698 17.458 -67.317 1.00 77.00 337 TYR A O 1
ATOM 2521 N N . PHE A 1 338 ? 51.959 19.325 -68.556 1.00 72.06 338 PHE A N 1
ATOM 2522 C CA . PHE A 1 338 ? 51.487 20.295 -67.571 1.00 72.06 338 PHE A CA 1
ATOM 2523 C C . PHE A 1 338 ? 50.274 21.057 -68.122 1.00 72.06 338 PHE A C 1
ATOM 2525 O O . PHE A 1 338 ? 50.160 21.275 -69.332 1.00 72.06 338 PHE A O 1
ATOM 2532 N N . ALA A 1 339 ? 49.363 21.486 -67.247 1.00 61.84 339 ALA A N 1
ATOM 2533 C CA . ALA A 1 339 ? 48.175 22.239 -67.655 1.00 61.84 339 ALA A CA 1
ATOM 2534 C C . ALA A 1 339 ? 48.555 23.598 -68.285 1.00 61.84 339 ALA A C 1
ATOM 2536 O O . ALA A 1 339 ? 49.415 24.311 -67.765 1.00 61.84 339 ALA A O 1
ATOM 2537 N N . ALA A 1 340 ? 47.900 24.007 -69.376 1.00 50.75 340 ALA A N 1
ATOM 2538 C CA . ALA A 1 340 ? 48.086 25.355 -69.919 1.00 50.75 340 ALA A CA 1
ATOM 2539 C C . ALA A 1 340 ? 47.467 26.425 -69.010 1.00 50.75 340 ALA A C 1
ATOM 2541 O O . ALA A 1 340 ? 46.355 26.270 -68.513 1.00 50.75 340 ALA A O 1
ATOM 2542 N N . GLY A 1 341 ? 48.186 27.535 -68.817 1.00 48.22 341 GLY A N 1
ATOM 2543 C CA . GLY A 1 341 ? 47.721 28.668 -68.009 1.00 48.22 341 GLY A CA 1
ATOM 2544 C C . GLY A 1 341 ? 48.013 28.565 -66.509 1.00 48.22 341 GLY A C 1
ATOM 2545 O O . GLY A 1 341 ? 47.622 29.462 -65.763 1.00 48.22 341 GLY A O 1
ATOM 2546 N N . SER A 1 342 ? 48.742 27.542 -66.047 1.00 41.81 342 SER A N 1
ATOM 2547 C CA . SER A 1 342 ? 49.268 27.507 -64.680 1.00 41.81 342 SER A CA 1
ATOM 2548 C C . SER A 1 342 ? 50.385 28.547 -64.531 1.00 41.81 342 SER A C 1
ATOM 2550 O O . SER A 1 342 ? 51.567 28.263 -64.746 1.00 41.81 342 SER A O 1
ATOM 2552 N N . GLY A 1 343 ? 49.999 29.784 -64.217 1.00 37.62 343 GLY A N 1
ATOM 2553 C CA . GLY A 1 343 ? 50.920 30.829 -63.794 1.00 37.62 343 GLY A CA 1
ATOM 2554 C C . GLY A 1 343 ? 51.837 30.309 -62.688 1.00 37.62 343 GLY A C 1
ATOM 2555 O O . GLY A 1 343 ? 51.411 29.594 -61.783 1.00 37.62 343 GLY A O 1
ATOM 2556 N N . LYS A 1 344 ? 53.118 30.646 -62.808 1.00 36.38 344 LYS A N 1
ATOM 2557 C CA . LYS A 1 344 ? 54.188 30.321 -61.869 1.00 36.38 344 LYS A CA 1
ATOM 2558 C C . LYS A 1 344 ? 53.758 30.719 -60.448 1.00 36.38 344 LYS A C 1
ATOM 2560 O O . LYS A 1 344 ? 53.650 31.907 -60.156 1.00 36.38 344 LYS A O 1
ATOM 2565 N N . VAL A 1 345 ? 53.501 29.754 -59.564 1.00 35.50 345 VAL A N 1
ATOM 2566 C CA . VAL A 1 345 ? 53.360 30.053 -58.133 1.00 35.50 345 VAL A CA 1
ATOM 2567 C C . VAL A 1 345 ? 54.777 30.157 -57.575 1.00 35.50 345 VAL A C 1
ATOM 2569 O O . VAL A 1 345 ? 55.397 29.154 -57.219 1.00 35.50 345 VAL A O 1
ATOM 2572 N N . ASP A 1 346 ? 55.330 31.372 -57.598 1.00 35.34 346 ASP A N 1
ATOM 2573 C CA . ASP A 1 346 ? 56.598 31.696 -56.941 1.00 35.34 346 ASP A CA 1
ATOM 2574 C C . ASP A 1 346 ? 56.362 31.734 -55.420 1.00 35.34 346 ASP A C 1
ATOM 2576 O O . ASP A 1 346 ? 55.957 32.747 -54.854 1.00 35.34 346 ASP A O 1
ATOM 2580 N N . PHE A 1 347 ? 56.636 30.622 -54.734 1.00 34.06 347 PHE A N 1
ATOM 2581 C CA . PHE A 1 347 ? 56.636 30.567 -53.263 1.00 34.06 347 PHE A CA 1
ATOM 2582 C C . PHE A 1 347 ? 57.825 31.320 -52.632 1.00 34.06 347 PHE A C 1
ATOM 2584 O O . PHE A 1 347 ? 57.827 31.582 -51.433 1.00 34.06 347 PHE A O 1
ATOM 2591 N N . ASN A 1 348 ? 58.807 31.742 -53.439 1.00 36.62 348 ASN A N 1
ATOM 2592 C CA . ASN A 1 348 ? 59.984 32.508 -53.008 1.00 36.62 348 ASN A CA 1
ATOM 2593 C C . ASN A 1 348 ? 59.694 33.976 -52.630 1.00 36.62 348 ASN A C 1
ATOM 2595 O O . ASN A 1 348 ? 60.618 34.702 -52.274 1.00 36.62 348 ASN A O 1
ATOM 2599 N N . ALA A 1 349 ? 58.440 34.434 -52.700 1.00 34.06 349 ALA A N 1
ATOM 2600 C CA . ALA A 1 349 ? 58.054 35.778 -52.266 1.00 34.06 349 ALA A CA 1
ATOM 2601 C C . ALA A 1 349 ? 57.524 35.844 -50.820 1.00 34.06 349 ALA A C 1
ATOM 2603 O O . ALA A 1 349 ? 57.154 36.927 -50.372 1.00 34.06 349 ALA A O 1
ATOM 2604 N N . LEU A 1 350 ? 57.483 34.731 -50.077 1.00 32.97 350 LEU A N 1
ATOM 2605 C CA . LEU A 1 350 ? 57.135 34.752 -48.654 1.00 32.97 350 LEU A CA 1
ATOM 2606 C C . LEU A 1 350 ? 58.423 34.848 -47.821 1.00 32.97 350 LEU A C 1
ATOM 2608 O O . LEU A 1 350 ? 59.095 33.832 -47.641 1.00 32.97 350 LEU A O 1
ATOM 2612 N N . PRO A 1 351 ? 58.826 36.038 -47.330 1.00 38.19 351 PRO A N 1
ATOM 2613 C CA . PRO A 1 351 ? 60.001 36.139 -46.479 1.00 38.19 351 PRO A CA 1
ATOM 2614 C C . PRO A 1 351 ? 59.746 35.363 -45.183 1.00 38.19 351 PRO A C 1
ATOM 2616 O O . PRO A 1 351 ? 58.831 35.674 -44.422 1.00 38.19 351 PRO A O 1
ATOM 2619 N N . TRP A 1 352 ? 60.568 34.347 -44.931 1.00 32.53 352 TRP A N 1
ATOM 2620 C CA . TRP A 1 352 ? 60.629 33.668 -43.643 1.00 32.53 352 TRP A CA 1
ATOM 2621 C C . TRP A 1 352 ? 61.293 34.628 -42.651 1.00 32.53 352 TRP A C 1
ATOM 2623 O O . TRP A 1 352 ? 62.505 34.839 -42.700 1.00 32.53 352 TRP A O 1
ATOM 2633 N N . VAL A 1 353 ? 60.502 35.288 -41.804 1.00 41.06 353 VAL A N 1
ATOM 2634 C CA . VAL A 1 353 ? 61.029 36.209 -40.791 1.00 41.06 353 VAL A CA 1
ATOM 2635 C C . VAL A 1 353 ? 61.042 35.489 -39.446 1.00 41.06 353 VAL A C 1
ATOM 2637 O O . VAL A 1 353 ? 60.017 35.382 -38.780 1.00 41.06 353 VAL A O 1
ATOM 2640 N N . ALA A 1 354 ? 62.210 34.989 -39.042 1.00 35.62 354 ALA A N 1
ATOM 2641 C CA . ALA A 1 354 ? 62.449 34.575 -37.663 1.00 35.62 354 ALA A CA 1
ATOM 2642 C C . ALA A 1 354 ? 62.734 35.827 -36.813 1.00 35.62 354 ALA A C 1
ATOM 2644 O O . ALA A 1 354 ? 63.627 36.605 -37.154 1.00 35.62 354 ALA A O 1
ATOM 2645 N N . LEU A 1 355 ? 61.985 36.046 -35.728 1.00 40.78 355 LEU A N 1
ATOM 2646 C CA . LEU A 1 355 ? 62.156 37.198 -34.833 1.00 40.78 355 LEU A CA 1
ATOM 2647 C C . LEU A 1 355 ? 62.334 36.727 -33.389 1.00 40.78 355 LEU A C 1
ATOM 2649 O O . LEU A 1 355 ? 61.534 35.948 -32.884 1.00 40.78 355 LEU A O 1
ATOM 2653 N N . ALA A 1 356 ? 63.397 37.211 -32.745 1.00 35.22 356 ALA A N 1
ATOM 2654 C CA . ALA A 1 356 ? 63.714 36.930 -31.350 1.00 35.22 356 ALA A CA 1
ATOM 2655 C C . ALA A 1 356 ? 62.930 37.837 -30.382 1.00 35.22 356 ALA A C 1
ATOM 2657 O O . ALA A 1 356 ? 62.562 38.962 -30.723 1.00 35.22 356 ALA A O 1
ATOM 2658 N N . SER A 1 357 ? 62.723 37.308 -29.174 1.00 37.97 357 SER A N 1
ATOM 2659 C CA . SER A 1 357 ? 62.020 37.846 -28.003 1.00 37.97 357 SER A CA 1
ATOM 2660 C C . SER A 1 357 ? 61.794 39.369 -27.944 1.00 37.97 357 SER A C 1
ATOM 2662 O O . SER A 1 357 ? 62.745 40.153 -27.915 1.00 37.97 357 SER A O 1
ATOM 2664 N N . SER A 1 358 ? 60.527 39.755 -27.729 1.00 39.94 358 SER A N 1
ATOM 2665 C CA . SER A 1 358 ? 60.039 41.059 -27.227 1.00 39.94 358 SER A CA 1
ATOM 2666 C C . SER A 1 358 ? 59.999 42.280 -28.168 1.00 39.94 358 SER A C 1
ATOM 2668 O O . SER A 1 358 ? 60.427 43.371 -27.796 1.00 39.94 358 SER A O 1
ATOM 2670 N N . SER A 1 359 ? 59.403 42.187 -29.363 1.00 42.38 359 SER A N 1
ATOM 2671 C CA . SER A 1 359 ? 59.045 43.395 -30.140 1.00 42.38 359 SER A CA 1
ATOM 2672 C C . SER A 1 359 ? 57.788 43.216 -30.998 1.00 42.38 359 SER A C 1
ATOM 2674 O O . SER A 1 359 ? 57.524 42.132 -31.509 1.00 42.38 359 SER A O 1
ATOM 2676 N N . ALA A 1 360 ? 57.005 44.293 -31.137 1.00 41.78 360 ALA A N 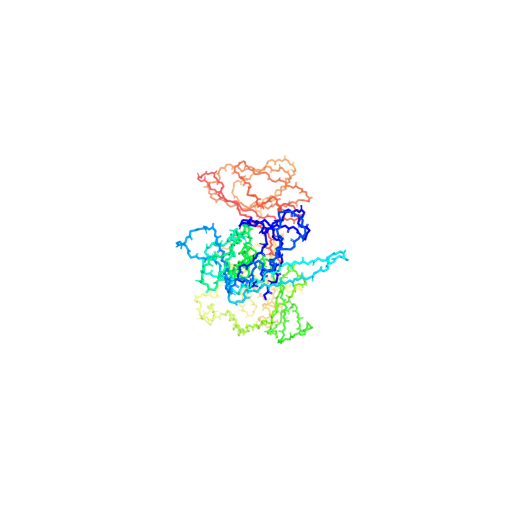1
ATOM 2677 C CA . ALA A 1 360 ? 55.752 44.326 -31.894 1.00 41.78 360 ALA A CA 1
ATOM 2678 C C . ALA A 1 360 ? 55.978 44.065 -33.395 1.00 41.78 360 ALA A C 1
ATOM 2680 O O . ALA A 1 360 ? 56.843 44.688 -34.015 1.00 41.78 360 ALA A O 1
ATOM 2681 N N . VAL A 1 361 ? 55.169 43.180 -33.987 1.00 46.00 361 VAL A N 1
ATOM 2682 C CA . VAL A 1 361 ? 55.268 42.791 -35.405 1.00 46.00 361 VAL A CA 1
ATOM 2683 C C . VAL A 1 361 ? 54.200 43.509 -36.229 1.00 46.00 361 VAL A C 1
ATOM 2685 O O . VAL A 1 361 ? 53.019 43.468 -35.889 1.00 46.00 361 VAL A O 1
ATOM 2688 N N . THR A 1 362 ? 54.622 44.159 -37.320 1.00 46.12 362 THR A N 1
ATOM 2689 C CA . THR A 1 362 ? 53.752 44.848 -38.288 1.00 46.12 362 THR A CA 1
ATOM 2690 C C . THR A 1 362 ? 53.734 44.063 -39.601 1.00 46.12 362 THR A C 1
ATOM 2692 O O . THR A 1 362 ? 54.780 43.893 -40.224 1.00 46.12 362 THR A O 1
ATOM 2695 N N . ILE A 1 363 ? 52.562 43.584 -40.028 1.00 47.53 363 ILE A N 1
ATOM 2696 C CA . ILE A 1 363 ? 52.416 42.811 -41.274 1.00 47.53 363 ILE A CA 1
ATOM 2697 C C . ILE A 1 363 ? 52.236 43.776 -42.460 1.00 47.53 363 ILE A C 1
ATOM 2699 O O . ILE A 1 363 ? 51.309 44.588 -42.423 1.00 47.53 363 ILE A O 1
ATOM 2703 N N . PRO A 1 364 ? 53.087 43.731 -43.505 1.00 45.91 364 PRO A N 1
ATOM 2704 C CA . PRO A 1 364 ? 52.940 44.598 -44.671 1.00 45.91 364 PRO A CA 1
ATOM 2705 C C . PRO A 1 364 ? 51.690 44.236 -45.484 1.00 45.91 364 PRO A C 1
ATOM 2707 O O . PRO A 1 364 ? 51.264 43.085 -45.528 1.00 45.91 364 PRO A O 1
ATOM 2710 N N . THR A 1 365 ? 51.099 45.220 -46.155 1.00 42.69 365 THR A N 1
ATOM 2711 C CA . THR A 1 365 ? 49.918 45.020 -46.999 1.00 42.69 365 THR A CA 1
ATOM 2712 C C . THR A 1 365 ? 50.300 44.347 -48.323 1.00 42.69 365 THR A C 1
ATOM 2714 O O . THR A 1 365 ? 51.171 44.839 -49.037 1.00 42.69 365 THR A O 1
ATOM 2717 N N . GLY A 1 366 ? 49.632 43.237 -48.676 1.00 40.56 366 GLY A N 1
ATOM 2718 C CA . GLY A 1 366 ? 49.658 42.695 -50.048 1.00 40.56 366 GLY A CA 1
ATOM 2719 C C . GLY A 1 366 ? 50.058 41.227 -50.265 1.00 40.56 366 GLY A C 1
ATOM 2720 O O . GLY A 1 366 ? 50.427 40.891 -51.386 1.00 40.56 366 GLY A O 1
ATOM 2721 N N . GLY A 1 367 ? 49.979 40.341 -49.266 1.00 43.09 367 GLY A N 1
ATOM 2722 C CA . GLY A 1 367 ? 50.210 38.895 -49.433 1.00 43.09 367 GLY A CA 1
ATOM 2723 C C . GLY A 1 367 ? 49.048 38.034 -48.919 1.00 43.09 367 GLY A C 1
ATOM 2724 O O . GLY A 1 367 ? 48.406 38.389 -47.936 1.00 43.09 367 GLY A O 1
ATOM 2725 N N . ASN A 1 368 ? 48.786 36.894 -49.575 1.00 39.31 368 ASN A N 1
ATOM 2726 C CA . ASN A 1 368 ? 47.641 36.010 -49.279 1.00 39.31 368 ASN A CA 1
ATOM 2727 C C . ASN A 1 368 ? 47.899 34.971 -48.165 1.00 39.31 368 ASN A C 1
ATOM 2729 O O . ASN A 1 368 ? 46.986 34.231 -47.810 1.00 39.31 368 ASN A O 1
ATOM 2733 N N . ALA A 1 369 ? 49.115 34.893 -47.613 1.00 40.94 369 ALA A N 1
ATOM 2734 C CA . ALA A 1 369 ? 49.425 34.060 -46.449 1.00 40.94 369 ALA A CA 1
ATOM 2735 C C . ALA A 1 369 ? 50.735 34.512 -45.784 1.00 40.94 369 ALA A C 1
ATOM 2737 O O . ALA A 1 369 ? 51.731 34.718 -46.473 1.00 40.94 369 ALA A O 1
ATOM 2738 N N . TYR A 1 370 ? 50.746 34.619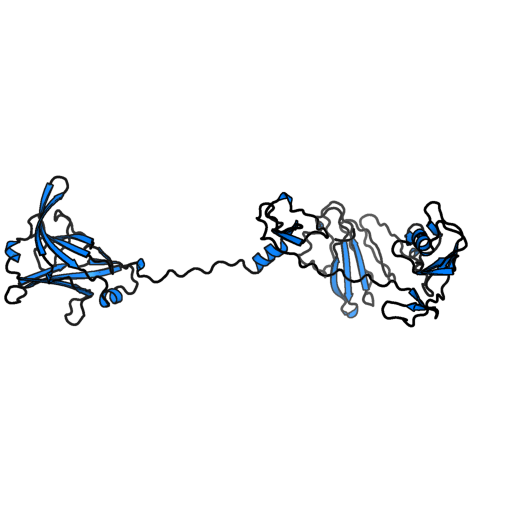 -44.454 1.00 42.81 370 TYR A N 1
ATOM 2739 C CA . TYR A 1 370 ? 51.948 34.846 -43.644 1.00 42.81 370 TYR A CA 1
ATOM 2740 C C . TYR A 1 370 ? 52.019 33.761 -42.567 1.00 42.81 370 TYR A C 1
ATOM 2742 O O . TYR A 1 370 ? 50.995 33.400 -41.991 1.00 42.81 370 TYR A O 1
ATOM 2750 N N . THR A 1 371 ? 53.212 33.246 -42.279 1.00 39.50 371 THR A N 1
ATOM 2751 C CA . THR A 1 371 ? 53.437 32.293 -41.182 1.00 39.50 371 THR A CA 1
ATOM 2752 C C . THR A 1 371 ? 54.319 32.973 -40.142 1.00 39.50 371 THR A C 1
ATOM 2754 O O . THR A 1 371 ? 55.396 33.457 -40.480 1.00 39.50 371 THR A O 1
ATOM 2757 N N . LEU A 1 372 ? 53.853 33.043 -38.895 1.00 43.88 372 LEU A N 1
ATOM 2758 C CA . LEU A 1 372 ? 54.560 33.679 -37.782 1.00 43.88 372 LEU A CA 1
ATOM 2759 C C . LEU A 1 372 ? 54.859 32.634 -36.704 1.00 43.88 372 LEU A C 1
ATOM 2761 O O . LEU A 1 372 ? 53.967 31.882 -36.327 1.00 43.88 372 LEU A O 1
ATOM 2765 N N . SER A 1 373 ? 56.084 32.632 -36.180 1.00 40.53 373 SER A N 1
ATOM 2766 C CA . SER A 1 373 ? 56.422 31.955 -34.925 1.00 40.53 373 SER A CA 1
ATOM 2767 C C . SER A 1 373 ? 56.475 33.019 -33.834 1.00 40.53 373 SER A C 1
ATOM 2769 O O . SER A 1 373 ? 57.229 33.981 -33.970 1.00 40.53 373 SER A O 1
ATOM 2771 N N . ILE A 1 374 ? 55.650 32.888 -32.795 1.00 45.09 374 ILE A N 1
ATOM 2772 C CA . ILE A 1 374 ? 55.555 33.862 -31.699 1.00 45.09 374 ILE A CA 1
ATOM 2773 C C . ILE A 1 374 ? 55.934 33.202 -30.372 1.00 45.09 374 ILE A C 1
ATOM 2775 O O . ILE A 1 374 ? 55.560 32.060 -30.125 1.00 45.09 374 ILE A O 1
ATOM 2779 N N . GLU A 1 375 ? 56.669 33.923 -29.527 1.00 44.94 375 GLU A N 1
ATOM 2780 C CA . GLU A 1 375 ? 56.977 33.524 -28.144 1.00 44.94 375 GLU A CA 1
ATOM 2781 C C . GLU A 1 375 ? 56.053 34.264 -27.148 1.00 44.94 375 GLU A C 1
ATOM 2783 O O . GLU A 1 375 ? 55.265 35.133 -27.547 1.00 44.94 375 GLU A O 1
ATOM 2788 N N . GLN A 1 376 ? 56.119 33.915 -25.854 1.00 39.25 376 GLN A N 1
ATOM 2789 C CA . GLN A 1 376 ? 55.224 34.418 -24.796 1.00 39.25 376 GLN A CA 1
ATOM 2790 C C . GLN A 1 376 ? 55.047 35.951 -24.808 1.00 39.25 376 GLN A C 1
ATOM 2792 O O . GLN A 1 376 ? 56.007 36.705 -24.960 1.00 39.25 376 GLN A O 1
ATOM 2797 N N . ASN A 1 377 ? 53.809 36.414 -24.581 1.00 41.53 377 ASN A N 1
ATOM 2798 C CA . ASN A 1 377 ? 53.429 37.833 -24.480 1.00 41.53 377 ASN A CA 1
ATOM 2799 C C . ASN A 1 377 ? 53.727 38.697 -25.728 1.00 41.53 377 ASN A C 1
ATOM 2801 O O . ASN A 1 377 ? 54.053 39.880 -25.612 1.00 41.53 377 ASN A O 1
ATOM 2805 N N . THR A 1 378 ? 53.586 38.135 -26.933 1.00 42.38 378 THR A N 1
ATOM 2806 C CA . THR A 1 378 ? 53.742 38.890 -28.190 1.00 42.38 378 THR A CA 1
ATOM 2807 C C . THR A 1 378 ? 52.446 39.607 -28.597 1.00 42.38 378 THR A C 1
ATOM 2809 O O . THR A 1 378 ? 51.430 38.965 -28.859 1.00 42.38 378 THR A O 1
ATOM 2812 N N . THR A 1 379 ? 52.488 40.939 -28.725 1.00 43.91 379 THR A N 1
ATOM 2813 C CA . THR A 1 379 ? 51.382 41.748 -29.274 1.00 43.91 379 THR A CA 1
ATOM 2814 C C . THR A 1 379 ? 51.515 41.888 -30.792 1.00 43.91 379 THR A C 1
ATOM 2816 O O . THR A 1 379 ? 52.521 42.402 -31.289 1.00 43.91 379 THR A O 1
ATOM 2819 N N . ILE A 1 380 ? 50.485 41.467 -31.530 1.00 49.00 380 ILE A N 1
ATOM 2820 C CA . ILE A 1 380 ? 50.411 41.579 -32.995 1.00 49.00 380 ILE A CA 1
ATOM 2821 C C . ILE A 1 380 ? 49.582 42.814 -33.362 1.00 49.00 380 ILE A C 1
ATOM 2823 O O . ILE A 1 380 ? 48.422 42.925 -32.961 1.00 49.00 380 ILE A O 1
ATOM 2827 N N . THR A 1 381 ? 50.158 43.726 -34.150 1.00 42.81 381 THR A N 1
ATOM 2828 C CA . THR A 1 381 ? 49.498 44.974 -34.559 1.00 42.81 381 THR A CA 1
ATOM 2829 C C . THR A 1 381 ? 49.382 45.024 -36.080 1.00 42.81 381 THR A C 1
ATOM 2831 O O . THR A 1 381 ? 50.382 45.003 -36.795 1.00 42.81 381 THR A O 1
ATOM 2834 N N . PHE A 1 382 ? 48.157 45.116 -36.596 1.00 45.81 382 PHE A N 1
ATOM 2835 C CA . PHE A 1 382 ? 47.911 45.236 -38.035 1.00 45.81 382 PHE A CA 1
ATOM 2836 C C . PHE A 1 382 ? 47.939 46.716 -38.451 1.00 45.81 382 PHE A C 1
ATOM 2838 O O . PHE A 1 382 ? 47.223 47.524 -37.850 1.00 45.81 382 PHE A O 1
ATOM 2845 N N . PRO A 1 383 ? 48.745 47.116 -39.452 1.00 38.34 383 PRO A N 1
ATOM 2846 C CA . PRO A 1 383 ? 48.789 48.503 -39.880 1.00 38.34 383 PRO A CA 1
ATOM 2847 C C . PRO A 1 383 ? 47.590 48.811 -40.781 1.00 38.34 383 PRO A C 1
ATOM 2849 O O . PRO A 1 383 ? 47.528 48.369 -41.925 1.00 38.34 383 PRO A O 1
ATOM 2852 N N . THR A 1 384 ? 46.691 49.662 -40.279 1.00 45.16 384 THR A N 1
ATOM 2853 C CA . THR A 1 384 ? 45.598 50.340 -41.010 1.00 45.16 384 THR A CA 1
ATOM 2854 C C . THR A 1 384 ? 44.516 49.438 -41.635 1.00 45.16 384 THR A C 1
ATOM 2856 O O . THR A 1 384 ? 44.743 48.257 -41.880 1.00 45.16 384 THR A O 1
ATOM 2859 N N . PRO A 1 385 ? 43.285 49.955 -41.837 1.00 43.06 385 PRO A N 1
ATOM 2860 C CA . PRO A 1 385 ? 42.135 49.121 -42.173 1.00 43.06 385 PRO A CA 1
ATOM 2861 C C . PRO A 1 385 ? 42.322 48.477 -43.542 1.00 43.06 385 PRO A C 1
ATOM 2863 O O . PRO A 1 385 ? 42.502 49.179 -44.534 1.00 43.06 385 PRO A O 1
ATOM 2866 N N . VAL A 1 386 ? 42.245 47.149 -43.596 1.00 43.12 386 VAL A N 1
ATOM 2867 C CA . VAL A 1 386 ? 42.267 46.411 -44.859 1.00 43.12 386 VAL A CA 1
ATOM 2868 C C . VAL A 1 386 ? 40.926 46.622 -45.562 1.00 43.12 386 VAL A C 1
ATOM 2870 O O . VAL A 1 386 ? 39.870 46.379 -44.983 1.00 43.12 386 VAL A O 1
ATOM 2873 N N . ASN A 1 387 ? 40.966 47.122 -46.794 1.00 38.84 387 ASN A N 1
ATOM 2874 C CA . ASN A 1 387 ? 39.830 47.691 -47.535 1.00 38.84 387 ASN A CA 1
ATOM 2875 C C . ASN A 1 387 ? 38.868 46.623 -48.099 1.00 38.84 387 ASN A C 1
ATOM 2877 O O . ASN A 1 387 ? 37.915 46.947 -48.805 1.00 38.84 387 ASN A O 1
ATOM 2881 N N . SER A 1 388 ? 39.150 45.351 -47.835 1.00 43.84 388 SER A N 1
ATOM 2882 C CA . SER A 1 388 ? 38.485 44.176 -48.394 1.00 43.84 388 SER A CA 1
ATOM 2883 C C . SER A 1 388 ? 38.510 43.052 -47.360 1.00 43.84 388 SER A C 1
ATOM 2885 O O . SER A 1 388 ? 39.445 42.975 -46.563 1.00 43.84 388 SER A O 1
ATOM 2887 N N . SER A 1 389 ? 37.470 42.211 -47.328 1.00 43.56 389 SER A N 1
ATOM 2888 C CA . SER A 1 389 ? 37.373 41.096 -46.379 1.00 43.56 389 SER A CA 1
ATOM 2889 C C . SER A 1 389 ? 38.580 40.178 -46.546 1.00 43.56 389 SER A C 1
ATOM 2891 O O . SER A 1 389 ? 38.829 39.668 -47.637 1.00 43.56 389 SER A O 1
ATOM 2893 N N . CYS A 1 390 ? 39.349 40.008 -45.475 1.00 42.19 390 CYS A N 1
ATOM 2894 C CA . CYS A 1 390 ? 40.564 39.200 -45.474 1.00 42.19 390 CYS A CA 1
ATOM 2895 C C . CYS A 1 390 ? 40.400 38.023 -44.519 1.00 42.19 390 CYS A C 1
ATOM 2897 O O . CYS A 1 390 ? 39.829 38.174 -43.438 1.00 42.19 390 CYS A O 1
ATOM 2899 N N . TYR A 1 391 ? 40.934 36.874 -44.931 1.00 39.91 391 TYR A N 1
ATOM 2900 C CA . TYR A 1 391 ? 41.098 35.699 -44.086 1.00 39.91 391 TYR A CA 1
ATOM 2901 C C . TYR A 1 391 ? 42.540 35.651 -43.596 1.00 39.91 391 TYR A C 1
ATOM 2903 O O . TYR A 1 391 ? 43.472 35.676 -44.401 1.00 39.91 391 TYR A O 1
ATOM 2911 N N . PHE A 1 392 ? 42.720 35.568 -42.282 1.00 45.34 392 PHE A N 1
ATOM 2912 C CA . PHE A 1 392 ? 44.032 35.386 -41.669 1.00 45.34 392 PHE A CA 1
ATOM 2913 C C . PHE A 1 392 ? 44.130 33.981 -41.095 1.00 45.34 392 PHE A C 1
ATOM 2915 O O . PHE A 1 392 ? 43.247 33.560 -40.350 1.00 45.34 392 PHE A O 1
ATOM 2922 N N . TRP A 1 393 ? 45.217 33.287 -41.426 1.00 42.25 393 TRP A N 1
ATOM 2923 C CA . TRP A 1 393 ? 45.563 31.997 -40.843 1.00 42.25 393 TRP A CA 1
ATOM 2924 C C . TRP A 1 393 ? 46.691 32.202 -39.843 1.00 42.25 393 TRP A C 1
ATOM 2926 O O . TRP A 1 393 ? 47.787 32.608 -40.232 1.00 42.25 393 TRP A O 1
ATOM 2936 N N . LEU A 1 394 ? 46.426 31.930 -38.566 1.00 46.81 394 LEU A N 1
ATOM 2937 C CA . LEU A 1 394 ? 47.453 31.938 -37.528 1.00 46.81 394 LEU A CA 1
ATOM 2938 C C . LEU A 1 394 ? 47.782 30.499 -37.130 1.00 46.81 394 LEU A C 1
ATOM 2940 O O . LEU A 1 394 ? 46.885 29.711 -36.827 1.00 46.81 394 LEU A O 1
ATOM 2944 N N . TYR A 1 395 ? 49.075 30.184 -37.140 1.00 43.81 395 TYR A N 1
ATOM 2945 C CA . TYR A 1 395 ? 49.621 28.908 -36.695 1.00 43.81 395 TYR A CA 1
ATOM 2946 C C . TYR A 1 395 ? 50.381 29.154 -35.399 1.00 43.81 395 TYR A C 1
ATOM 2948 O O . TYR A 1 395 ? 51.350 29.910 -35.396 1.00 43.81 395 TYR A O 1
ATOM 2956 N N . ILE A 1 396 ? 49.926 28.547 -34.304 1.00 46.41 396 ILE A N 1
ATOM 2957 C CA . ILE A 1 396 ? 50.553 28.696 -32.987 1.00 46.41 396 ILE A CA 1
ATOM 2958 C C . ILE A 1 396 ? 51.142 27.345 -32.587 1.00 46.41 396 ILE A C 1
ATOM 2960 O O . ILE A 1 396 ? 50.456 26.325 -32.644 1.00 46.41 396 ILE A O 1
ATOM 2964 N N . SER A 1 397 ? 52.417 27.354 -32.204 1.00 43.44 397 SER A N 1
ATOM 2965 C CA . SER A 1 397 ? 53.132 26.217 -31.624 1.00 43.44 397 SER A CA 1
ATOM 2966 C C . SER A 1 397 ? 53.433 26.561 -30.171 1.00 43.44 397 SER A C 1
ATOM 2968 O O . SER A 1 397 ? 54.285 27.414 -29.929 1.00 43.44 397 SER A O 1
ATOM 2970 N N . THR A 1 398 ? 52.753 25.930 -29.215 1.00 41.88 398 THR A N 1
ATOM 2971 C CA . THR A 1 398 ? 53.039 26.140 -27.789 1.00 41.88 398 THR A CA 1
ATOM 2972 C C . THR A 1 398 ? 54.183 25.234 -27.343 1.00 41.88 398 THR A C 1
ATOM 2974 O O . THR A 1 398 ? 54.205 24.026 -27.608 1.00 41.88 398 THR A O 1
ATOM 2977 N N . GLY A 1 399 ? 55.180 25.839 -26.696 1.00 41.78 399 GLY A N 1
ATOM 2978 C CA . GLY A 1 399 ? 56.183 25.097 -25.940 1.00 41.78 399 GLY A CA 1
ATOM 2979 C C . GLY A 1 399 ? 55.554 24.537 -24.663 1.00 41.78 399 GLY A C 1
ATOM 2980 O O . GLY A 1 399 ? 54.415 24.838 -24.337 1.00 41.78 399 GLY A O 1
ATOM 2981 N N . SER A 1 400 ? 56.272 23.697 -23.924 1.00 38.69 400 SER A N 1
ATOM 2982 C CA . SER A 1 400 ? 55.755 22.936 -22.774 1.00 38.69 400 SER A CA 1
ATOM 2983 C C . SER A 1 400 ? 55.464 23.762 -21.498 1.00 38.69 400 SER A C 1
ATOM 2985 O O . SER A 1 400 ? 55.808 23.319 -20.402 1.00 38.69 400 SER A O 1
ATOM 2987 N N . GLY A 1 401 ? 54.879 24.956 -21.604 1.00 39.59 401 GLY A N 1
ATOM 2988 C CA . GLY A 1 401 ? 54.517 25.822 -20.476 1.00 39.59 401 GLY A CA 1
ATOM 2989 C C . GLY A 1 401 ? 53.134 26.454 -20.645 1.00 39.59 401 GLY A C 1
ATOM 2990 O O . GLY A 1 401 ? 52.594 26.471 -21.746 1.00 39.59 401 GLY A O 1
ATOM 2991 N N . GLU A 1 402 ? 52.551 26.948 -19.546 1.00 37.69 402 GLU A N 1
ATOM 2992 C CA . GLU A 1 402 ? 51.281 27.690 -19.563 1.00 37.69 402 GLU A CA 1
ATOM 2993 C C . GLU A 1 402 ? 51.435 28.976 -20.394 1.00 37.69 402 GLU A C 1
ATOM 2995 O O . GLU A 1 402 ? 51.896 30.010 -19.909 1.00 37.69 402 GLU A O 1
ATOM 3000 N N . ASP A 1 403 ? 51.074 28.896 -21.673 1.00 41.19 403 ASP A N 1
ATOM 3001 C CA . ASP A 1 403 ? 51.168 29.999 -22.622 1.00 41.19 403 ASP A CA 1
ATOM 3002 C C . ASP A 1 403 ? 49.811 30.712 -22.722 1.00 41.19 403 ASP A C 1
ATOM 3004 O O . ASP A 1 403 ? 48.804 30.123 -23.116 1.00 41.19 403 ASP A O 1
ATOM 3008 N N . SER A 1 404 ? 49.768 32.007 -22.390 1.00 39.97 404 SER A N 1
ATOM 3009 C CA . SER A 1 404 ? 48.580 32.847 -22.595 1.00 39.97 404 SER A CA 1
ATOM 3010 C C . SER A 1 404 ? 48.789 33.804 -23.772 1.00 39.97 404 SER A C 1
ATOM 3012 O O . SER A 1 404 ? 49.766 34.551 -23.834 1.00 39.97 404 SER A O 1
ATOM 3014 N N . VAL A 1 405 ? 47.862 33.779 -24.734 1.00 40.03 405 VAL A N 1
ATOM 3015 C CA . VAL A 1 405 ? 47.816 34.719 -25.864 1.00 40.03 405 VAL A CA 1
ATOM 3016 C C . VAL A 1 405 ? 46.774 35.790 -25.544 1.00 40.03 405 VAL A C 1
ATOM 3018 O O . VAL A 1 405 ? 45.597 35.485 -25.374 1.00 40.03 405 VAL A O 1
ATOM 3021 N N . SER A 1 406 ? 47.184 37.057 -25.455 1.00 40.16 406 SER A N 1
ATOM 3022 C CA . SER A 1 406 ? 46.250 38.179 -25.281 1.00 40.16 406 SER A CA 1
ATOM 3023 C C . SER A 1 406 ? 45.896 38.792 -26.635 1.00 40.16 406 SER A C 1
ATOM 3025 O O . SER A 1 406 ? 46.777 39.218 -27.380 1.00 40.16 406 SER A O 1
ATOM 3027 N N . LEU A 1 407 ? 44.601 38.841 -26.953 1.00 41.53 407 LEU A N 1
ATOM 3028 C CA . LEU A 1 407 ? 44.073 39.508 -28.146 1.00 41.53 407 LEU A CA 1
ATOM 3029 C C . LEU A 1 407 ? 43.684 40.965 -27.825 1.00 41.53 407 LEU A C 1
ATOM 3031 O O . LEU A 1 407 ? 43.478 41.297 -26.655 1.00 41.53 407 LEU A O 1
ATOM 3035 N N . PRO A 1 408 ? 43.569 41.857 -28.831 1.00 40.62 408 PRO A N 1
ATOM 3036 C CA . PRO A 1 408 ? 43.115 43.229 -28.614 1.00 40.62 408 PRO A CA 1
ATOM 3037 C C . PRO A 1 408 ? 41.750 43.267 -27.910 1.00 40.62 408 PRO A C 1
ATOM 3039 O O . PRO A 1 408 ? 40.896 42.428 -28.189 1.00 40.62 408 PRO A O 1
ATOM 3042 N N . ASN A 1 409 ? 41.524 44.290 -27.077 1.00 38.22 409 ASN A N 1
ATOM 3043 C CA . ASN A 1 409 ? 40.404 44.455 -26.125 1.00 38.22 409 ASN A CA 1
ATOM 3044 C C . ASN A 1 409 ? 38.962 44.270 -26.661 1.00 38.22 409 ASN A C 1
ATOM 3046 O O . ASN A 1 409 ? 38.014 44.328 -25.883 1.00 38.22 409 ASN A O 1
ATOM 3050 N N . ASN A 1 410 ? 38.776 44.061 -27.964 1.00 39.31 410 ASN A N 1
ATOM 3051 C CA . ASN A 1 410 ? 37.475 43.931 -28.619 1.00 39.31 410 ASN A CA 1
ATOM 3052 C C . ASN A 1 410 ? 37.154 42.485 -29.043 1.00 39.31 410 ASN A C 1
ATOM 3054 O O . ASN A 1 410 ? 36.109 42.258 -29.649 1.00 39.31 410 ASN A O 1
ATOM 3058 N N . ILE A 1 411 ? 38.039 41.523 -28.759 1.00 39.94 411 ILE A N 1
ATOM 3059 C CA . ILE A 1 411 ? 37.811 40.090 -28.980 1.00 39.94 411 ILE A CA 1
ATOM 3060 C C . ILE A 1 411 ? 37.784 39.413 -27.610 1.00 39.94 411 ILE A C 1
ATOM 3062 O O . ILE A 1 411 ? 38.798 39.347 -26.921 1.00 39.94 411 ILE A O 1
ATOM 3066 N N . THR A 1 412 ? 36.611 38.940 -27.198 1.00 42.00 412 THR A N 1
ATOM 3067 C CA . THR A 1 412 ? 36.439 38.169 -25.961 1.00 42.00 412 THR A CA 1
ATOM 3068 C C . THR A 1 412 ? 36.571 36.683 -26.264 1.00 42.00 412 THR A C 1
ATOM 3070 O O . THR A 1 412 ? 36.017 36.189 -27.247 1.00 42.00 412 THR A O 1
ATOM 3073 N N . TRP A 1 413 ? 37.323 35.972 -25.426 1.00 44.09 413 TRP A N 1
ATOM 3074 C CA . TRP A 1 413 ? 37.386 34.515 -25.470 1.00 44.09 413 TRP A CA 1
ATOM 3075 C C . TRP A 1 413 ? 35.989 33.944 -25.210 1.00 44.09 413 TRP A C 1
ATOM 3077 O O . TRP A 1 413 ? 35.312 34.367 -24.277 1.00 44.09 413 TRP A O 1
ATOM 3087 N N . ASN A 1 414 ? 35.555 32.992 -26.033 1.00 40.78 414 ASN A N 1
ATOM 3088 C CA . ASN A 1 414 ? 34.448 32.118 -25.661 1.00 40.78 414 ASN A CA 1
ATOM 3089 C C . ASN A 1 414 ? 34.991 31.102 -24.638 1.00 40.78 414 ASN A C 1
ATOM 3091 O O . ASN A 1 414 ? 36.072 30.547 -24.851 1.00 40.78 414 ASN A O 1
ATOM 3095 N N . ASP A 1 415 ? 34.258 30.866 -23.549 1.00 34.84 415 ASP A N 1
ATOM 3096 C CA . ASP A 1 415 ? 34.656 30.100 -22.352 1.00 34.84 415 ASP A CA 1
ATOM 3097 C C . ASP A 1 415 ? 35.105 28.641 -22.616 1.00 34.84 415 ASP A C 1
ATOM 3099 O O . ASP A 1 415 ? 35.587 27.958 -21.715 1.00 34.84 415 ASP A O 1
ATOM 3103 N N . ALA A 1 416 ? 34.999 28.146 -23.851 1.00 39.38 416 ALA A N 1
ATOM 3104 C CA . ALA A 1 416 ? 35.359 26.784 -24.247 1.00 39.38 416 ALA A CA 1
ATOM 3105 C C . ALA A 1 416 ? 36.876 26.507 -24.378 1.00 39.38 416 ALA A C 1
ATOM 3107 O O . ALA A 1 416 ? 37.257 25.361 -24.605 1.00 39.38 416 ALA A O 1
ATOM 3108 N N . ILE A 1 417 ? 37.749 27.518 -24.269 1.00 43.03 417 ILE A N 1
ATOM 3109 C CA . ILE A 1 417 ? 39.154 27.399 -24.723 1.00 43.03 417 ILE A CA 1
ATOM 3110 C C . ILE A 1 417 ? 40.172 27.251 -23.574 1.00 43.03 417 ILE A C 1
ATOM 3112 O O . ILE A 1 417 ? 41.268 26.730 -23.783 1.00 43.03 417 ILE A O 1
ATOM 3116 N N . GLY A 1 418 ? 39.802 27.600 -22.338 1.00 41.97 418 GLY A N 1
ATOM 3117 C CA . GLY A 1 418 ? 40.667 27.445 -21.156 1.00 41.97 418 GLY A CA 1
ATOM 3118 C C . GLY A 1 418 ? 41.266 26.038 -20.940 1.00 41.97 418 GLY A C 1
ATOM 3119 O O . GLY A 1 418 ? 42.426 25.952 -20.547 1.00 41.97 418 GLY A O 1
ATOM 3120 N N . PRO A 1 419 ? 40.553 24.928 -21.225 1.00 41.97 419 PRO A N 1
ATOM 3121 C CA . PRO A 1 419 ? 41.093 23.583 -21.006 1.00 41.97 419 PRO A CA 1
ATOM 3122 C C . PRO A 1 419 ? 42.003 23.055 -22.132 1.00 41.97 419 PRO A C 1
ATOM 3124 O O . PRO A 1 419 ? 42.744 22.103 -21.898 1.00 41.97 419 PRO A O 1
ATOM 3127 N N . MET A 1 420 ? 41.950 23.621 -23.348 1.00 39.78 420 MET A N 1
ATOM 3128 C CA . MET A 1 420 ? 42.602 23.040 -24.542 1.00 39.78 420 MET A CA 1
ATOM 3129 C C . MET A 1 420 ? 44.059 23.488 -24.749 1.00 39.78 420 MET A C 1
ATOM 3131 O O . MET A 1 420 ? 44.803 22.837 -25.477 1.00 39.78 420 MET A O 1
ATOM 3135 N N . LEU A 1 421 ? 44.488 24.564 -24.083 1.00 40.91 421 LEU A N 1
ATOM 3136 C CA . LEU A 1 421 ? 45.868 25.077 -24.125 1.00 40.91 421 LEU A CA 1
ATOM 3137 C C . LEU A 1 421 ? 46.849 24.302 -23.225 1.00 40.91 421 LEU A C 1
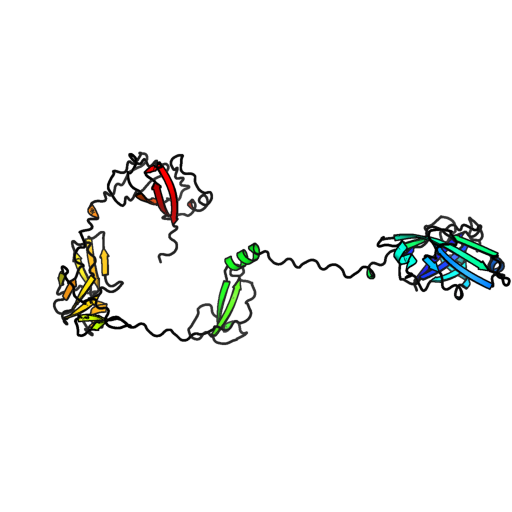ATOM 3139 O O . LEU A 1 421 ? 48.052 24.520 -23.313 1.00 40.91 421 LEU A O 1
ATOM 3143 N N . ASN A 1 422 ? 46.359 23.364 -22.409 1.00 42.84 422 ASN A N 1
ATOM 3144 C CA . ASN A 1 422 ? 47.182 22.565 -21.492 1.00 42.84 422 ASN A CA 1
ATOM 3145 C C . ASN A 1 422 ? 47.735 21.266 -22.112 1.00 42.84 422 ASN A C 1
ATOM 3147 O O . ASN A 1 422 ? 48.343 20.458 -21.408 1.00 42.84 422 ASN A O 1
ATOM 3151 N N . ALA A 1 423 ? 47.528 21.037 -23.413 1.00 40.16 423 ALA A N 1
ATOM 3152 C CA . ALA A 1 423 ? 48.068 19.874 -24.111 1.00 40.16 423 ALA A CA 1
ATOM 3153 C C . ALA A 1 423 ? 49.495 20.165 -24.619 1.00 40.16 423 ALA A C 1
ATOM 3155 O O . ALA A 1 423 ? 49.679 21.082 -25.425 1.00 40.16 423 ALA A O 1
ATOM 3156 N N . PRO A 1 424 ? 50.522 19.400 -24.202 1.00 38.28 424 PRO A N 1
ATOM 3157 C CA . PRO A 1 424 ? 51.870 19.596 -24.716 1.00 38.28 424 PRO A CA 1
ATOM 3158 C C . PRO A 1 424 ? 51.899 19.259 -26.215 1.00 38.28 424 PRO A C 1
ATOM 3160 O O . PRO A 1 424 ? 51.425 18.202 -26.627 1.00 38.28 424 PRO A O 1
ATOM 3163 N N . SER A 1 425 ? 52.479 20.151 -27.026 1.00 47.50 425 SER A N 1
ATOM 3164 C CA . SER A 1 425 ? 52.727 19.997 -28.474 1.00 47.50 425 SER A CA 1
ATOM 3165 C C . SER A 1 425 ? 51.495 19.896 -29.385 1.00 47.50 425 SER A C 1
ATOM 3167 O O . SER A 1 425 ? 51.340 18.937 -30.136 1.00 47.50 425 SER A O 1
ATOM 3169 N N . SER A 1 426 ? 50.648 20.924 -29.385 1.00 43.75 426 SER A N 1
ATOM 3170 C CA . SER A 1 426 ? 49.518 21.007 -30.318 1.00 43.75 426 SER A CA 1
ATOM 3171 C C . SER A 1 426 ? 49.690 22.180 -31.289 1.00 43.75 426 SER A C 1
ATOM 3173 O O . SER A 1 426 ? 49.865 23.326 -30.880 1.00 43.75 426 SER A O 1
ATOM 3175 N N . LEU A 1 427 ? 49.671 21.882 -32.593 1.00 44.72 427 LEU A N 1
ATOM 3176 C CA . LEU A 1 427 ? 49.614 22.874 -33.670 1.00 44.72 427 LEU A CA 1
ATOM 3177 C C . LEU A 1 427 ? 48.152 23.264 -33.879 1.00 44.72 427 LEU A C 1
ATOM 3179 O O . LEU A 1 427 ? 47.361 22.460 -34.371 1.00 44.72 427 LEU A O 1
ATOM 3183 N N . PHE A 1 428 ? 47.792 24.496 -33.535 1.00 46.84 428 PHE A N 1
ATOM 3184 C CA . PHE A 1 428 ? 46.422 24.981 -33.706 1.00 46.84 428 PHE A CA 1
ATOM 3185 C C . PHE A 1 428 ? 46.292 25.843 -34.959 1.00 46.84 428 PHE A C 1
ATOM 3187 O O . PHE A 1 428 ? 47.189 26.631 -35.279 1.00 46.84 428 PHE A O 1
ATOM 3194 N N . ARG A 1 429 ? 45.156 25.709 -35.658 1.00 47.09 429 ARG A N 1
ATOM 3195 C CA . ARG A 1 429 ? 44.764 26.604 -36.752 1.00 47.09 429 ARG A CA 1
ATOM 3196 C C . ARG A 1 429 ? 43.604 27.475 -36.312 1.00 47.09 429 ARG A C 1
ATOM 3198 O O . ARG A 1 429 ? 42.579 26.973 -35.849 1.00 47.09 429 ARG A O 1
ATOM 3205 N N . MET A 1 430 ? 43.766 28.774 -36.517 1.00 49.69 430 MET A N 1
ATOM 3206 C CA . MET A 1 430 ? 42.729 29.758 -36.247 1.00 49.69 430 MET A CA 1
ATOM 3207 C C . MET A 1 430 ? 42.482 30.596 -37.492 1.00 49.69 430 MET A C 1
ATOM 3209 O O . MET A 1 430 ? 43.426 31.158 -38.057 1.00 49.69 430 MET A O 1
ATOM 3213 N N . ALA A 1 431 ? 41.217 30.675 -37.896 1.00 46.38 431 ALA A N 1
ATOM 3214 C CA . ALA A 1 431 ? 40.754 31.581 -38.934 1.00 46.38 431 ALA A CA 1
ATOM 3215 C C . ALA A 1 431 ? 40.009 32.750 -38.287 1.00 46.38 431 ALA A C 1
ATOM 3217 O O . ALA A 1 431 ? 39.147 32.544 -37.433 1.00 46.38 431 ALA A O 1
ATOM 3218 N N . PHE A 1 432 ? 40.319 33.973 -38.711 1.00 51.38 432 PHE A N 1
ATOM 3219 C CA . PHE A 1 432 ? 39.582 35.171 -38.312 1.00 51.38 432 PHE A CA 1
ATOM 3220 C C . PHE A 1 432 ? 38.975 35.850 -39.536 1.00 51.38 432 PHE A C 1
ATOM 3222 O O . PHE A 1 432 ? 39.670 36.044 -40.538 1.00 51.38 432 PHE A O 1
ATOM 3229 N N . LEU A 1 433 ? 37.703 36.248 -39.431 1.00 45.47 433 LEU A N 1
ATOM 3230 C CA . LEU A 1 433 ? 37.001 36.997 -40.472 1.00 45.47 433 LEU A CA 1
ATOM 3231 C C . LEU A 1 433 ? 36.859 38.470 -40.078 1.00 45.47 433 LEU A C 1
ATOM 3233 O O . LEU A 1 433 ? 36.212 38.802 -39.079 1.00 45.47 433 LEU A O 1
ATOM 3237 N N . TRP A 1 434 ? 37.448 39.353 -40.882 1.00 45.97 434 TRP A N 1
ATOM 3238 C CA . TRP A 1 434 ? 37.349 40.803 -40.713 1.00 45.97 434 TRP A CA 1
ATOM 3239 C C . TRP A 1 434 ? 36.299 41.410 -41.645 1.00 45.97 434 TRP A C 1
ATOM 3241 O O . TRP A 1 434 ? 36.284 41.097 -42.839 1.00 45.97 434 TRP A O 1
ATOM 3251 N N . ASP A 1 435 ? 35.478 42.320 -41.111 1.00 48.22 435 ASP A N 1
ATOM 3252 C CA . ASP A 1 435 ? 34.530 43.126 -41.881 1.00 48.22 435 ASP A CA 1
ATOM 3253 C C . ASP A 1 435 ? 35.010 44.578 -42.041 1.00 48.22 435 ASP A C 1
ATOM 3255 O O . ASP A 1 435 ? 34.921 45.380 -41.101 1.00 48.22 435 ASP A O 1
ATOM 3259 N N . PRO A 1 436 ? 35.515 44.948 -43.230 1.00 46.31 436 PRO A N 1
ATOM 3260 C CA . PRO A 1 436 ? 36.050 46.282 -43.491 1.00 46.31 436 PRO A CA 1
ATOM 3261 C C . PRO A 1 436 ? 35.090 47.454 -43.219 1.00 46.31 436 PRO A C 1
ATOM 3263 O O . PRO A 1 436 ? 35.540 48.437 -42.627 1.00 46.31 436 PRO A O 1
ATOM 3266 N N . PRO A 1 437 ? 33.798 47.409 -43.611 1.00 48.66 437 PRO A N 1
ATOM 3267 C CA . PRO A 1 437 ? 32.871 48.527 -43.442 1.00 48.66 437 PRO A CA 1
ATOM 3268 C C . PRO A 1 437 ? 32.535 48.833 -41.983 1.00 48.66 437 PRO A C 1
ATOM 3270 O O . PRO A 1 437 ? 32.349 49.998 -41.637 1.00 48.66 437 PRO A O 1
ATOM 3273 N N . THR A 1 438 ? 32.442 47.814 -41.123 1.00 51.44 438 THR A N 1
ATOM 3274 C CA . THR A 1 438 ? 32.049 48.001 -39.716 1.00 51.44 438 THR A CA 1
ATOM 3275 C C . THR A 1 438 ? 33.232 48.086 -38.757 1.00 51.44 438 THR A C 1
ATOM 3277 O O . THR A 1 438 ? 33.038 48.415 -37.586 1.00 51.44 438 THR A O 1
ATOM 3280 N N . GLN A 1 439 ? 34.446 47.824 -39.251 1.00 51.25 439 GLN A N 1
ATOM 3281 C CA . GLN A 1 439 ? 35.676 47.717 -38.466 1.00 51.25 439 GLN A CA 1
ATOM 3282 C C . GLN A 1 439 ? 35.544 46.747 -37.282 1.00 51.25 439 GLN A C 1
ATOM 3284 O O . GLN A 1 439 ? 36.010 47.022 -36.171 1.00 51.25 439 GLN A O 1
ATOM 3289 N N . LYS A 1 440 ? 34.882 45.609 -37.514 1.00 46.94 440 LYS A N 1
ATOM 3290 C CA . LYS A 1 440 ? 34.658 44.569 -36.507 1.00 46.94 440 LYS A CA 1
ATOM 3291 C C . LYS A 1 440 ? 35.107 43.202 -37.011 1.00 46.94 440 LYS A C 1
ATOM 3293 O O . LYS A 1 440 ? 35.036 42.891 -38.197 1.00 46.94 440 LYS A O 1
ATOM 3298 N N . TRP A 1 441 ? 35.537 42.369 -36.068 1.00 50.69 441 TRP A N 1
ATOM 3299 C CA . TRP A 1 441 ? 35.757 40.944 -36.292 1.00 50.69 441 TRP A CA 1
ATOM 3300 C C . TRP A 1 441 ? 34.409 40.226 -36.214 1.00 50.69 441 TRP A C 1
ATOM 3302 O O . TRP A 1 441 ? 33.691 40.381 -35.227 1.00 50.69 441 TRP A O 1
ATOM 3312 N N . LEU A 1 442 ? 34.046 39.490 -37.266 1.00 42.22 442 LEU A N 1
ATOM 3313 C CA . LEU A 1 442 ? 32.730 38.847 -37.381 1.00 42.22 442 LEU A CA 1
ATOM 3314 C C . LEU A 1 442 ? 32.686 37.443 -36.776 1.00 42.22 442 LEU A C 1
ATOM 3316 O O . LEU A 1 442 ? 31.605 36.938 -36.487 1.00 42.22 442 LEU A O 1
ATOM 3320 N N . GLY A 1 443 ? 33.843 36.817 -36.578 1.00 46.81 443 GLY A N 1
ATOM 3321 C CA . GLY A 1 443 ? 33.941 35.500 -35.968 1.00 46.81 443 GLY A CA 1
ATOM 3322 C C . GLY A 1 443 ? 35.348 34.926 -36.055 1.00 46.81 443 GLY A C 1
ATOM 3323 O O . GLY A 1 443 ? 36.172 35.370 -36.863 1.00 46.81 443 GLY A O 1
ATOM 3324 N N . SER A 1 444 ? 35.602 33.937 -35.207 1.00 48.91 444 SER A N 1
ATOM 3325 C CA . SER A 1 444 ? 36.764 33.063 -35.285 1.00 48.91 444 SER A CA 1
ATOM 3326 C C . SER A 1 444 ? 36.299 31.618 -35.415 1.00 48.91 444 SER A C 1
ATOM 3328 O O . SER A 1 444 ? 35.325 31.210 -34.783 1.00 48.91 444 SER A O 1
ATOM 3330 N N . GLU A 1 445 ? 36.994 30.849 -36.244 1.00 41.50 445 GLU A N 1
ATOM 3331 C CA . GLU A 1 445 ? 36.760 29.417 -36.393 1.00 41.50 445 GLU A CA 1
ATOM 3332 C C . GLU A 1 445 ? 38.037 28.678 -35.984 1.00 41.50 445 GLU A C 1
ATOM 3334 O O . GLU A 1 445 ? 39.136 28.987 -36.459 1.00 41.50 445 GLU A O 1
ATOM 3339 N N . PHE A 1 446 ? 37.893 27.751 -35.037 1.00 48.47 446 PHE A N 1
ATOM 3340 C CA . PHE A 1 446 ? 38.991 26.974 -34.469 1.00 48.47 446 PHE A CA 1
ATOM 3341 C C . PHE A 1 446 ? 38.953 25.561 -35.016 1.00 48.47 446 PHE A C 1
ATOM 3343 O O . PHE A 1 446 ? 37.929 24.887 -34.916 1.00 48.47 446 PHE A O 1
ATOM 3350 N N . TRP A 1 447 ? 40.079 25.102 -35.550 1.00 44.25 447 TRP A N 1
ATOM 3351 C CA . TRP A 1 447 ? 40.234 23.722 -35.988 1.00 44.25 447 TRP A CA 1
ATOM 3352 C C . TRP A 1 447 ? 41.358 23.064 -35.190 1.00 44.25 447 TRP A C 1
ATOM 3354 O O . TRP A 1 447 ? 42.517 23.484 -35.261 1.00 44.25 447 TRP A O 1
ATOM 3364 N N . HIS A 1 448 ? 41.007 22.018 -34.440 1.00 40.81 448 HIS A N 1
ATOM 3365 C CA . HIS A 1 448 ? 41.974 21.062 -33.918 1.00 40.81 448 HIS A CA 1
ATOM 3366 C C . HIS A 1 448 ? 42.266 20.051 -35.031 1.00 40.81 448 HIS A C 1
ATOM 3368 O O . HIS A 1 448 ? 41.317 19.474 -35.569 1.00 40.81 448 HIS A O 1
ATOM 3374 N N . PRO A 1 449 ? 43.527 19.824 -35.426 1.00 42.06 449 PRO A N 1
ATOM 3375 C CA . PRO A 1 449 ? 43.833 18.803 -36.408 1.00 42.06 449 PRO A CA 1
ATOM 3376 C C . PRO A 1 449 ? 43.806 17.438 -35.711 1.00 42.06 449 PRO A C 1
ATOM 3378 O O . PRO A 1 449 ? 44.845 16.872 -35.399 1.00 42.06 449 PRO A O 1
ATOM 3381 N N . GLU A 1 450 ? 42.619 16.902 -35.442 1.00 39.22 450 GLU A N 1
ATOM 3382 C CA . GLU A 1 450 ? 42.468 15.450 -35.347 1.00 39.22 450 GLU A CA 1
ATOM 3383 C C . GLU A 1 450 ? 42.011 14.923 -36.710 1.00 39.22 450 GLU A C 1
ATOM 3385 O O . GLU A 1 450 ? 41.101 15.474 -37.324 1.00 39.22 450 GLU A O 1
ATOM 3390 N N . ALA A 1 451 ? 42.684 13.861 -37.161 1.00 34.06 451 ALA A N 1
ATOM 3391 C CA . ALA A 1 451 ? 42.564 13.188 -38.458 1.00 34.06 451 ALA A CA 1
ATOM 3392 C C . ALA A 1 451 ? 43.345 13.804 -39.638 1.00 34.06 451 ALA A C 1
ATOM 3394 O O . ALA A 1 451 ? 42.778 14.186 -40.657 1.00 34.06 451 ALA A O 1
ATOM 3395 N N . LEU A 1 452 ? 44.677 13.770 -39.553 1.00 28.58 452 LEU A N 1
ATOM 3396 C CA . LEU A 1 452 ? 45.512 13.457 -40.719 1.00 28.58 452 LEU A CA 1
ATOM 3397 C C . LEU A 1 452 ? 46.568 12.429 -40.291 1.00 28.58 452 LEU A C 1
ATOM 3399 O O . LEU A 1 452 ? 47.693 12.785 -39.948 1.00 28.58 452 LEU A O 1
ATOM 3403 N N . SER A 1 453 ? 46.151 11.160 -40.246 1.00 28.52 453 SER A N 1
ATOM 3404 C CA . SER A 1 453 ? 47.053 10.014 -40.414 1.00 28.52 453 SER A CA 1
ATOM 3405 C C . SER A 1 453 ? 47.339 9.803 -41.893 1.00 28.52 453 SER A C 1
ATOM 3407 O O . SER A 1 453 ? 46.331 9.772 -42.643 1.00 28.52 453 SER A O 1
#

Sequence (453 aa):
MQNIICYVAANEPLGTVKDYANAKTQAAPTMVLGAACQIRMRLFANAEGLDPYPVSALAAITSWQWQMDTDFTAATTRKIEADNSNITVGSVTVEIDDQEYTYTEIAIPISNMLTEELVALMNGKESTSIAGELCGFDGTGALVFILQVKDFTVRGRISDTGTPTELPVEYLTAAQVRALVNGGFDVVFAQTASTTPADWHSTQTTADRYIKFRLAGDASAAWSDIVALVVGPNGANGVSPYIGANGHWFDKDGDTGVPAEISGSYVEFSSVDASGNFTFAGTTTVPTAVLTDAGHFYPVEKGSVLVNLNANTVTLNVAPYLAYDGAASFSGTWRLYFAAGSGKVDFNALPWVALASSSAVTIPTGGNAYTLSIEQNTTITFPTPVNSSCYFWLYISTGSGEDSVSLPNNITWNDAIGPMLNAPSSLFRMAFLWDPPTQKWLGSEFWHPEALS

Radius of gyration: 52.56 Å; chains: 1; bounding box: 109×70×126 Å

pLDDT: mean 75.73, std 22.09, range [28.52, 98.56]

Secondary structure (DSSP, 8-state):
-EEEEEEEE-SSSEEEEE-TTSSSB-PPPEEETT--EEEEEEEESSSSSSPBPPGGGGTTEEEEEEEEESS--TTSPPSEE--GGG-EEEEEEEEETTEEEEEEEEEEEE-----HHHHHHHTT-SEEEEEEEEEEEETTS-EEEEEEEEEEEEEPPGGGSPPPPPPPP-PPPHHHHHHHHHT-EEEEEESS----GGG-BSS--TT--EEEEEETT-TTSPPPPPEE---PPPPPPPPPPEE-TTSEEEETTEEEEEE----S-EEEE----TTSEEEEES--PPEEEEE-TTS-EEEPPTTSEEEETTTTEEEEE-HHHHHHTT-SS--S-EEEEE-TT-----GGGS------SS--EEPPSS-S-------TTPPEE--S--SS--EEEEEEE--SS---PPPPTT-PPPTTSTTGGGSTT-EEEEEEEEETTTTEEEEEEEE------

Foldseek 3Di:
DAEAEWEWEQLDQEIFTAPQFLPDTDAAAEAEAFDWYKYWYFYANHNHGQHANDVVLQVQFPWKWKFKFPDDDPVDDTLFTFPGVPWDWDWDWDADPNDIGITTITITTGNHRHDPSNCVVCVVPQKDWMKMKMFTAGPVRDGSDIHIYTGHMYGYDPVPPDDPDDDPDPDQPPVRVVVQVVQDKQKWWALDQDPDPVRIDRDDDPSTFWMWIDRPVDPPTDIDHIDGDDDDPDDDDAFDWDQDPVQAIAGPVGGPVHHVDAPFDKDKDFDADPQQKDKDADAPFDFQWKQAPVRDIGGQDDPQWDQDPVRRMIMGRCVVVCVVVVHPDGGDMMMTGTHPPPPGPPPVPADPDDDDDDDEDEDDPDDQAHEDEDDAPHDYDYPDFDQDKHKYKYKYWDAQDDGDDDDPPQDDDDPPCVVPSNDHTFTWIKIWIADRVVRDTPDIDTDGPDDDD